Protein AF-A0AAW2HKN8-F1 (afdb_monomer_lite)

InterPro domains:
  IPR001841 Zinc finger, RING-type [PS50089] (25-60)
  IPR004162 E3 ubiquitin-protein ligase SINA-like, animal [PTHR45877] (14-268)
  IPR008909 DALR anticodon binding [PF05746] (409-544)
  IPR008909 DALR anticodon binding [SM00836] (409-544)
  IPR008974 TRAF-like [G3DSA:2.60.210.10] (133-266)
  IPR009080 Aminoacyl-tRNA synthetase, class Ia, anticodon-binding [SSF47323] (404-544)
  IPR013010 Zinc finger, SIAH-type [PS51081] (77-137)
  IPR013083 Zinc finger, RING/FYVE/PHD-type [G3DSA:3.30.40.10] (13-77)
  IPR013083 Zinc finger, RING/FYVE/PHD-type [G3DSA:3.30.40.10] (78-132)
  IPR018121 Seven-in-absentia protein, TRAF-like domain [PF03145] (166-260)
  IPR049548 E3 ubiquitin-protein ligase Sina-like, RING finger [PF21362] (25-59)

Secondary structure (DSSP, 8-state):
-----PPPP------HHHHHHTTB-TTT-SB-PSSPEE-TT--EE-TTTGGG-SB-TTT--B---EE-HHHHHHHTTPEEEPTTGGGT---EEEHHHHHHHHHH-TTSPEEP--TT-----EE-HHHHHHHHHHH-TT--EEESSEEEEEE--TT-SS-EEEEEEEEETTEEEEEEEEEEE-TTS-EEEEEEEEESS-HHHHTTEEEEEEEEETTEEEEEEEPPEEGGGTTHHHHHTT-SEEEEHHHHHHHEETTEEEEEEEEEEE-S-----HHHHHHHHHHHHHHHHHHHHT--BTTBPPPEEEESS--S--SSEEEEPPPEE-TTTSSB--SS-HHHHHHHHHHHHHHHHHHSS---SSHHHHHHHHHHHHHHHHHSS-TTS-EE---------SS--HHHHHHHHHHHHHHHHHHHHHHHHHHHTTSSPPPPPGGG--GGG--SHHHHHHIIIIITTHHHHHHHHHHHGGGT---THHHHHHHHHHHHHHHHHHHHS-SS----TTTHHHHHHHHHHHHHHHHHHHHHHHHTTPPP-S--

Organism: NCBI:txid328185

Foldseek 3Di:
DDDDDDDDDDDPDPPAPPVQQQQQAPPPRDGAAPQWFAAPVGRTHHPVCLVVDQADPPPRHGGDRDGDVVVNVVLQVHWHFAPLVVQPGPDTHRSVCNVVCNLQPPSAWFAQQDPPDPGRDTHDLVCNVVCCVPPVVVAEEDEDQWDKDKDAQQPDPAKDKDWYWYDDPNWIKIWIWIWHADPVRWIKIWIAIATSDDQLVQLQKKKKFWQDDDNDIDIDIDGHHYSSVHPVVCVVVVVTDMDTPVVQVRRDDPNMHMRRTTGMDGDPDRQQALQNVLQVLLQLLVQLLCVVLVPDDPNDDFHEDEDCDDDDDDRGQYAHAAAADEPVPRHHDDPAGPVNQLVQLLVVLVVDCVPDDHPPPDSVVSSLLSVQLSLLQSQLDFRNHYHYQDRDDPDPDPDDDSSVQRVLLLVLLLVLLVVLVVVVVCCVVVQAPDQDDPVPADLVLDDDPLLVCCVPVQLVCLSVVSVVQVVCRSVNGHRSSVLSVSSSVLSVSVVVCVVPDDLDDRRDPVCNSVNNSSNVSSVSSSVSSVSSCVSSVRDHDNHD

pLDDT: mean 84.11, std 14.95, range [27.25, 98.0]

Radius of gyration: 33.88 Å; chains: 1; bounding box: 82×93×102 Å

Structure (mmCIF, N/CA/C/O backbone):
data_AF-A0AAW2HKN8-F1
#
_entry.id   AF-A0AAW2HKN8-F1
#
loop_
_atom_site.group_PDB
_atom_site.id
_atom_site.type_symbol
_atom_site.label_atom_id
_atom_site.label_alt_id
_atom_site.label_comp_id
_atom_site.label_asym_id
_atom_site.label_entity_id
_atom_site.label_seq_id
_atom_site.pdbx_PDB_ins_code
_atom_site.Cartn_x
_atom_site.Cartn_y
_atom_site.Cartn_z
_atom_site.occupancy
_atom_site.B_iso_or_equiv
_atom_site.auth_seq_id
_atom_site.auth_comp_id
_atom_site.auth_asym_id
_atom_site.auth_atom_id
_atom_site.pdbx_PDB_model_num
ATOM 1 N N . MET A 1 1 ? 5.522 60.341 -6.942 1.00 35.72 1 MET A N 1
ATOM 2 C CA . MET A 1 1 ? 4.414 59.606 -7.593 1.00 35.72 1 MET A CA 1
ATOM 3 C C . MET A 1 1 ? 5.006 58.572 -8.545 1.00 35.72 1 MET A C 1
ATOM 5 O O . MET A 1 1 ? 5.353 58.938 -9.655 1.00 35.72 1 MET A O 1
ATOM 9 N N . SER A 1 2 ? 5.137 57.310 -8.130 1.00 28.88 2 SER A N 1
ATOM 10 C CA . SER A 1 2 ? 5.525 56.216 -9.038 1.00 28.88 2 SER A CA 1
ATOM 11 C C . SER A 1 2 ? 4.565 55.052 -8.840 1.00 28.88 2 SER A C 1
ATOM 13 O O . SER A 1 2 ? 4.540 54.419 -7.786 1.00 28.88 2 SER A O 1
ATOM 15 N N . LYS A 1 3 ? 3.704 54.846 -9.840 1.00 28.31 3 LYS A N 1
ATOM 16 C CA . LYS A 1 3 ? 2.690 53.791 -9.882 1.00 28.31 3 LYS A CA 1
ATOM 17 C C . LYS A 1 3 ? 3.340 52.453 -10.243 1.00 28.31 3 LYS A C 1
ATOM 19 O O . LYS A 1 3 ? 4.107 52.364 -11.196 1.00 28.31 3 LYS A O 1
ATOM 24 N N . ARG A 1 4 ? 2.960 51.424 -9.483 1.00 30.39 4 ARG A N 1
ATOM 25 C CA . ARG A 1 4 ? 3.164 49.996 -9.762 1.00 30.39 4 ARG A CA 1
ATOM 26 C C . ARG A 1 4 ? 2.536 49.614 -11.108 1.00 30.39 4 ARG A C 1
ATOM 28 O O . ARG A 1 4 ? 1.436 50.075 -11.415 1.00 30.39 4 ARG A O 1
ATOM 35 N N . ARG A 1 5 ? 3.174 48.703 -11.847 1.00 29.19 5 ARG A N 1
ATOM 36 C CA . ARG A 1 5 ? 2.543 47.941 -12.935 1.00 29.19 5 ARG A CA 1
ATOM 37 C C . ARG A 1 5 ? 2.752 46.451 -12.662 1.00 29.19 5 ARG A C 1
ATOM 39 O O . ARG A 1 5 ? 3.881 46.012 -12.476 1.00 29.19 5 ARG A O 1
ATOM 46 N N . ALA A 1 6 ? 1.639 45.734 -12.542 1.00 27.95 6 ALA A N 1
ATOM 47 C CA . ALA A 1 6 ? 1.572 44.305 -12.275 1.00 27.95 6 ALA A CA 1
ATOM 48 C C . ALA A 1 6 ? 2.002 43.491 -13.508 1.00 27.95 6 ALA A C 1
ATOM 50 O O . ALA A 1 6 ? 1.688 43.866 -14.638 1.00 27.95 6 ALA A O 1
ATOM 51 N N . LEU A 1 7 ? 2.708 42.385 -13.265 1.00 27.25 7 LEU A N 1
ATOM 52 C CA . LEU A 1 7 ? 3.019 41.347 -14.249 1.00 27.25 7 LEU A CA 1
ATOM 53 C C . LEU A 1 7 ? 1.746 40.531 -14.554 1.00 27.25 7 LEU A C 1
ATOM 55 O O . LEU A 1 7 ? 1.037 40.179 -13.608 1.00 27.25 7 LEU A O 1
ATOM 59 N N . PRO A 1 8 ? 1.433 40.210 -15.824 1.00 32.28 8 PRO A N 1
ATOM 60 C CA . PRO A 1 8 ? 0.350 39.291 -16.146 1.00 32.28 8 PRO A CA 1
ATOM 61 C C . PRO A 1 8 ? 0.779 37.841 -15.896 1.00 32.28 8 PRO A C 1
ATOM 63 O O . PRO A 1 8 ? 1.904 37.451 -16.205 1.00 32.28 8 PRO A O 1
ATOM 66 N N . GLY A 1 9 ? -0.147 37.062 -15.334 1.00 27.64 9 GLY A N 1
ATOM 67 C CA . GLY A 1 9 ? 0.025 35.656 -14.994 1.00 27.64 9 GLY A CA 1
ATOM 68 C C . GLY A 1 9 ? 0.277 34.753 -16.201 1.00 27.64 9 GLY A C 1
ATOM 69 O O . GLY A 1 9 ? -0.232 34.964 -17.303 1.00 27.64 9 GLY A O 1
ATOM 70 N N . THR A 1 10 ? 1.068 33.718 -15.945 1.00 30.14 10 THR A N 1
ATOM 71 C CA . THR A 1 10 ? 1.370 32.605 -16.839 1.00 30.14 10 THR A CA 1
ATOM 72 C C . THR A 1 10 ? 0.109 31.789 -17.103 1.00 30.14 10 THR A C 1
ATOM 74 O O . THR A 1 10 ? -0.368 31.055 -16.238 1.00 30.14 10 THR A O 1
ATOM 77 N N . SER A 1 11 ? -0.429 31.915 -18.311 1.00 29.47 11 SER A N 1
ATOM 78 C CA . SER A 1 11 ? -1.330 30.920 -18.882 1.00 29.47 11 SER A CA 1
ATOM 79 C C . SER A 1 11 ? -0.477 29.792 -19.469 1.00 29.47 11 SER A C 1
ATOM 81 O O . SER A 1 11 ? 0.393 30.035 -20.303 1.00 29.47 11 SER A O 1
ATOM 83 N N . ASN A 1 12 ? -0.700 28.561 -19.000 1.00 39.81 12 ASN A N 1
ATOM 84 C CA . ASN A 1 12 ? -0.167 27.345 -19.613 1.00 39.81 12 ASN A CA 1
ATOM 85 C C . ASN A 1 12 ? -0.726 27.240 -21.036 1.00 39.81 12 ASN A C 1
ATOM 87 O O . ASN A 1 12 ? -1.869 26.832 -21.246 1.00 39.81 12 ASN A O 1
ATOM 91 N N . ALA A 1 13 ? 0.073 27.677 -22.006 1.00 37.19 13 ALA A N 1
ATOM 92 C CA . ALA A 1 13 ? -0.288 27.700 -23.409 1.00 37.19 13 ALA A CA 1
ATOM 93 C C . ALA A 1 13 ? -0.034 26.322 -24.035 1.00 37.19 13 ALA A C 1
ATOM 95 O O . ALA A 1 13 ? 1.102 25.899 -24.243 1.00 37.19 13 ALA A O 1
ATOM 96 N N . ALA A 1 14 ? -1.125 25.638 -24.363 1.00 37.53 14 ALA A N 1
ATOM 97 C CA . ALA A 1 14 ? -1.178 24.466 -25.224 1.00 37.53 14 ALA A CA 1
ATOM 98 C C . ALA A 1 14 ? -0.785 24.814 -26.682 1.00 37.53 14 ALA A C 1
ATOM 100 O O . ALA A 1 14 ? -1.633 24.818 -27.569 1.00 37.53 14 ALA A O 1
ATOM 101 N N . VAL A 1 15 ? 0.492 25.142 -26.930 1.00 42.06 15 VAL A N 1
ATOM 102 C CA . VAL A 1 15 ? 1.018 25.535 -28.265 1.00 42.06 15 VAL A CA 1
ATOM 103 C C . VAL A 1 15 ? 2.213 24.663 -28.715 1.00 42.06 15 VAL A C 1
ATOM 105 O O . VAL A 1 15 ? 2.864 24.936 -29.714 1.00 42.06 15 VAL A O 1
ATOM 108 N N . ALA A 1 16 ? 2.526 23.570 -28.015 1.00 48.31 16 ALA A N 1
ATOM 109 C CA . ALA A 1 16 ? 3.791 22.849 -28.208 1.00 48.31 16 ALA A CA 1
ATOM 110 C C . ALA A 1 16 ? 3.943 21.894 -29.428 1.00 48.31 16 ALA A C 1
ATOM 112 O O . ALA A 1 16 ? 5.086 21.728 -29.850 1.00 48.31 16 ALA A O 1
ATOM 113 N N . PRO A 1 17 ? 2.912 21.251 -30.026 1.00 51.50 17 PRO A N 1
ATOM 114 C CA . PRO A 1 17 ? 3.177 20.206 -31.028 1.00 51.50 17 PRO A CA 1
ATOM 115 C C . PRO A 1 17 ? 3.638 20.735 -32.400 1.00 51.50 17 PRO A C 1
ATOM 117 O O . PRO A 1 17 ? 4.333 20.021 -33.116 1.00 51.50 17 PRO A O 1
ATOM 120 N N . ASP A 1 18 ? 3.312 21.981 -32.759 1.00 66.06 18 ASP A N 1
ATOM 121 C CA . ASP A 1 18 ? 3.586 22.531 -34.099 1.00 66.06 18 ASP A CA 1
ATOM 122 C C . ASP A 1 18 ? 5.055 22.969 -34.279 1.00 66.06 18 ASP A C 1
ATOM 124 O O . ASP A 1 18 ? 5.673 22.741 -35.315 1.00 66.06 18 ASP A O 1
ATOM 128 N N . LEU A 1 19 ? 5.681 23.509 -33.227 1.00 82.19 19 LEU A N 1
ATOM 129 C CA . LEU A 1 19 ? 7.070 23.988 -33.267 1.00 82.19 19 LEU A CA 1
ATOM 130 C C . LEU A 1 19 ? 8.111 22.862 -33.333 1.00 82.19 19 LEU A C 1
ATOM 132 O O . LEU A 1 19 ? 9.173 23.062 -33.917 1.00 82.19 19 LEU A O 1
ATOM 136 N N . ALA A 1 20 ? 7.828 21.689 -32.757 1.00 85.38 20 ALA A N 1
ATOM 137 C CA . ALA A 1 20 ? 8.744 20.547 -32.796 1.00 85.38 20 ALA A CA 1
ATOM 138 C C . ALA A 1 20 ? 8.931 20.004 -34.225 1.00 85.38 20 ALA A C 1
ATOM 140 O O . ALA A 1 20 ? 10.036 19.596 -34.580 1.00 85.38 20 ALA A O 1
ATOM 141 N N . SER A 1 21 ? 7.887 20.071 -35.060 1.00 86.25 21 SER A N 1
ATOM 142 C CA . SER A 1 21 ? 7.928 19.619 -36.460 1.00 86.25 21 SER A CA 1
ATOM 143 C C . SER A 1 21 ? 8.968 20.373 -37.304 1.00 86.25 21 SER A C 1
ATOM 145 O O . SER A 1 21 ? 9.593 19.805 -38.198 1.00 86.25 21 SER A O 1
ATOM 147 N N . LEU A 1 22 ? 9.255 21.635 -36.957 1.00 87.69 22 LEU A N 1
ATOM 148 C CA . LEU A 1 22 ? 10.272 22.460 -37.623 1.00 87.69 22 LEU A CA 1
ATOM 149 C C . LEU A 1 22 ? 11.700 21.932 -37.433 1.00 87.69 22 LEU A C 1
ATOM 151 O O . LEU A 1 22 ? 12.618 22.363 -38.132 1.00 87.69 22 LEU A O 1
ATOM 155 N N . PHE A 1 23 ? 11.895 21.020 -36.481 1.00 92.00 23 PHE A N 1
ATOM 156 C CA . PHE A 1 23 ? 13.170 20.376 -36.207 1.00 92.00 23 PHE A CA 1
ATOM 157 C C . PHE A 1 23 ? 13.270 18.992 -36.847 1.00 92.00 23 PHE A C 1
ATOM 159 O O . PHE A 1 23 ? 14.234 18.297 -36.575 1.00 92.00 23 PHE A O 1
ATOM 166 N N . GLU A 1 24 ? 12.337 18.543 -37.681 1.00 90.75 24 GLU A N 1
ATOM 167 C CA . GLU A 1 24 ? 12.436 17.212 -38.284 1.00 90.75 24 GLU A CA 1
ATOM 168 C C . GLU A 1 24 ? 13.542 17.132 -39.345 1.00 90.75 24 GLU A C 1
ATOM 170 O O . GLU A 1 24 ? 13.654 17.950 -40.261 1.00 90.75 24 GLU A O 1
ATOM 175 N N . CYS A 1 25 ? 14.389 16.110 -39.231 1.00 91.25 25 CYS A N 1
ATOM 176 C CA . CYS A 1 25 ? 15.407 15.819 -40.225 1.00 91.25 25 CYS A CA 1
ATOM 177 C C . CYS A 1 25 ? 14.752 15.156 -41.447 1.00 91.25 25 CYS A C 1
ATOM 179 O O . CYS A 1 25 ? 14.194 14.066 -41.308 1.00 91.25 25 CYS A O 1
ATOM 181 N N . PRO A 1 26 ? 14.916 15.689 -42.671 1.00 90.94 26 PRO A N 1
ATOM 182 C CA . PRO A 1 26 ? 14.271 15.147 -43.874 1.00 90.94 26 PRO A CA 1
ATOM 183 C C . PRO A 1 26 ? 14.808 13.775 -44.323 1.00 90.94 26 PRO A C 1
ATOM 185 O O . PRO A 1 26 ? 14.370 13.247 -45.339 1.00 90.94 26 PRO A O 1
ATOM 188 N N . VAL A 1 27 ? 15.800 13.220 -43.620 1.00 91.44 27 VAL A N 1
ATOM 189 C CA . VAL A 1 27 ? 16.448 11.947 -43.971 1.00 91.44 27 VAL A CA 1
ATOM 190 C C . VAL A 1 27 ? 16.023 10.820 -43.041 1.00 91.44 27 VAL A C 1
ATOM 192 O O . VAL A 1 27 ? 15.651 9.750 -43.508 1.00 91.44 27 VAL A O 1
ATOM 195 N N . CYS A 1 28 ? 16.114 11.040 -41.728 1.00 89.88 28 CYS A N 1
ATOM 196 C CA . CYS A 1 28 ? 15.784 10.024 -40.729 1.00 89.88 28 CYS A CA 1
ATOM 197 C C . CYS A 1 28 ? 14.432 10.255 -40.051 1.00 89.88 28 CYS A C 1
ATOM 199 O O . CYS A 1 28 ? 14.030 9.406 -39.264 1.00 89.88 28 CYS A O 1
ATOM 201 N N . PHE A 1 29 ? 13.764 11.379 -40.339 1.00 87.56 29 PHE A N 1
ATOM 202 C CA . PHE A 1 29 ? 12.498 11.795 -39.721 1.00 87.56 29 PHE A CA 1
ATOM 203 C C . PHE A 1 29 ? 12.557 11.908 -38.187 1.00 87.56 29 PHE A C 1
ATOM 205 O O . PHE A 1 29 ? 11.532 11.909 -37.519 1.00 87.56 29 PHE A O 1
ATOM 212 N N . ASP A 1 30 ? 13.768 12.018 -37.634 1.00 87.56 30 ASP A N 1
ATOM 213 C CA . ASP A 1 30 ? 14.015 12.278 -36.214 1.00 87.56 30 ASP A CA 1
ATOM 214 C C . ASP A 1 30 ? 14.326 13.765 -36.006 1.00 87.56 30 ASP A C 1
ATOM 216 O O . ASP A 1 30 ? 14.695 14.471 -36.953 1.00 87.56 30 ASP A O 1
ATOM 220 N N . TYR A 1 31 ? 14.215 14.249 -34.774 1.00 90.31 31 TYR A N 1
ATOM 221 C CA . TYR A 1 31 ? 14.441 15.653 -34.457 1.00 90.31 31 TYR A CA 1
ATOM 222 C C . TYR A 1 31 ? 15.932 16.020 -34.524 1.00 90.31 31 TYR A C 1
ATOM 224 O O . TYR A 1 31 ? 16.813 15.354 -33.981 1.00 90.31 31 TYR A O 1
ATOM 232 N N . VAL A 1 32 ? 16.224 17.130 -35.190 1.00 91.38 32 VAL A N 1
ATOM 233 C CA . VAL A 1 32 ? 17.532 17.764 -35.299 1.00 91.38 32 VAL A CA 1
ATOM 234 C C . VAL A 1 32 ? 17.816 18.488 -33.985 1.00 91.38 32 VAL A C 1
ATOM 236 O O . VAL A 1 32 ? 17.434 19.641 -33.796 1.00 91.38 32 VAL A O 1
ATOM 239 N N . LEU A 1 33 ? 18.487 17.798 -33.066 1.00 90.06 33 LEU A N 1
ATOM 240 C CA . LEU A 1 33 ? 18.908 18.355 -31.780 1.00 90.06 33 LEU A CA 1
ATOM 241 C C . LEU A 1 33 ? 20.304 19.007 -31.878 1.00 90.06 33 LEU A C 1
ATOM 243 O O . LEU A 1 33 ? 21.071 18.674 -32.788 1.00 90.06 33 LEU A O 1
ATOM 247 N N . PRO A 1 34 ? 20.656 19.934 -30.966 1.00 89.69 34 PRO A N 1
ATOM 248 C CA . PRO A 1 34 ? 21.985 20.540 -30.909 1.00 89.69 34 PRO A CA 1
ATOM 249 C C . PRO A 1 34 ? 23.134 19.509 -30.916 1.00 89.69 34 PRO A C 1
ATOM 251 O O . PRO A 1 34 ? 23.072 18.533 -30.169 1.00 89.69 34 PRO A O 1
ATOM 254 N N . PRO A 1 35 ? 24.208 19.721 -31.709 1.00 90.19 35 PRO A N 1
ATOM 255 C CA . PRO A 1 35 ? 24.431 20.846 -32.621 1.00 90.19 35 PRO A CA 1
ATOM 256 C C . PRO A 1 35 ? 23.551 20.773 -33.882 1.00 90.19 35 PRO A C 1
ATOM 258 O O . PRO A 1 35 ? 23.598 19.799 -34.635 1.00 90.19 35 PRO A O 1
ATOM 261 N N . ILE A 1 36 ? 22.791 21.842 -34.145 1.00 90.81 36 ILE A N 1
ATOM 262 C CA . ILE A 1 36 ? 21.840 21.905 -35.264 1.00 90.81 36 ILE A CA 1
ATOM 263 C C . ILE A 1 36 ? 22.573 22.414 -36.500 1.00 90.81 36 ILE A C 1
ATOM 265 O O . ILE A 1 36 ? 23.098 23.529 -36.499 1.00 90.81 36 ILE A O 1
ATOM 269 N N . LEU A 1 37 ? 22.604 21.613 -37.565 1.00 92.31 37 LEU A N 1
ATOM 270 C CA . LEU A 1 37 ? 23.313 21.944 -38.800 1.00 92.31 37 LEU A CA 1
ATOM 271 C C . LEU A 1 37 ? 22.342 22.375 -39.893 1.00 92.31 37 LEU A C 1
ATOM 273 O O . LEU A 1 37 ? 21.253 21.819 -40.015 1.00 92.31 37 LEU A O 1
ATOM 277 N N . GLN A 1 38 ? 22.765 23.339 -40.711 1.00 93.62 38 GLN A N 1
ATOM 278 C CA . GLN A 1 38 ? 21.990 23.842 -41.841 1.00 93.62 38 GLN A CA 1
ATOM 279 C C . GLN A 1 38 ? 22.804 23.920 -43.137 1.00 93.62 38 GLN A C 1
ATOM 281 O O . GLN A 1 38 ? 24.032 24.049 -43.127 1.00 93.62 38 GLN A O 1
ATOM 286 N N . CYS A 1 39 ? 22.111 23.872 -44.275 1.00 93.81 39 CYS A N 1
ATOM 287 C CA . CYS A 1 39 ? 22.690 24.266 -45.559 1.00 93.81 39 CYS A CA 1
ATOM 288 C C . CYS A 1 39 ? 22.699 25.799 -45.722 1.00 93.81 39 CYS A C 1
ATOM 290 O O . CYS A 1 39 ? 22.125 26.525 -44.913 1.00 93.81 39 CYS A O 1
ATOM 292 N N . GLN A 1 40 ? 23.313 26.304 -46.797 1.00 91.62 40 GLN A N 1
ATOM 293 C CA . GLN A 1 40 ? 23.354 27.751 -47.079 1.00 91.62 40 GLN A CA 1
ATOM 294 C C . GLN A 1 40 ? 21.962 28.383 -47.259 1.00 91.62 40 GLN A C 1
ATOM 296 O O . GLN A 1 40 ? 21.802 29.577 -47.039 1.00 91.62 40 GLN A O 1
ATOM 301 N N . SER A 1 41 ? 20.957 27.587 -47.633 1.00 91.81 41 SER A N 1
ATOM 302 C CA . SER A 1 41 ? 19.563 28.026 -47.779 1.00 91.81 41 SER A CA 1
ATOM 303 C C . SER A 1 41 ? 18.725 27.875 -46.500 1.00 91.81 41 SER A C 1
ATOM 305 O O . SER A 1 41 ? 17.532 28.143 -46.545 1.00 91.81 41 SER A O 1
ATOM 307 N N . GLY A 1 42 ? 19.305 27.417 -45.382 1.00 90.38 42 GLY A N 1
ATOM 308 C CA . GLY A 1 42 ? 18.620 27.336 -44.084 1.00 90.38 42 GLY A CA 1
ATOM 309 C C . GLY A 1 42 ? 17.919 26.012 -43.744 1.00 90.38 42 GLY A C 1
ATOM 310 O O . GLY A 1 42 ? 17.339 25.905 -42.670 1.00 90.38 42 GLY A O 1
ATOM 311 N N . HIS A 1 43 ? 17.981 24.984 -44.600 1.00 93.06 43 HIS A N 1
ATOM 312 C CA . HIS A 1 43 ? 17.375 23.674 -44.306 1.00 93.06 43 HIS A CA 1
ATOM 313 C C . HIS A 1 43 ? 18.199 22.878 -43.293 1.00 93.06 43 HIS A C 1
ATOM 315 O O . HIS A 1 43 ? 19.418 22.758 -43.458 1.00 93.06 43 HIS A O 1
ATOM 321 N N . LEU A 1 44 ? 17.525 22.306 -42.294 1.00 93.50 44 LEU A N 1
ATOM 322 C CA . LEU A 1 44 ? 18.150 21.594 -41.183 1.00 93.50 44 LEU A CA 1
ATOM 323 C C . LEU A 1 44 ? 18.455 20.127 -41.518 1.00 93.50 44 LEU A C 1
ATOM 325 O O . LEU A 1 44 ? 17.701 19.461 -42.226 1.00 93.50 44 LEU A O 1
ATOM 329 N N . VAL A 1 45 ? 19.568 19.614 -40.989 1.00 92.31 45 VAL A N 1
ATOM 330 C CA . VAL A 1 45 ? 19.960 18.197 -41.063 1.00 92.31 45 VAL A CA 1
ATOM 331 C C . VAL A 1 45 ? 20.598 17.787 -39.735 1.00 92.31 45 VAL A C 1
ATOM 333 O O . VAL A 1 45 ? 21.402 18.534 -39.178 1.00 92.31 45 VAL A O 1
ATOM 336 N N . CYS A 1 46 ? 20.283 16.590 -39.231 1.00 91.19 46 CYS A N 1
ATOM 337 C CA . CYS A 1 46 ? 20.862 16.099 -37.980 1.00 91.19 46 CYS A CA 1
ATOM 338 C C . CYS A 1 46 ? 22.349 15.736 -38.114 1.00 91.19 46 CYS A C 1
ATOM 340 O O . C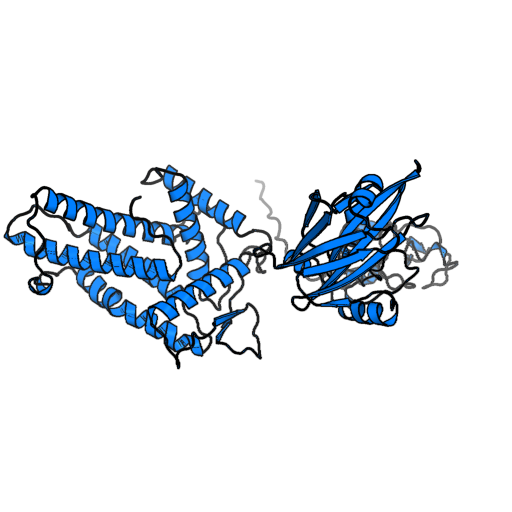YS A 1 46 ? 22.845 15.383 -39.192 1.00 91.19 46 CYS A O 1
ATOM 342 N N . SER A 1 47 ? 23.056 15.779 -36.985 1.00 88.88 47 SER A N 1
ATOM 343 C CA . SER A 1 47 ? 24.483 15.460 -36.883 1.00 88.88 47 SER A CA 1
ATOM 344 C C . SER A 1 47 ? 24.817 14.044 -37.370 1.00 88.88 47 SER A C 1
ATOM 346 O O . SER A 1 47 ? 25.867 13.842 -37.972 1.00 88.88 47 SER A O 1
ATOM 348 N N . SER A 1 48 ? 23.911 13.075 -37.198 1.00 89.56 48 SER A N 1
ATOM 349 C CA . SER A 1 48 ? 24.103 11.686 -37.642 1.00 89.56 48 SER A CA 1
ATOM 350 C C . SER A 1 48 ? 23.931 11.489 -39.152 1.00 89.56 48 SER A C 1
ATOM 352 O O . SER A 1 48 ? 24.549 10.593 -39.735 1.00 89.56 48 SER A O 1
ATOM 354 N N . CYS A 1 49 ? 23.088 12.298 -39.802 1.00 91.19 49 CYS A N 1
ATOM 355 C CA . CYS A 1 49 ? 22.857 12.211 -41.246 1.00 91.19 49 CYS A CA 1
ATOM 356 C C . CYS A 1 49 ? 23.855 13.055 -42.037 1.00 91.19 49 CYS A C 1
ATOM 358 O O . CYS A 1 49 ? 24.251 12.659 -43.131 1.00 91.19 49 CYS A O 1
ATOM 360 N N . ARG A 1 50 ? 24.312 14.185 -41.486 1.00 91.00 50 ARG A N 1
ATOM 361 C CA . ARG A 1 50 ? 25.204 15.120 -42.181 1.00 91.00 50 ARG A CA 1
ATOM 362 C C . ARG A 1 50 ? 26.449 14.471 -42.821 1.00 91.00 50 ARG A C 1
ATOM 364 O O . ARG A 1 50 ? 26.723 14.830 -43.968 1.00 91.00 50 ARG A O 1
ATOM 371 N N . PRO A 1 51 ? 27.198 13.557 -42.168 1.00 90.81 51 PRO A N 1
ATOM 372 C CA . PRO A 1 51 ? 28.391 12.938 -42.758 1.00 90.81 51 PRO A CA 1
ATOM 373 C C . PRO A 1 51 ? 28.087 12.028 -43.953 1.00 90.81 51 PRO A C 1
ATOM 375 O O . PRO A 1 51 ? 28.965 11.771 -44.767 1.00 90.81 51 PRO A O 1
ATOM 378 N N . LYS A 1 52 ? 26.844 11.546 -44.067 1.00 92.81 52 LYS A N 1
ATOM 379 C CA . LYS A 1 52 ? 26.398 10.615 -45.113 1.00 92.81 52 LYS A CA 1
ATOM 380 C C . LYS A 1 52 ? 25.924 11.331 -46.384 1.00 92.81 52 LYS A C 1
ATOM 382 O O . LYS A 1 52 ? 25.526 10.673 -47.338 1.00 92.81 52 LYS A O 1
ATOM 387 N N . LEU A 1 53 ? 25.924 12.667 -46.390 1.00 90.38 53 LEU A N 1
ATOM 388 C CA . LEU A 1 53 ? 25.325 13.489 -47.442 1.00 90.38 53 LEU A CA 1
ATOM 389 C C . LEU A 1 53 ? 26.361 14.415 -48.083 1.00 90.38 53 LEU A C 1
ATOM 391 O O . LEU A 1 53 ? 27.103 15.116 -47.391 1.00 90.38 53 LEU A O 1
ATOM 395 N N . SER A 1 54 ? 26.349 14.468 -49.415 1.00 90.19 54 SER A N 1
ATOM 396 C CA . SER A 1 54 ? 27.164 15.387 -50.221 1.00 90.19 54 SER A CA 1
ATOM 397 C C . SER A 1 54 ? 26.445 16.703 -50.552 1.00 90.19 54 SER A C 1
ATOM 399 O O . SER A 1 54 ? 27.093 17.732 -50.727 1.00 90.19 54 SER A O 1
ATOM 401 N N . CYS A 1 55 ? 25.110 16.704 -50.598 1.00 92.38 55 CYS A N 1
ATOM 402 C CA . CYS A 1 55 ? 24.278 17.874 -50.893 1.00 92.38 55 CYS A CA 1
ATOM 403 C C . CYS A 1 55 ? 22.997 17.883 -50.046 1.00 92.38 55 CYS A C 1
ATOM 405 O O . CYS A 1 55 ? 22.615 16.866 -49.465 1.00 92.38 55 CYS A O 1
ATOM 407 N N . CYS A 1 56 ? 22.355 19.049 -49.933 1.00 93.25 56 CYS A N 1
ATOM 408 C CA . CYS A 1 56 ? 21.173 19.226 -49.095 1.00 93.25 56 CYS A CA 1
ATOM 409 C C . CYS A 1 56 ? 20.010 18.377 -49.636 1.00 93.25 56 CYS A C 1
ATOM 411 O O . CYS A 1 56 ? 19.652 18.544 -50.801 1.00 93.25 56 CYS A O 1
ATOM 413 N N . PRO A 1 57 ? 19.373 17.522 -48.817 1.00 92.31 57 PRO A N 1
ATOM 414 C CA . PRO A 1 57 ? 18.286 16.656 -49.280 1.00 92.31 57 PRO A CA 1
ATOM 415 C C . PRO A 1 57 ? 17.044 17.447 -49.723 1.00 92.31 57 PRO A C 1
ATOM 417 O O . PRO A 1 57 ? 16.297 16.974 -50.573 1.00 92.31 57 PRO A O 1
ATOM 420 N N . THR A 1 58 ? 16.852 18.663 -49.201 1.00 92.94 58 THR A N 1
ATOM 421 C CA . THR A 1 58 ? 15.691 19.510 -49.512 1.00 92.94 58 THR A CA 1
ATOM 422 C C . THR A 1 58 ? 15.908 20.380 -50.753 1.00 92.94 58 THR A C 1
ATOM 424 O O . THR A 1 58 ? 15.088 20.363 -51.663 1.00 92.94 58 THR A O 1
ATOM 427 N N . CYS A 1 59 ? 17.017 21.131 -50.832 1.00 94.94 59 CYS A N 1
ATOM 428 C CA . CYS A 1 59 ? 17.259 22.087 -51.928 1.00 94.94 59 CYS A CA 1
ATOM 429 C C . CYS A 1 59 ? 18.381 21.698 -52.899 1.00 94.94 59 CYS A C 1
ATOM 431 O O . CYS A 1 59 ? 18.661 22.450 -53.829 1.00 94.94 59 CYS A O 1
ATOM 433 N N . ARG A 1 60 ? 19.061 20.564 -52.680 1.00 93.75 60 ARG A N 1
ATOM 434 C CA . ARG A 1 60 ? 20.222 20.084 -53.463 1.00 93.75 60 ARG A CA 1
ATOM 435 C C . ARG A 1 60 ? 21.440 21.019 -53.475 1.00 93.75 60 ARG A C 1
ATOM 437 O O . ARG A 1 60 ? 22.416 20.742 -54.164 1.00 93.75 60 ARG A O 1
ATOM 444 N N . GLY A 1 61 ? 21.420 22.094 -52.686 1.00 91.12 61 GLY A N 1
ATOM 445 C CA . GLY A 1 61 ? 22.545 23.014 -52.519 1.00 91.12 61 GLY A CA 1
ATOM 446 C C . GLY A 1 61 ? 23.702 22.433 -51.690 1.00 91.12 61 GLY A C 1
ATOM 447 O O . GLY A 1 61 ? 23.568 21.359 -51.090 1.00 91.12 61 GLY A O 1
ATOM 448 N N . PRO A 1 62 ? 24.840 23.144 -51.611 1.00 89.31 62 PRO A N 1
ATOM 449 C CA . PRO A 1 62 ? 26.005 22.698 -50.854 1.00 89.31 62 PRO A CA 1
ATOM 450 C C . PRO A 1 62 ? 25.699 22.600 -49.350 1.00 89.31 62 PRO A C 1
ATOM 452 O O . PRO A 1 62 ? 25.241 23.557 -48.716 1.00 89.31 62 PRO A O 1
ATOM 455 N N . LEU A 1 63 ? 25.984 21.435 -48.761 1.00 84.25 63 LEU A N 1
ATOM 456 C CA . LEU A 1 63 ? 25.983 21.251 -47.311 1.00 84.25 63 LEU A CA 1
ATOM 457 C C . LEU A 1 63 ? 27.335 21.720 -46.767 1.00 84.25 63 LEU A C 1
ATOM 459 O O . LEU A 1 63 ? 28.340 21.025 -46.889 1.00 84.25 63 LEU A O 1
ATOM 463 N N . GLY A 1 64 ? 27.375 22.908 -46.164 1.00 80.19 64 GLY A N 1
ATOM 464 C CA . GLY A 1 64 ? 28.518 23.343 -45.355 1.00 80.19 64 GLY A CA 1
ATOM 465 C C . GLY A 1 64 ? 28.558 22.629 -43.997 1.00 80.19 64 GLY A C 1
ATOM 466 O O . GLY A 1 64 ? 27.800 21.686 -43.753 1.00 80.19 64 GLY A O 1
ATOM 467 N N . ASN A 1 65 ? 29.431 23.076 -43.095 1.00 84.56 65 ASN A N 1
ATOM 468 C CA . ASN A 1 65 ? 29.368 22.732 -41.669 1.00 84.56 65 ASN A CA 1
ATOM 469 C C . ASN A 1 65 ? 28.862 23.947 -40.874 1.00 84.56 65 ASN A C 1
ATOM 471 O O . ASN A 1 65 ? 29.567 24.509 -40.040 1.00 84.56 65 ASN A O 1
ATOM 475 N N . ILE A 1 66 ? 27.673 24.430 -41.242 1.00 90.75 66 ILE A N 1
ATOM 476 C CA . ILE A 1 66 ? 27.104 25.669 -40.707 1.00 90.75 66 ILE A CA 1
ATOM 477 C C . ILE A 1 66 ? 26.184 25.300 -39.546 1.00 90.75 66 ILE A C 1
ATOM 479 O O . ILE A 1 66 ? 25.153 24.663 -39.756 1.00 90.75 66 ILE A O 1
ATOM 483 N N . ARG A 1 67 ? 26.544 25.711 -38.327 1.00 93.69 67 ARG A N 1
ATOM 484 C CA . ARG A 1 67 ? 25.677 25.571 -37.151 1.00 93.69 67 ARG A CA 1
ATOM 485 C C . ARG A 1 67 ? 24.622 26.670 -37.125 1.00 93.69 67 ARG A C 1
ATOM 487 O O . ARG A 1 67 ? 24.931 27.839 -37.351 1.00 93.69 67 ARG A O 1
ATOM 494 N N . ASN A 1 68 ? 23.383 26.307 -36.820 1.00 92.44 68 ASN A N 1
ATOM 495 C CA . ASN A 1 68 ? 22.288 27.249 -36.644 1.00 92.44 68 ASN A CA 1
ATOM 496 C C . ASN A 1 68 ? 22.091 27.562 -35.153 1.00 92.44 68 ASN A C 1
ATOM 498 O O . ASN A 1 68 ? 21.235 26.989 -34.485 1.00 92.44 68 ASN A O 1
ATOM 502 N N . LEU A 1 69 ? 22.883 28.505 -34.636 1.00 92.69 69 LEU A N 1
ATOM 503 C CA . LEU A 1 69 ? 22.839 28.911 -33.224 1.00 92.69 69 LEU A CA 1
ATOM 504 C C . LEU A 1 69 ? 21.477 29.488 -32.801 1.00 92.69 69 LEU A C 1
ATOM 506 O O . LEU A 1 69 ? 21.110 29.407 -31.631 1.00 92.69 69 LEU A O 1
ATOM 510 N N . ALA A 1 70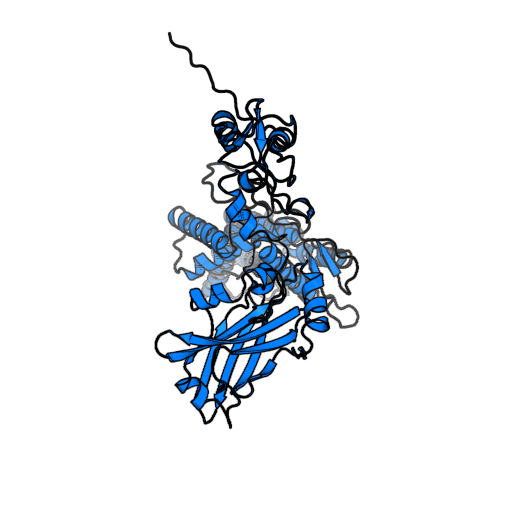 ? 20.727 30.087 -33.732 1.00 90.38 70 ALA A N 1
ATOM 511 C CA . ALA A 1 70 ? 19.392 30.606 -33.448 1.00 90.38 70 ALA A CA 1
ATOM 512 C C . ALA A 1 70 ? 18.402 29.460 -33.197 1.00 90.38 70 ALA A C 1
ATOM 514 O O . ALA A 1 70 ? 17.689 29.482 -32.197 1.00 90.38 70 ALA A O 1
ATOM 515 N N . MET A 1 71 ? 18.422 28.427 -34.046 1.00 91.94 71 MET A N 1
ATOM 516 C CA . MET A 1 71 ? 17.606 27.230 -33.842 1.00 91.94 71 MET A CA 1
ATOM 517 C C . MET A 1 71 ? 18.050 26.425 -32.623 1.00 91.94 71 MET A C 1
ATOM 519 O O . MET A 1 71 ? 17.201 25.852 -31.957 1.00 91.94 71 MET A O 1
ATOM 523 N N . GLU A 1 72 ? 19.336 26.427 -32.258 1.00 92.69 72 GLU A N 1
ATOM 524 C CA . GLU A 1 72 ? 19.782 25.830 -30.989 1.00 92.69 72 GLU A CA 1
ATOM 525 C C . GLU A 1 72 ? 19.177 26.558 -29.774 1.00 92.69 72 GLU A C 1
ATOM 527 O O . GLU A 1 72 ? 18.714 25.913 -28.834 1.00 92.69 72 GLU A O 1
ATOM 532 N N . LYS A 1 73 ? 19.105 27.899 -29.806 1.00 89.88 73 LYS A N 1
ATOM 533 C CA . LYS A 1 73 ? 18.414 28.676 -28.761 1.00 89.88 73 LYS A CA 1
ATOM 534 C C . LYS A 1 73 ? 16.916 28.373 -28.722 1.00 89.88 73 LYS A C 1
ATOM 536 O O . LYS A 1 73 ? 16.366 28.209 -27.640 1.00 89.88 73 LYS A O 1
ATOM 541 N N . VAL A 1 74 ? 16.263 28.262 -29.877 1.00 90.25 74 VAL A N 1
ATOM 542 C CA . VAL A 1 74 ? 14.835 27.901 -29.949 1.00 90.25 74 VAL A CA 1
ATOM 543 C C . VAL A 1 74 ? 14.608 26.475 -29.433 1.00 90.25 74 VAL A C 1
ATOM 545 O O . VAL A 1 74 ? 13.698 26.258 -28.642 1.00 90.25 74 VAL A O 1
ATOM 548 N N . ALA A 1 75 ? 15.469 25.513 -29.782 1.00 89.12 75 ALA A N 1
ATOM 549 C CA . ALA A 1 75 ? 15.390 24.140 -29.280 1.00 89.12 75 ALA A CA 1
ATOM 550 C C . ALA A 1 75 ? 15.457 24.076 -27.746 1.00 89.12 75 ALA A C 1
ATOM 552 O O . ALA A 1 75 ? 14.841 23.202 -27.147 1.00 89.12 75 ALA A O 1
ATOM 553 N N . SER A 1 76 ? 16.156 25.016 -27.097 1.00 88.38 76 SER A N 1
ATOM 554 C CA . SER A 1 76 ? 16.216 25.080 -25.629 1.00 88.38 76 SER A CA 1
ATOM 555 C C . SER A 1 76 ? 14.895 25.466 -24.955 1.00 88.38 76 SER A C 1
ATOM 557 O O . SER A 1 76 ? 14.757 25.266 -23.754 1.00 88.38 76 SER A O 1
ATOM 559 N N . THR A 1 77 ? 13.917 25.985 -25.706 1.00 86.75 77 THR A N 1
ATOM 560 C CA . THR A 1 77 ? 12.588 26.342 -25.183 1.00 86.75 77 THR A CA 1
ATOM 561 C C . THR A 1 77 ? 11.470 25.444 -25.714 1.00 86.75 77 THR A C 1
ATOM 563 O O . THR A 1 77 ? 10.311 25.654 -25.364 1.00 86.75 77 THR A O 1
ATOM 566 N N . VAL A 1 78 ? 11.784 24.480 -26.584 1.00 89.06 78 VAL A N 1
ATOM 567 C CA . VAL A 1 78 ? 10.811 23.556 -27.181 1.00 89.06 78 VAL A CA 1
ATOM 568 C C . VAL A 1 78 ? 10.878 22.213 -26.462 1.00 89.06 78 VAL A C 1
ATOM 570 O O . VAL A 1 78 ? 11.958 21.677 -26.220 1.00 89.06 78 VAL A O 1
ATOM 573 N N . MET A 1 79 ? 9.709 21.657 -26.142 1.00 88.69 79 MET A N 1
ATOM 574 C CA . MET A 1 79 ? 9.600 20.285 -25.658 1.00 88.69 79 MET A CA 1
ATOM 575 C C . MET A 1 79 ? 9.407 19.339 -26.843 1.00 88.69 79 MET A C 1
ATOM 577 O O . MET A 1 79 ? 8.482 19.502 -27.637 1.00 88.69 79 MET A O 1
ATOM 581 N N . PHE A 1 80 ? 10.275 18.343 -26.947 1.00 88.94 80 PHE A N 1
ATOM 582 C CA . PHE A 1 80 ? 10.262 17.332 -27.992 1.00 88.94 80 PHE A CA 1
ATOM 583 C C . PHE A 1 80 ? 9.600 16.053 -27.478 1.00 88.94 80 PHE A C 1
ATOM 585 O O . PHE A 1 80 ? 9.871 15.642 -26.343 1.00 88.94 80 PHE A O 1
ATOM 592 N N . PRO A 1 81 ? 8.768 15.381 -28.290 1.00 89.69 81 PRO A N 1
ATOM 593 C CA . PRO A 1 81 ? 8.241 14.078 -27.923 1.00 89.69 81 PRO A CA 1
ATOM 594 C C . PRO A 1 81 ? 9.348 13.026 -27.900 1.00 89.69 81 PRO A C 1
ATOM 596 O O . PRO A 1 81 ? 10.330 13.102 -28.644 1.00 89.69 81 PRO A O 1
ATOM 599 N N . CYS A 1 82 ? 9.192 12.030 -27.032 1.00 89.69 82 CYS A N 1
ATOM 600 C CA . CYS A 1 82 ? 10.055 10.853 -26.985 1.00 89.69 82 CYS A CA 1
ATOM 601 C C . CYS A 1 82 ? 10.074 10.120 -28.340 1.00 89.69 82 CYS A C 1
ATOM 603 O O . CYS A 1 82 ? 9.034 9.988 -28.985 1.00 89.69 82 CYS A O 1
ATOM 605 N N . LYS A 1 83 ? 11.225 9.575 -28.768 1.00 88.00 83 LYS A N 1
ATOM 606 C CA . LYS A 1 83 ? 11.300 8.779 -30.014 1.00 88.00 83 LYS A CA 1
ATOM 607 C C . LYS A 1 83 ? 10.396 7.538 -30.016 1.00 88.00 83 LYS A C 1
ATOM 609 O O . LYS A 1 83 ? 10.066 7.014 -31.074 1.00 88.00 83 LYS A O 1
ATOM 614 N N . TYR A 1 84 ? 9.978 7.085 -28.834 1.00 87.94 84 TYR A N 1
ATOM 615 C CA . TYR A 1 84 ? 9.046 5.973 -28.633 1.00 87.94 84 TYR A CA 1
ATOM 616 C C . TYR A 1 84 ? 7.581 6.435 -28.531 1.00 87.94 84 TYR A C 1
ATOM 618 O O . TYR A 1 84 ? 6.726 5.714 -28.021 1.00 87.94 84 TYR A O 1
ATOM 626 N N . ALA A 1 85 ? 7.254 7.646 -28.994 1.00 86.81 85 ALA A N 1
ATOM 627 C CA . ALA A 1 85 ? 5.874 8.132 -28.998 1.00 86.81 85 ALA A CA 1
ATOM 628 C C . ALA A 1 85 ? 4.939 7.251 -29.835 1.00 86.81 85 ALA A C 1
ATOM 630 O O . ALA A 1 85 ? 3.802 6.998 -29.442 1.00 86.81 85 ALA A O 1
ATOM 631 N N . THR A 1 86 ? 5.446 6.699 -30.937 1.00 83.62 86 THR A N 1
ATOM 632 C CA . THR A 1 86 ? 4.710 5.763 -31.799 1.00 83.62 86 THR A CA 1
ATOM 633 C C . THR A 1 86 ? 4.411 4.426 -31.121 1.00 83.62 86 THR A C 1
ATOM 635 O O . THR A 1 86 ? 3.434 3.775 -31.481 1.00 83.62 86 THR A O 1
ATOM 638 N N . THR A 1 87 ? 5.207 4.025 -30.124 1.00 79.75 87 THR A N 1
ATOM 639 C CA . THR A 1 87 ? 4.991 2.804 -29.333 1.00 79.75 87 THR A CA 1
ATOM 640 C C . THR A 1 87 ? 4.235 3.063 -28.027 1.00 79.75 87 THR A C 1
ATOM 642 O O . THR A 1 87 ? 3.953 2.112 -27.302 1.00 79.75 87 THR A O 1
ATOM 645 N N . GLY A 1 88 ? 3.842 4.315 -27.751 1.00 84.12 88 GLY A N 1
ATOM 646 C CA . GLY A 1 88 ? 2.934 4.675 -26.656 1.00 84.12 88 GLY A CA 1
ATOM 647 C C . GLY A 1 88 ? 3.463 5.712 -25.663 1.00 84.12 88 GLY A C 1
ATOM 648 O O . GLY A 1 88 ? 2.729 6.098 -24.754 1.00 84.12 88 GLY A O 1
ATOM 649 N N . CYS A 1 89 ? 4.699 6.201 -25.815 1.00 84.69 89 CYS A N 1
ATOM 650 C CA . CYS A 1 89 ? 5.248 7.199 -24.896 1.00 84.69 89 CYS A CA 1
ATOM 651 C C . CYS A 1 89 ? 4.663 8.604 -25.133 1.00 84.69 89 CYS A C 1
ATOM 653 O O . CYS A 1 89 ? 4.949 9.247 -26.137 1.00 84.69 89 CYS A O 1
ATOM 655 N N . SER A 1 90 ? 3.907 9.144 -24.177 1.00 88.25 90 SER A N 1
ATOM 656 C CA . SER A 1 90 ? 3.326 10.495 -24.281 1.00 88.25 90 SER A CA 1
ATOM 657 C C . SER A 1 90 ? 4.195 11.608 -23.678 1.00 88.25 90 SER A C 1
ATOM 659 O O . SER A 1 90 ? 3.718 12.724 -23.481 1.00 88.25 90 SER A O 1
ATOM 661 N N . VAL A 1 91 ? 5.440 11.306 -23.304 1.00 85.75 91 VAL A N 1
ATOM 662 C CA . VAL A 1 91 ? 6.317 12.241 -22.590 1.00 85.75 91 VAL A CA 1
ATOM 663 C C . VAL A 1 91 ? 6.919 13.262 -23.562 1.00 85.75 91 VAL A C 1
ATOM 665 O O . VAL A 1 91 ? 7.455 12.898 -24.611 1.00 85.75 91 VAL A O 1
ATOM 668 N N . LEU A 1 92 ? 6.853 14.541 -23.179 1.00 87.62 92 LEU A N 1
ATOM 669 C CA . LEU A 1 92 ? 7.501 15.670 -23.851 1.00 87.62 92 LEU A CA 1
ATOM 670 C C . LEU A 1 92 ? 8.610 16.214 -22.935 1.00 87.62 92 LEU A C 1
ATOM 672 O O . LEU A 1 92 ? 8.344 16.445 -21.757 1.00 87.62 92 LEU A O 1
ATOM 676 N N . GLN A 1 93 ? 9.829 16.397 -23.447 1.00 86.81 93 GLN A N 1
ATOM 677 C CA . GLN A 1 93 ? 10.993 16.861 -22.667 1.00 86.81 93 GLN A CA 1
ATOM 678 C C . GLN A 1 93 ? 11.831 17.870 -23.447 1.00 86.81 93 GLN A C 1
ATOM 680 O O . GLN A 1 93 ? 11.792 17.903 -24.678 1.00 86.81 93 GLN A O 1
ATOM 685 N N . LEU A 1 94 ? 12.628 18.672 -22.743 1.00 88.12 94 LEU A N 1
ATOM 686 C CA . LEU A 1 94 ? 13.650 19.503 -23.379 1.00 88.12 94 LEU A CA 1
ATOM 687 C C . LEU A 1 94 ? 14.722 18.625 -24.039 1.00 88.12 94 LEU A C 1
ATOM 689 O O . LEU A 1 94 ? 14.961 17.490 -23.626 1.00 88.12 94 LEU A O 1
ATOM 693 N N . TYR A 1 95 ? 15.410 19.152 -25.057 1.00 85.50 95 TYR A N 1
ATOM 694 C CA . TYR A 1 95 ? 16.427 18.372 -25.776 1.00 85.50 95 TYR A CA 1
ATOM 695 C C . TYR A 1 95 ? 17.560 17.862 -24.867 1.00 85.50 95 TYR A C 1
ATOM 697 O O . TYR A 1 95 ? 18.128 16.810 -25.149 1.00 85.50 95 TYR A O 1
ATOM 705 N N . SER A 1 96 ? 17.884 18.598 -23.797 1.00 84.25 96 SER A N 1
ATOM 706 C CA . SER A 1 96 ? 18.923 18.239 -22.826 1.00 84.25 96 SER A CA 1
ATOM 707 C C . SER A 1 96 ? 18.564 16.998 -22.009 1.00 84.25 96 SER A C 1
ATOM 709 O O . SER A 1 96 ? 19.443 16.207 -21.698 1.00 84.25 96 SER A O 1
ATOM 711 N N . GLU A 1 97 ? 17.281 16.807 -21.709 1.00 84.19 97 GLU A N 1
ATOM 712 C CA . GLU A 1 97 ? 16.765 15.737 -20.839 1.00 84.19 97 GLU A CA 1
ATOM 713 C C . GLU A 1 97 ? 16.207 14.556 -21.655 1.00 84.19 97 GLU A C 1
ATOM 715 O O . GLU A 1 97 ? 16.040 13.443 -21.158 1.00 84.19 97 GLU A O 1
ATOM 720 N N . LYS A 1 98 ? 15.934 14.777 -22.949 1.00 86.56 98 LYS A N 1
ATOM 721 C CA . LYS A 1 98 ? 15.359 13.781 -23.864 1.00 86.56 98 LYS A CA 1
ATOM 722 C C . LYS A 1 98 ? 16.201 12.509 -23.966 1.00 86.56 98 LYS A C 1
ATOM 724 O O . LYS A 1 98 ? 15.624 11.425 -23.982 1.00 86.56 98 LYS A O 1
ATOM 729 N N . MET A 1 99 ? 17.531 12.618 -24.032 1.00 84.12 99 MET A N 1
ATOM 730 C CA . MET A 1 99 ? 18.396 11.432 -24.125 1.00 84.12 99 MET A CA 1
ATOM 731 C C . MET A 1 99 ? 18.302 10.569 -22.864 1.00 84.12 99 MET A C 1
ATOM 733 O O . MET A 1 99 ? 18.066 9.370 -22.981 1.00 84.12 99 MET A O 1
ATOM 737 N N . GLU A 1 100 ? 18.390 11.183 -21.683 1.00 84.62 100 GLU A N 1
ATOM 738 C CA . GLU A 1 100 ? 18.283 10.482 -20.398 1.00 84.62 100 GLU A CA 1
ATOM 739 C C . GLU A 1 100 ? 16.934 9.765 -20.271 1.00 84.62 100 GLU A C 1
ATOM 741 O O . GLU A 1 100 ? 16.883 8.579 -19.944 1.00 84.62 100 GLU A O 1
ATOM 746 N N . HIS A 1 101 ? 15.834 10.442 -20.627 1.00 85.44 101 HIS A N 1
ATOM 747 C CA . HIS A 1 101 ? 14.512 9.819 -20.663 1.00 85.44 101 HIS A CA 1
ATOM 748 C C . HIS A 1 101 ? 14.458 8.622 -21.622 1.00 85.44 101 HIS A C 1
ATOM 750 O O . HIS A 1 101 ? 13.931 7.567 -21.271 1.00 85.44 101 HIS A O 1
ATOM 756 N N . GLU A 1 102 ? 14.966 8.766 -22.846 1.00 87.19 102 GLU A N 1
ATOM 757 C CA . GLU A 1 102 ? 14.895 7.714 -23.860 1.00 87.19 102 GLU A CA 1
ATOM 758 C C . GLU A 1 102 ? 15.732 6.475 -23.523 1.00 87.19 102 GLU A C 1
ATOM 760 O O . GLU A 1 102 ? 15.426 5.383 -24.010 1.00 87.19 102 GLU A O 1
ATOM 765 N N . GLU A 1 103 ? 16.769 6.602 -22.700 1.00 82.62 103 GLU A N 1
ATOM 766 C CA . GLU A 1 103 ? 17.528 5.448 -22.215 1.00 82.62 103 GLU A CA 1
ATOM 767 C C . GLU A 1 103 ? 16.712 4.593 -21.239 1.00 82.62 103 GLU A C 1
ATOM 769 O O . GLU A 1 103 ? 16.810 3.361 -21.278 1.00 82.62 103 GLU A O 1
ATOM 774 N N . VAL A 1 104 ? 15.857 5.233 -20.434 1.00 79.00 104 VAL A N 1
ATOM 775 C CA . VAL A 1 104 ? 15.054 4.596 -19.376 1.00 79.00 104 VAL A CA 1
ATOM 776 C C . VAL A 1 104 ? 13.556 4.491 -19.693 1.00 79.00 104 VAL A C 1
ATOM 778 O O . VAL A 1 104 ? 12.771 4.101 -18.830 1.00 79.00 104 VAL A O 1
ATOM 781 N N . CYS A 1 105 ? 13.138 4.842 -20.911 1.00 84.44 105 CYS A N 1
ATOM 782 C CA . CYS A 1 105 ? 11.733 4.876 -21.311 1.00 84.44 105 CYS A CA 1
ATOM 783 C C . CYS A 1 105 ? 11.089 3.477 -21.283 1.00 84.44 105 CYS A C 1
ATOM 785 O O . CYS A 1 105 ? 11.586 2.558 -21.928 1.00 84.44 105 CYS A O 1
ATOM 787 N N . GLU A 1 106 ? 9.930 3.332 -20.625 1.00 80.88 106 GLU A N 1
ATOM 788 C CA . GLU A 1 106 ? 9.184 2.058 -20.530 1.00 80.88 106 GLU A CA 1
ATOM 789 C C . GLU A 1 106 ? 8.665 1.537 -21.892 1.00 80.88 106 GLU A C 1
ATOM 791 O O . GLU A 1 106 ? 8.306 0.369 -22.006 1.00 80.88 106 GLU A O 1
ATOM 796 N N . PHE A 1 107 ? 8.615 2.389 -22.924 1.00 84.06 107 PHE A N 1
ATOM 797 C CA . PHE A 1 107 ? 8.160 2.038 -24.281 1.00 84.06 107 PHE A CA 1
ATOM 798 C C . PHE A 1 107 ? 9.308 1.728 -25.252 1.00 84.06 107 PHE A C 1
ATOM 800 O O . PHE A 1 107 ? 9.078 1.526 -26.451 1.00 84.06 107 PHE A O 1
ATOM 807 N N . ARG A 1 108 ? 10.549 1.721 -24.752 1.00 87.06 108 ARG A N 1
ATOM 808 C CA . ARG A 1 108 ? 11.738 1.336 -25.510 1.00 87.06 108 ARG A CA 1
ATOM 809 C C . ARG A 1 108 ? 11.666 -0.155 -25.889 1.00 87.06 108 ARG A C 1
ATOM 811 O O . ARG A 1 108 ? 11.330 -0.972 -25.038 1.00 87.06 108 ARG A O 1
ATOM 818 N N . PRO A 1 109 ? 12.032 -0.545 -27.126 1.00 87.62 109 PRO A N 1
ATOM 819 C CA . PRO A 1 109 ? 12.138 -1.953 -27.499 1.00 87.62 109 PRO A CA 1
ATOM 820 C C . PRO A 1 109 ? 13.173 -2.705 -26.655 1.00 87.62 109 PRO A C 1
ATOM 822 O O . PRO A 1 109 ? 14.269 -2.198 -26.395 1.00 87.62 109 PRO A O 1
ATOM 825 N N . PHE A 1 110 ? 12.848 -3.940 -26.293 1.00 86.81 110 PHE A N 1
ATOM 826 C CA . PHE A 1 110 ? 13.733 -4.846 -25.575 1.00 86.81 110 PHE A CA 1
ATOM 827 C C . PHE A 1 110 ? 14.765 -5.433 -26.520 1.00 86.81 110 PHE A C 1
ATOM 829 O O . PHE A 1 110 ? 14.438 -5.823 -27.640 1.00 86.81 110 PHE A O 1
ATOM 836 N N . GLN A 1 111 ? 15.999 -5.535 -26.039 1.00 87.06 111 GLN A N 1
ATOM 837 C CA . GLN A 1 111 ? 17.033 -6.352 -26.666 1.00 87.06 111 GLN A CA 1
ATOM 838 C C . GLN A 1 111 ? 16.906 -7.797 -26.185 1.00 87.06 111 GLN A C 1
ATOM 840 O O . GLN A 1 111 ? 16.313 -8.054 -25.136 1.00 87.06 111 GLN A O 1
ATOM 845 N N . CYS A 1 112 ? 17.456 -8.741 -26.952 1.00 88.88 112 CYS A N 1
ATOM 846 C CA . CYS A 1 112 ? 17.553 -10.130 -26.511 1.00 88.88 112 CYS A CA 1
ATOM 847 C C . CYS A 1 112 ? 18.239 -10.193 -25.130 1.00 88.88 112 CYS A C 1
ATOM 849 O O . CYS A 1 112 ? 19.367 -9.714 -25.011 1.00 88.88 112 CYS A O 1
ATOM 851 N N . PRO A 1 113 ? 17.599 -10.773 -24.097 1.00 87.25 113 PRO A N 1
ATOM 852 C CA . PRO A 1 113 ? 18.179 -10.828 -22.755 1.00 87.25 113 PRO A CA 1
ATOM 853 C C . PRO A 1 113 ? 19.246 -11.924 -22.591 1.00 87.25 113 PRO A C 1
ATOM 855 O O . PRO A 1 113 ? 19.861 -12.005 -21.537 1.00 87.25 113 PRO A O 1
ATOM 858 N N . CYS A 1 114 ? 19.475 -12.772 -23.602 1.00 83.12 114 CYS A N 1
ATOM 859 C CA . CYS A 1 114 ? 20.441 -13.867 -23.522 1.00 83.12 114 CYS A CA 1
ATOM 860 C C . CYS A 1 114 ? 21.894 -13.333 -23.491 1.00 83.12 114 CYS A C 1
ATOM 862 O O . CYS A 1 114 ? 22.324 -12.734 -24.483 1.00 83.12 114 CYS A O 1
ATOM 864 N N . PRO A 1 115 ? 22.671 -13.600 -22.422 1.00 75.19 115 PRO A N 1
ATOM 865 C CA . PRO A 1 115 ? 24.105 -13.310 -22.358 1.00 75.19 115 PRO A CA 1
ATOM 866 C C . PRO A 1 115 ? 24.883 -14.048 -23.456 1.00 75.19 115 PRO A C 1
ATOM 868 O O . PRO A 1 115 ? 24.445 -15.100 -23.934 1.00 75.19 115 PRO A O 1
ATOM 871 N N . GLY A 1 116 ? 26.004 -13.472 -23.900 1.00 65.88 116 GLY A N 1
ATOM 872 C CA . GLY A 1 116 ? 26.955 -14.112 -24.821 1.00 65.88 116 GLY A CA 1
ATOM 873 C C . GLY A 1 116 ? 26.456 -14.397 -26.249 1.00 65.88 116 GLY A C 1
ATOM 874 O O . GLY A 1 116 ? 27.250 -14.735 -27.129 1.00 65.88 116 GLY A O 1
ATOM 875 N N . ALA A 1 117 ? 25.160 -14.243 -26.532 1.00 62.72 117 ALA A N 1
ATOM 876 C CA . ALA A 1 117 ? 24.596 -14.504 -27.847 1.00 62.72 117 ALA A CA 1
ATOM 877 C C . ALA A 1 117 ? 24.839 -13.321 -28.794 1.00 62.72 117 ALA A C 1
ATOM 879 O O . ALA A 1 117 ? 24.507 -12.177 -28.493 1.00 62.72 117 ALA A O 1
ATOM 880 N N . SER A 1 118 ? 25.291 -13.593 -30.020 1.00 73.19 118 SER A N 1
ATOM 881 C CA . SER A 1 118 ? 25.330 -12.617 -31.125 1.00 73.19 118 SER A CA 1
ATOM 882 C C . SER A 1 118 ? 23.926 -12.285 -31.675 1.00 73.19 118 SER A C 1
ATOM 884 O O . SER A 1 118 ? 23.744 -12.005 -32.863 1.00 73.19 118 SER A O 1
ATOM 886 N N . CYS A 1 119 ? 22.911 -12.322 -30.806 1.00 85.75 119 CYS A N 1
ATOM 887 C CA . CYS A 1 119 ? 21.514 -12.098 -31.125 1.00 85.75 119 CYS A CA 1
ATOM 888 C C . CYS A 1 119 ? 21.209 -10.597 -31.154 1.00 85.75 119 CYS A C 1
ATOM 890 O O . CYS A 1 119 ? 21.278 -9.909 -30.141 1.00 85.75 119 CYS A O 1
ATOM 892 N N . LYS A 1 120 ? 20.834 -10.085 -32.329 1.00 87.81 120 LYS A N 1
ATOM 893 C CA . LYS A 1 120 ? 20.489 -8.666 -32.544 1.00 87.81 120 LYS A CA 1
ATOM 894 C C . LYS A 1 120 ? 18.981 -8.404 -32.499 1.00 87.81 120 LYS A C 1
ATOM 896 O O . LYS A 1 120 ? 18.506 -7.447 -33.106 1.00 87.81 120 LYS A O 1
ATOM 901 N N . TRP A 1 121 ? 18.222 -9.296 -31.864 1.00 92.19 121 TRP A N 1
ATOM 902 C CA . TRP A 1 121 ? 16.769 -9.186 -31.806 1.00 92.19 121 TRP A CA 1
ATOM 903 C C . TRP A 1 121 ? 16.339 -7.958 -30.996 1.00 92.19 121 TRP A C 1
ATOM 905 O O . TRP A 1 121 ? 16.933 -7.639 -29.964 1.00 92.19 121 TRP A O 1
ATOM 915 N N . LEU A 1 122 ? 15.301 -7.288 -31.496 1.00 90.19 122 LEU A N 1
ATOM 916 C CA . LEU A 1 122 ? 14.654 -6.127 -30.900 1.00 90.19 122 LEU A CA 1
ATOM 917 C C . LEU A 1 122 ? 13.138 -6.291 -31.043 1.00 90.19 122 LEU A C 1
ATOM 919 O O . LEU A 1 122 ? 12.666 -6.586 -32.143 1.00 90.19 122 LEU A O 1
ATOM 923 N N . GLY A 1 123 ? 12.382 -6.068 -29.971 1.00 89.06 123 GLY A N 1
ATOM 924 C CA . GLY A 1 123 ? 10.922 -6.188 -30.007 1.00 89.06 123 GLY A CA 1
ATOM 925 C C . GLY A 1 123 ? 10.224 -5.679 -28.752 1.00 89.06 123 GLY A C 1
ATOM 926 O O . GLY A 1 123 ? 10.851 -5.103 -27.862 1.00 89.06 123 GLY A O 1
ATOM 927 N N . SER A 1 124 ? 8.907 -5.858 -28.689 1.00 86.31 124 SER A N 1
ATOM 928 C CA . SER A 1 124 ? 8.100 -5.532 -27.508 1.00 86.31 124 SER A CA 1
ATOM 929 C C . SER A 1 124 ? 8.169 -6.641 -26.448 1.00 86.31 124 SER A C 1
ATOM 931 O O . SER A 1 124 ? 8.590 -7.764 -26.732 1.00 86.31 124 SER A O 1
ATOM 933 N N . LEU A 1 125 ? 7.757 -6.335 -25.211 1.00 86.00 125 LEU A N 1
ATOM 934 C CA . LEU A 1 125 ? 7.836 -7.264 -24.073 1.00 86.00 125 LEU A CA 1
ATOM 935 C C . LEU A 1 125 ? 7.146 -8.610 -24.355 1.00 86.00 125 LEU A C 1
ATOM 937 O O . LEU A 1 125 ? 7.690 -9.669 -24.051 1.00 86.00 125 LEU A O 1
ATOM 941 N N . ASP A 1 126 ? 5.959 -8.566 -24.961 1.00 84.25 126 ASP A N 1
ATOM 942 C CA . ASP A 1 126 ? 5.142 -9.733 -25.313 1.00 84.25 126 ASP A CA 1
ATOM 943 C C . ASP A 1 126 ? 5.821 -10.655 -26.338 1.00 84.25 126 ASP A C 1
ATOM 945 O O . ASP A 1 126 ? 5.510 -11.844 -26.407 1.00 84.25 126 ASP A O 1
ATOM 949 N N . GLN A 1 127 ? 6.799 -10.139 -27.084 1.00 87.62 127 GLN A N 1
ATOM 950 C CA . GLN A 1 127 ? 7.549 -10.893 -28.083 1.00 87.62 127 GLN A CA 1
ATOM 951 C C . GLN A 1 127 ? 8.831 -11.532 -27.525 1.00 87.62 127 GLN A C 1
ATOM 953 O O . GLN A 1 127 ? 9.398 -12.405 -28.183 1.00 87.62 127 GLN A O 1
ATOM 958 N N . VAL A 1 128 ? 9.273 -11.155 -26.316 1.00 89.75 128 VAL A N 1
ATOM 959 C CA . VAL A 1 128 ? 10.530 -11.646 -25.718 1.00 89.75 128 VAL A CA 1
ATOM 960 C C . VAL A 1 128 ? 10.484 -13.155 -25.475 1.00 89.75 128 VAL A C 1
ATOM 962 O O . VAL A 1 128 ? 11.366 -13.878 -25.931 1.00 89.75 128 VAL A O 1
ATOM 965 N N . MET A 1 129 ? 9.451 -13.656 -24.789 1.00 88.50 129 MET A N 1
ATOM 966 C CA . MET A 1 129 ? 9.325 -15.095 -24.508 1.00 88.50 129 MET A CA 1
ATOM 967 C C . MET A 1 129 ? 9.201 -15.939 -25.788 1.00 88.50 129 MET A C 1
ATOM 969 O O . MET A 1 129 ? 9.960 -16.902 -25.919 1.00 88.50 129 MET A O 1
ATOM 973 N N . PRO A 1 130 ? 8.330 -15.589 -26.762 1.00 87.75 130 PRO A N 1
ATOM 974 C CA . PRO A 1 130 ? 8.307 -16.257 -28.061 1.00 87.75 130 PRO A CA 1
ATOM 975 C C . PRO A 1 130 ? 9.683 -16.307 -28.731 1.00 87.75 130 PRO A C 1
ATOM 977 O O . PRO A 1 130 ? 10.102 -17.372 -29.176 1.00 87.75 130 PRO A O 1
ATOM 980 N N . HIS A 1 131 ? 10.409 -15.185 -28.743 1.00 91.00 131 HIS A N 1
ATOM 981 C CA . HIS A 1 131 ? 11.753 -15.111 -29.308 1.00 91.00 131 HIS A CA 1
ATOM 982 C C . HIS A 1 131 ? 12.735 -16.076 -28.624 1.00 91.00 131 HIS A C 1
ATOM 984 O O . HIS A 1 131 ? 13.442 -16.814 -29.315 1.00 91.00 131 HIS A O 1
ATOM 990 N N . LEU A 1 132 ? 12.766 -16.106 -27.287 1.00 87.62 132 LEU A N 1
ATOM 991 C CA . LEU A 1 132 ? 13.661 -16.985 -26.528 1.00 87.62 132 LEU A CA 1
ATOM 992 C C . LEU A 1 132 ? 13.395 -18.462 -26.840 1.00 87.62 132 LEU A C 1
ATOM 994 O O . LEU A 1 132 ? 14.327 -19.203 -27.144 1.00 87.62 132 LEU A O 1
ATOM 998 N N . VAL A 1 133 ? 12.127 -18.876 -26.865 1.00 84.69 133 VAL A N 1
ATOM 999 C CA . VAL A 1 133 ? 11.748 -20.269 -27.150 1.00 84.69 133 VAL A CA 1
ATOM 1000 C C . VAL A 1 133 ? 12.117 -20.683 -28.580 1.00 84.69 133 VAL A C 1
ATOM 1002 O O . VAL A 1 133 ? 12.566 -21.807 -28.806 1.00 84.69 133 VAL A O 1
ATOM 1005 N N . THR A 1 134 ? 11.951 -19.796 -29.567 1.00 86.69 134 THR A N 1
ATOM 1006 C CA . THR A 1 134 ? 12.223 -20.137 -30.973 1.00 86.69 134 THR A CA 1
ATOM 1007 C C . THR A 1 134 ? 13.703 -20.081 -31.330 1.00 86.69 134 THR A C 1
ATOM 1009 O O . THR A 1 134 ? 14.193 -20.942 -32.066 1.00 86.69 134 THR A O 1
ATOM 1012 N N . SER A 1 135 ? 14.403 -19.058 -30.835 1.00 88.12 135 SER A N 1
ATOM 1013 C CA . SER A 1 135 ? 15.759 -18.712 -31.267 1.00 88.12 135 SER A CA 1
ATOM 1014 C C . SER A 1 135 ? 16.844 -19.234 -30.324 1.00 88.12 135 SER A C 1
ATOM 1016 O O . SER A 1 135 ? 17.979 -19.397 -30.761 1.00 88.12 135 SER A O 1
ATOM 1018 N N . HIS A 1 136 ? 16.504 -19.557 -29.070 1.00 87.25 136 HIS A N 1
ATOM 1019 C CA . HIS A 1 136 ? 17.438 -20.025 -28.039 1.00 87.25 136 HIS A CA 1
ATOM 1020 C C . HIS A 1 136 ? 16.995 -21.373 -27.448 1.00 87.25 136 HIS A C 1
ATOM 1022 O O . HIS A 1 136 ? 16.768 -21.514 -26.251 1.00 87.25 136 HIS A O 1
ATOM 1028 N N . LYS A 1 137 ? 16.902 -22.401 -28.304 1.00 79.12 137 LYS A N 1
ATOM 1029 C CA . LYS A 1 137 ? 16.393 -23.747 -27.955 1.00 79.12 137 LYS A CA 1
ATOM 1030 C C . LYS A 1 137 ? 17.155 -24.469 -26.833 1.00 79.12 137 LYS A C 1
ATOM 1032 O O . LYS A 1 137 ? 16.646 -25.448 -26.300 1.00 79.12 137 LYS A O 1
ATOM 1037 N N . SER A 1 138 ? 18.373 -24.033 -26.514 1.00 80.25 138 SER A N 1
ATOM 1038 C CA . SER A 1 138 ? 19.175 -24.561 -25.406 1.00 80.25 138 SER A CA 1
ATOM 1039 C C . SER A 1 138 ? 18.689 -24.088 -24.034 1.00 80.25 138 SER A C 1
ATOM 1041 O O . SER A 1 138 ? 19.026 -24.707 -23.027 1.00 80.25 138 SER A O 1
ATOM 1043 N N . ILE A 1 139 ? 17.897 -23.013 -23.977 1.00 84.75 139 ILE A N 1
ATOM 1044 C CA . ILE A 1 139 ? 17.371 -22.484 -22.725 1.00 84.75 139 ILE A CA 1
ATOM 1045 C C . ILE A 1 139 ? 16.193 -23.352 -22.288 1.00 84.75 139 ILE A C 1
ATOM 1047 O O . ILE A 1 139 ? 15.125 -23.365 -22.902 1.00 84.75 139 ILE A O 1
ATOM 1051 N N . THR A 1 140 ? 16.394 -24.085 -21.201 1.00 85.56 140 THR A N 1
ATOM 1052 C CA . THR A 1 140 ? 15.336 -24.890 -20.588 1.00 85.56 140 THR A CA 1
ATOM 1053 C C . THR A 1 140 ? 14.400 -23.983 -19.783 1.00 85.56 140 THR A C 1
ATOM 1055 O O . THR A 1 140 ? 14.809 -22.930 -19.296 1.00 85.56 140 THR A O 1
ATOM 1058 N N . THR A 1 141 ? 13.123 -24.361 -19.671 1.00 85.69 141 THR A N 1
ATOM 1059 C CA . THR A 1 141 ? 12.149 -23.682 -18.803 1.00 85.69 141 THR A CA 1
ATOM 1060 C C . THR A 1 141 ? 11.658 -24.646 -17.733 1.00 85.69 141 THR A C 1
ATOM 1062 O O . THR A 1 141 ? 11.128 -25.706 -18.062 1.00 85.69 141 THR A O 1
ATOM 1065 N N . LEU A 1 142 ? 11.809 -24.272 -16.465 1.00 86.94 142 LEU A N 1
ATOM 1066 C CA . LEU A 1 142 ? 11.319 -25.020 -15.310 1.00 86.94 142 LEU A CA 1
ATOM 1067 C C . LEU A 1 142 ? 10.124 -24.302 -14.674 1.00 86.94 142 LEU A C 1
ATOM 1069 O O . LEU A 1 142 ? 10.043 -23.075 -14.684 1.00 86.94 142 LEU A O 1
ATOM 1073 N N . GLN A 1 143 ? 9.178 -25.078 -14.147 1.00 85.81 143 GLN A N 1
ATOM 1074 C CA . GLN A 1 143 ? 7.960 -24.578 -13.507 1.00 85.81 143 GLN A CA 1
ATOM 1075 C C . GLN A 1 143 ? 8.080 -24.707 -11.990 1.00 85.81 143 GLN A C 1
ATOM 1077 O O . GLN A 1 143 ? 8.527 -25.745 -11.503 1.00 85.81 143 GLN A O 1
ATOM 1082 N N . GLY A 1 144 ? 7.626 -23.691 -11.259 1.00 78.31 144 GLY A N 1
ATOM 1083 C CA . GLY A 1 144 ? 7.563 -23.712 -9.798 1.00 78.31 144 GLY A CA 1
ATOM 1084 C C . GLY A 1 144 ? 8.317 -22.566 -9.128 1.00 78.31 144 GLY A C 1
ATOM 1085 O O . GLY A 1 144 ? 9.178 -21.917 -9.722 1.00 78.31 144 GLY A O 1
ATOM 1086 N N . GLU A 1 145 ? 7.948 -22.309 -7.875 1.00 84.19 145 GLU A N 1
ATOM 1087 C CA . GLU A 1 145 ? 8.518 -21.241 -7.043 1.00 84.19 145 GLU A CA 1
ATOM 1088 C C . GLU A 1 145 ? 9.923 -21.582 -6.545 1.00 84.19 145 GLU A C 1
ATOM 1090 O O . GLU A 1 145 ? 10.722 -20.679 -6.338 1.00 84.19 145 GLU A O 1
ATOM 1095 N N . ASP A 1 146 ? 10.224 -22.871 -6.381 1.00 88.12 146 ASP A N 1
ATOM 1096 C CA . ASP A 1 146 ? 11.502 -23.393 -5.899 1.00 88.12 146 ASP A CA 1
ATOM 1097 C C . ASP A 1 146 ? 12.027 -24.430 -6.895 1.00 88.12 146 ASP A C 1
ATOM 1099 O O . ASP A 1 146 ? 11.353 -25.425 -7.183 1.00 88.12 146 ASP A O 1
ATOM 1103 N N . ILE A 1 147 ? 13.195 -24.157 -7.475 1.00 90.88 147 ILE A N 1
ATOM 1104 C CA . ILE A 1 147 ? 13.819 -25.004 -8.492 1.00 90.88 147 ILE A CA 1
ATOM 1105 C C . ILE A 1 147 ? 15.309 -25.198 -8.210 1.00 90.88 147 ILE A C 1
ATOM 1107 O O . ILE A 1 147 ? 15.956 -24.410 -7.517 1.00 90.88 147 ILE A O 1
ATOM 1111 N N . VAL A 1 148 ? 15.871 -26.226 -8.846 1.00 88.94 148 VAL A N 1
ATOM 1112 C CA . VAL A 1 148 ? 17.313 -26.470 -8.877 1.00 88.94 148 VAL A CA 1
ATOM 1113 C C . VAL A 1 148 ? 17.866 -26.038 -10.227 1.00 88.94 148 VAL A C 1
ATOM 1115 O O . VAL A 1 148 ? 17.393 -26.482 -11.275 1.00 88.94 148 VAL A O 1
ATOM 1118 N N . PHE A 1 149 ? 18.905 -25.210 -10.197 1.00 91.75 149 PHE A N 1
ATOM 1119 C CA . PHE A 1 149 ? 19.679 -24.845 -11.375 1.00 91.75 149 PHE A CA 1
ATOM 1120 C C . PHE A 1 149 ? 21.033 -25.549 -11.360 1.00 91.75 149 PHE A C 1
ATOM 1122 O O . PHE A 1 149 ? 21.755 -25.495 -10.366 1.00 91.75 149 PHE A O 1
ATOM 1129 N N . LEU A 1 150 ? 21.385 -26.193 -12.472 1.00 90.88 150 LEU A N 1
ATOM 1130 C CA . LEU A 1 150 ? 22.643 -26.914 -12.627 1.00 90.88 150 LEU A CA 1
ATOM 1131 C C . LEU A 1 150 ? 23.477 -26.279 -13.740 1.00 90.88 150 LEU A C 1
ATOM 1133 O O . LEU A 1 150 ? 23.121 -26.369 -14.915 1.00 90.88 150 LEU A O 1
ATOM 1137 N N . ALA A 1 151 ? 24.609 -25.687 -13.370 1.00 91.81 151 ALA A N 1
ATOM 1138 C CA . ALA A 1 151 ? 25.627 -25.249 -14.312 1.00 91.81 151 ALA A CA 1
ATOM 1139 C C . ALA A 1 151 ? 26.613 -26.395 -14.563 1.00 91.81 151 ALA A C 1
ATOM 1141 O O . ALA A 1 151 ? 27.346 -26.812 -13.661 1.00 91.81 151 ALA A O 1
ATOM 1142 N N . THR A 1 152 ? 26.601 -26.937 -15.780 1.00 89.94 152 THR A N 1
ATOM 1143 C CA . THR A 1 152 ? 27.462 -28.059 -16.167 1.00 89.94 152 THR A CA 1
ATOM 1144 C C . THR A 1 152 ? 28.847 -27.586 -16.581 1.00 89.94 152 THR A C 1
ATOM 1146 O O . THR A 1 152 ? 28.953 -26.661 -17.385 1.00 89.94 152 THR A O 1
ATOM 1149 N N . ASP A 1 153 ? 29.874 -28.273 -16.084 1.00 88.88 153 ASP A N 1
ATOM 1150 C CA . ASP A 1 153 ? 31.292 -28.034 -16.385 1.00 88.88 153 ASP A CA 1
ATOM 1151 C C . ASP A 1 153 ? 31.746 -26.569 -16.227 1.00 88.88 153 ASP A C 1
ATOM 1153 O O . ASP A 1 153 ? 32.094 -25.864 -17.177 1.00 88.88 153 ASP A O 1
ATOM 1157 N N . ILE A 1 154 ? 31.779 -26.093 -14.981 1.00 90.81 154 ILE A N 1
ATOM 1158 C CA . ILE A 1 154 ? 32.188 -24.717 -14.660 1.00 90.81 154 ILE A CA 1
ATOM 1159 C C . ILE A 1 154 ? 33.664 -24.420 -14.970 1.00 90.81 154 ILE A C 1
ATOM 1161 O O . ILE A 1 154 ? 34.059 -23.251 -15.014 1.00 90.81 154 ILE A O 1
ATOM 1165 N N . ASN A 1 155 ? 34.474 -25.454 -15.217 1.00 87.75 155 ASN A N 1
ATOM 1166 C CA . ASN A 1 155 ? 35.919 -25.354 -15.429 1.00 87.75 155 ASN A CA 1
ATOM 1167 C C . ASN A 1 155 ? 36.310 -25.072 -16.888 1.00 87.75 155 ASN A C 1
ATOM 1169 O O . ASN A 1 155 ? 37.502 -24.961 -17.177 1.00 87.75 155 ASN A O 1
ATOM 1173 N N . LEU A 1 156 ? 35.340 -24.946 -17.802 1.00 86.81 156 LEU A N 1
ATOM 1174 C CA . LEU A 1 156 ? 35.606 -24.607 -19.202 1.00 86.81 156 LEU A CA 1
ATOM 1175 C C . LEU A 1 156 ? 36.498 -23.352 -19.324 1.00 86.81 156 LEU A C 1
ATOM 1177 O O . LEU A 1 156 ? 36.338 -22.410 -18.549 1.00 86.81 156 LEU A O 1
ATOM 1181 N N . PRO A 1 157 ? 37.446 -23.292 -20.268 1.00 82.62 157 PRO A N 1
ATOM 1182 C CA . PRO A 1 157 ? 38.290 -22.113 -20.429 1.00 82.62 157 PRO A CA 1
ATOM 1183 C C . PRO A 1 157 ? 37.500 -20.924 -21.002 1.00 82.62 157 PRO A C 1
ATOM 1185 O O . PRO A 1 157 ? 36.610 -21.107 -21.832 1.00 82.62 157 PRO A O 1
ATOM 1188 N N . GLY A 1 158 ? 37.872 -19.706 -20.597 1.00 82.38 158 GLY A N 1
ATOM 1189 C CA . GLY A 1 158 ? 37.291 -18.454 -21.092 1.00 82.38 158 GLY A CA 1
ATOM 1190 C C . GLY A 1 158 ? 35.944 -18.077 -20.467 1.00 82.38 158 GLY A C 1
ATOM 1191 O O . GLY A 1 158 ? 35.489 -18.692 -19.501 1.00 82.38 158 GLY A O 1
ATOM 1192 N N . ALA A 1 159 ? 35.316 -17.036 -21.021 1.00 83.19 159 ALA A N 1
ATOM 1193 C CA . ALA A 1 159 ? 34.007 -16.560 -20.582 1.00 83.19 159 ALA A CA 1
ATOM 1194 C C . ALA A 1 159 ? 32.893 -17.520 -21.025 1.00 83.19 159 ALA A C 1
ATOM 1196 O O . ALA A 1 159 ? 32.828 -17.907 -22.194 1.00 83.19 159 ALA A O 1
ATOM 1197 N N . VAL A 1 160 ? 32.038 -17.917 -20.082 1.00 86.75 160 VAL A N 1
ATOM 1198 C CA . VAL A 1 160 ? 30.943 -18.874 -20.307 1.00 86.75 160 VAL A CA 1
ATOM 1199 C C . VAL A 1 160 ? 29.730 -18.447 -19.492 1.00 86.75 160 VAL A C 1
ATOM 1201 O O . VAL A 1 160 ? 29.869 -18.122 -18.313 1.00 86.75 160 VAL A O 1
ATOM 1204 N N . ASP A 1 161 ? 28.555 -18.529 -20.113 1.00 88.88 161 ASP A N 1
ATOM 1205 C CA . ASP A 1 161 ? 27.275 -18.185 -19.502 1.00 88.88 161 ASP A CA 1
ATOM 1206 C C . ASP A 1 161 ? 26.369 -19.413 -19.417 1.00 88.88 161 ASP A C 1
ATOM 1208 O O . ASP A 1 161 ? 26.184 -20.145 -20.394 1.00 88.88 161 ASP A O 1
ATOM 1212 N N . TRP A 1 162 ? 25.748 -19.608 -18.257 1.00 91.94 162 TRP A N 1
ATOM 1213 C CA . TRP A 1 162 ? 24.673 -20.573 -18.062 1.00 91.94 162 TRP A CA 1
ATOM 1214 C C . TRP A 1 162 ? 23.368 -19.827 -17.814 1.00 91.94 162 TRP A C 1
ATOM 1216 O O . TRP A 1 162 ? 23.297 -18.924 -16.979 1.00 91.94 162 TRP A O 1
ATOM 1226 N N . VAL A 1 163 ? 22.322 -20.224 -18.538 1.00 91.81 163 VAL A N 1
ATOM 1227 C CA . VAL A 1 163 ? 21.027 -19.538 -18.533 1.00 91.81 163 VAL A CA 1
ATOM 1228 C C . VAL A 1 163 ? 19.905 -20.551 -18.380 1.00 91.81 163 VAL A C 1
ATOM 1230 O O . VAL A 1 163 ? 19.904 -21.601 -19.025 1.00 91.81 163 VAL A O 1
ATOM 1233 N N . MET A 1 164 ? 18.924 -20.216 -17.550 1.00 91.81 164 MET A N 1
ATOM 1234 C CA . MET A 1 164 ? 17.711 -21.003 -17.348 1.00 91.81 164 MET A CA 1
ATOM 1235 C C . MET A 1 164 ? 16.507 -20.076 -17.220 1.00 91.81 164 MET A C 1
ATOM 1237 O O . MET A 1 164 ? 16.611 -18.991 -16.648 1.00 91.81 164 MET A O 1
ATOM 1241 N N . MET A 1 165 ? 15.352 -20.528 -17.707 1.00 92.06 165 MET A N 1
ATOM 1242 C CA . MET A 1 165 ? 14.078 -19.869 -17.440 1.00 92.06 165 MET A CA 1
ATOM 1243 C C . MET A 1 165 ? 13.336 -20.571 -16.308 1.00 92.06 165 MET A C 1
ATOM 1245 O O . MET A 1 165 ? 13.179 -21.790 -16.303 1.00 92.06 165 MET A O 1
ATOM 1249 N N . GLN A 1 166 ? 12.813 -19.784 -15.381 1.00 92.00 166 GLN A N 1
ATOM 1250 C CA . GLN A 1 166 ? 11.899 -20.212 -14.336 1.00 92.00 166 GLN A CA 1
ATOM 1251 C C . GLN A 1 166 ? 10.544 -19.545 -14.558 1.00 92.00 166 GLN A C 1
ATOM 1253 O O . GLN A 1 166 ? 10.469 -18.339 -14.782 1.00 92.00 166 GLN A O 1
ATOM 1258 N N . SER A 1 167 ? 9.460 -20.310 -14.489 1.00 88.75 167 SER A N 1
ATOM 1259 C CA . SER A 1 167 ? 8.100 -19.789 -14.604 1.00 88.75 167 SER A CA 1
ATOM 1260 C C . SER A 1 167 ? 7.316 -20.068 -13.326 1.00 88.75 167 SER A C 1
ATOM 1262 O O . SER A 1 167 ? 7.182 -21.212 -12.889 1.00 88.75 167 SER A O 1
ATOM 1264 N N . CYS A 1 168 ? 6.831 -18.995 -12.703 1.00 83.19 168 CYS A N 1
ATOM 1265 C CA . CYS A 1 168 ? 6.025 -19.020 -11.484 1.00 83.19 168 CYS A CA 1
ATOM 1266 C C . CYS A 1 168 ? 5.216 -17.719 -11.366 1.00 83.19 168 CYS A C 1
ATOM 1268 O O . CYS A 1 168 ? 5.525 -16.727 -12.026 1.00 83.19 168 CYS A O 1
ATOM 1270 N N . PHE A 1 169 ? 4.138 -17.731 -10.575 1.00 82.75 169 PHE A N 1
ATOM 1271 C CA . PHE A 1 169 ? 3.251 -16.572 -10.358 1.00 82.75 169 PHE A CA 1
ATOM 1272 C C . PHE A 1 169 ? 2.704 -15.905 -11.638 1.00 82.75 169 PHE A C 1
ATOM 1274 O O . PHE A 1 169 ? 2.384 -14.721 -11.638 1.00 82.75 169 PHE A O 1
ATOM 1281 N N . GLY A 1 170 ? 2.604 -16.641 -12.752 1.00 80.50 170 GLY A N 1
ATOM 1282 C CA . GLY A 1 170 ? 2.190 -16.087 -14.050 1.00 80.50 170 GLY A CA 1
ATOM 1283 C C . GLY A 1 170 ? 3.263 -15.248 -14.760 1.00 80.50 170 GLY A C 1
ATOM 1284 O O . GLY A 1 170 ? 2.977 -14.628 -15.782 1.00 80.50 170 GLY A O 1
ATOM 1285 N N . HIS A 1 171 ? 4.494 -15.251 -14.248 1.00 87.25 171 HIS A N 1
ATOM 1286 C CA . HIS A 1 171 ? 5.639 -14.529 -14.786 1.00 87.25 171 HIS A CA 1
ATOM 1287 C C . HIS A 1 171 ? 6.780 -15.481 -15.169 1.00 87.25 171 HIS A C 1
ATOM 1289 O O . HIS A 1 171 ? 6.790 -16.665 -14.819 1.00 87.25 171 HIS A O 1
ATOM 1295 N N . CYS A 1 172 ? 7.735 -14.960 -15.941 1.00 91.69 172 CYS A N 1
ATOM 1296 C CA . CYS A 1 172 ? 8.944 -15.675 -16.341 1.00 91.69 172 CYS A CA 1
ATOM 1297 C C . CYS A 1 172 ? 10.172 -14.932 -15.816 1.00 91.69 172 CYS A C 1
ATOM 1299 O O . CYS A 1 172 ? 10.292 -13.719 -15.993 1.00 91.69 172 CYS A O 1
ATOM 1301 N N . PHE A 1 173 ? 11.082 -15.674 -15.203 1.00 94.44 173 PHE A N 1
ATOM 1302 C CA . PHE A 1 173 ? 12.314 -15.195 -14.602 1.00 94.44 173 PHE A CA 1
ATOM 1303 C C . PHE A 1 173 ? 13.494 -15.874 -15.298 1.00 94.44 173 PHE A C 1
ATOM 1305 O O . PHE A 1 173 ? 13.489 -17.086 -15.494 1.00 94.44 173 PHE A O 1
ATOM 1312 N N . MET A 1 174 ? 14.487 -15.096 -15.703 1.00 93.44 174 MET A N 1
ATOM 1313 C CA . MET A 1 174 ? 15.726 -15.571 -16.296 1.00 93.44 174 MET A CA 1
ATOM 1314 C C . MET A 1 174 ? 16.804 -15.595 -15.220 1.00 93.44 174 MET A C 1
ATOM 1316 O O . MET A 1 174 ? 17.188 -14.548 -14.701 1.00 93.44 174 MET A O 1
ATOM 1320 N N . LEU A 1 175 ? 17.289 -16.786 -14.892 1.00 93.88 175 LEU A N 1
ATOM 1321 C CA . LEU A 1 175 ? 18.463 -16.962 -14.050 1.00 93.88 175 LEU A CA 1
ATOM 1322 C C . LEU A 1 175 ? 19.700 -16.982 -14.945 1.00 93.88 175 LEU A C 1
ATOM 1324 O O . LEU A 1 175 ? 19.759 -17.755 -15.906 1.00 93.88 175 LEU A O 1
ATOM 1328 N N . VAL A 1 176 ? 20.678 -16.151 -14.602 1.00 92.81 176 VAL A N 1
ATOM 1329 C CA . VAL A 1 176 ? 21.962 -16.059 -15.296 1.00 92.81 176 VAL A CA 1
ATOM 1330 C C . VAL A 1 176 ? 23.074 -16.365 -14.307 1.00 92.81 176 VAL A C 1
ATOM 1332 O O . VAL A 1 176 ? 23.116 -15.776 -13.227 1.00 92.81 176 VAL A O 1
ATOM 1335 N N . LEU A 1 177 ? 23.970 -17.271 -14.694 1.00 93.56 177 LEU A N 1
ATOM 1336 C CA . LEU A 1 177 ? 25.285 -17.447 -14.094 1.00 93.56 177 LEU A CA 1
ATOM 1337 C C . LEU A 1 177 ? 26.325 -17.129 -15.170 1.00 93.56 177 LEU A C 1
ATOM 1339 O O . LEU A 1 177 ? 26.488 -17.901 -16.110 1.00 93.56 177 LEU A O 1
ATOM 1343 N N . GLU A 1 178 ? 27.014 -16.008 -15.029 1.00 91.69 178 GLU A N 1
ATOM 1344 C CA . GLU A 1 178 ? 28.043 -15.547 -15.963 1.00 91.69 178 GLU A CA 1
ATOM 1345 C C . GLU A 1 178 ? 29.425 -15.733 -15.337 1.00 91.69 178 GLU A C 1
ATOM 1347 O O . GLU A 1 178 ? 29.652 -15.360 -14.183 1.00 91.69 178 GLU A O 1
ATOM 1352 N N . LYS A 1 179 ? 30.360 -16.318 -16.090 1.00 91.31 179 LYS A N 1
ATOM 1353 C CA . LYS A 1 179 ? 31.769 -16.415 -15.702 1.00 91.31 179 LYS A CA 1
ATOM 1354 C C . LYS A 1 179 ? 32.597 -15.448 -16.534 1.00 91.31 179 LYS A C 1
ATOM 1356 O O . LYS A 1 179 ? 32.696 -15.609 -17.749 1.00 91.31 179 LYS A O 1
ATOM 1361 N N . GLN A 1 180 ? 33.259 -14.507 -15.865 1.00 89.31 180 GLN A N 1
ATOM 1362 C CA . GLN A 1 180 ? 34.186 -13.562 -16.487 1.00 89.31 180 GLN A CA 1
ATOM 1363 C C . GLN A 1 180 ? 35.633 -13.847 -16.080 1.00 89.31 180 GLN A C 1
ATOM 1365 O O . GLN A 1 180 ? 35.913 -14.278 -14.959 1.00 89.31 180 GLN A O 1
ATOM 1370 N N . GLU A 1 181 ? 36.559 -13.559 -16.991 1.00 85.44 181 GLU A N 1
ATOM 1371 C CA . GLU A 1 181 ? 38.002 -13.641 -16.767 1.00 85.44 181 GLU A CA 1
ATOM 1372 C C . GLU A 1 181 ? 38.574 -12.229 -16.593 1.00 85.44 181 GLU A C 1
ATOM 1374 O O . GLU A 1 181 ? 38.400 -11.364 -17.455 1.00 85.44 181 GLU A O 1
ATOM 1379 N N . LYS A 1 182 ? 39.229 -11.971 -15.457 1.00 77.19 182 LYS A N 1
ATOM 1380 C CA . LYS A 1 182 ? 39.914 -10.702 -15.188 1.00 77.19 182 LYS A CA 1
ATOM 1381 C C . LYS A 1 182 ? 41.316 -10.692 -15.800 1.00 77.19 182 LYS A C 1
ATOM 1383 O O . LYS A 1 182 ? 41.898 -11.732 -16.092 1.00 77.19 182 LYS A O 1
ATOM 1388 N N . PHE A 1 183 ? 41.876 -9.491 -15.963 1.00 66.44 183 PHE A N 1
ATOM 1389 C CA . PHE A 1 183 ? 43.190 -9.254 -16.585 1.00 66.44 183 PHE A CA 1
ATOM 1390 C C . PHE A 1 183 ? 44.375 -9.963 -15.901 1.00 66.44 183 PHE A C 1
ATOM 1392 O O . PHE A 1 183 ? 45.436 -10.091 -16.504 1.00 66.44 183 PHE A O 1
ATOM 1399 N N . ASP A 1 184 ? 44.210 -10.413 -14.661 1.00 72.62 184 ASP A N 1
ATOM 1400 C CA . ASP A 1 184 ? 45.194 -11.149 -13.862 1.00 72.62 184 ASP A CA 1
ATOM 1401 C C . ASP A 1 184 ? 45.026 -12.682 -13.939 1.00 72.62 184 ASP A C 1
ATOM 1403 O O . ASP A 1 184 ? 45.760 -13.417 -13.279 1.00 72.62 184 ASP A O 1
ATOM 1407 N N . GLY A 1 185 ? 44.083 -13.177 -14.749 1.00 72.44 185 GLY A N 1
ATOM 1408 C CA . GLY A 1 185 ? 43.746 -14.599 -14.852 1.00 72.44 185 GLY A CA 1
ATOM 1409 C C . GLY A 1 185 ? 42.817 -15.094 -13.740 1.00 72.44 185 GLY A C 1
ATOM 1410 O O . GLY A 1 185 ? 42.503 -16.285 -13.692 1.00 72.44 185 GLY A O 1
ATOM 1411 N N . HIS A 1 186 ? 42.345 -14.213 -12.848 1.00 81.62 186 HIS A N 1
ATOM 1412 C CA . HIS A 1 186 ? 41.324 -14.578 -11.874 1.00 81.62 186 HIS A CA 1
ATOM 1413 C C . HIS A 1 186 ? 39.945 -14.634 -12.532 1.00 81.62 186 HIS A C 1
ATOM 1415 O O . HIS A 1 186 ? 39.490 -13.696 -13.185 1.00 81.62 186 HIS A O 1
ATOM 1421 N N . GLN A 1 187 ? 39.253 -15.748 -12.325 1.00 88.06 187 GLN A N 1
ATOM 1422 C CA . GLN A 1 187 ? 37.890 -15.947 -12.800 1.00 88.06 187 GLN A CA 1
ATOM 1423 C C . GLN A 1 187 ? 36.891 -15.602 -11.693 1.00 88.06 187 GLN A C 1
ATOM 1425 O O . GLN A 1 187 ? 37.093 -15.943 -10.523 1.00 88.06 187 GLN A O 1
ATOM 1430 N N . GLN A 1 188 ? 35.805 -14.934 -12.073 1.00 91.94 188 GLN A N 1
ATOM 1431 C CA . GLN A 1 188 ? 34.694 -14.609 -11.183 1.00 91.94 188 GLN A CA 1
ATOM 1432 C C . GLN A 1 188 ? 33.368 -15.041 -11.792 1.00 91.94 188 GLN A C 1
ATOM 1434 O O . GLN A 1 188 ? 33.161 -14.935 -12.999 1.00 91.94 188 GLN A O 1
ATOM 1439 N N . PHE A 1 189 ? 32.481 -15.506 -10.922 1.00 93.62 189 PHE A N 1
ATOM 1440 C CA . PHE A 1 189 ? 31.123 -15.911 -11.234 1.00 93.62 189 PHE A CA 1
ATOM 1441 C C . PHE A 1 189 ? 30.144 -14.862 -10.712 1.00 93.62 189 PHE A C 1
ATOM 1443 O O . PHE A 1 189 ? 30.274 -14.406 -9.573 1.00 93.62 189 PHE A O 1
ATOM 1450 N N . PHE A 1 190 ? 29.155 -14.528 -11.534 1.00 93.88 190 PHE A N 1
ATOM 1451 C CA . PHE A 1 190 ? 28.089 -13.575 -11.246 1.00 93.88 190 PHE A CA 1
ATOM 1452 C C . PHE A 1 190 ? 26.749 -14.279 -11.432 1.00 93.88 190 PHE A C 1
ATOM 1454 O O . PHE A 1 190 ? 26.432 -14.715 -12.537 1.00 93.88 190 PHE A O 1
ATOM 1461 N N . ALA A 1 191 ? 25.971 -14.412 -10.359 1.00 94.44 191 ALA A N 1
ATOM 1462 C CA . ALA A 1 191 ? 24.657 -15.040 -10.393 1.00 94.44 191 ALA A CA 1
ATOM 1463 C C . ALA A 1 191 ? 23.552 -14.037 -10.037 1.00 94.44 191 ALA A C 1
ATOM 1465 O O . ALA A 1 191 ? 23.596 -13.396 -8.984 1.00 94.44 191 ALA A O 1
ATOM 1466 N N . LEU A 1 192 ? 22.546 -13.916 -10.905 1.00 94.25 192 LEU A N 1
ATOM 1467 C CA . LEU A 1 192 ? 21.404 -13.023 -10.708 1.00 94.25 192 LEU A CA 1
ATOM 1468 C C . LEU A 1 192 ? 20.136 -13.531 -11.397 1.00 94.25 192 LEU A C 1
ATOM 1470 O O . LEU A 1 192 ? 20.188 -14.347 -12.318 1.00 94.25 192 LEU A O 1
ATOM 1474 N N . VAL A 1 193 ? 18.994 -12.990 -10.974 1.00 94.56 193 VAL A N 1
ATOM 1475 C CA . VAL A 1 193 ? 17.682 -13.259 -11.571 1.00 94.56 193 VAL A CA 1
ATOM 1476 C C . VAL A 1 193 ? 17.114 -11.986 -12.195 1.00 94.56 193 VAL A C 1
ATOM 1478 O O . VAL A 1 193 ? 17.075 -10.927 -11.564 1.00 94.56 193 VAL A O 1
ATOM 1481 N N . GLN A 1 194 ? 16.626 -12.098 -13.430 1.00 94.06 194 GLN A N 1
ATOM 1482 C CA . GLN A 1 194 ? 15.904 -11.041 -14.131 1.00 94.06 194 GLN A CA 1
ATOM 1483 C C . GLN A 1 194 ? 14.443 -11.430 -14.370 1.00 94.06 194 GLN A C 1
ATOM 1485 O O . GLN A 1 194 ? 14.152 -12.546 -14.780 1.00 94.06 194 GLN A O 1
ATOM 1490 N N . LEU A 1 195 ? 13.506 -10.508 -14.178 1.00 93.88 195 LEU A N 1
ATOM 1491 C CA . LEU A 1 195 ? 12.114 -10.658 -14.584 1.00 93.88 195 LEU A CA 1
ATOM 1492 C C . LEU A 1 195 ? 11.948 -10.282 -16.066 1.00 93.88 195 LEU A C 1
ATOM 1494 O O . LEU A 1 195 ? 12.306 -9.172 -16.481 1.00 93.88 195 LEU A O 1
ATOM 1498 N N . ILE A 1 196 ? 11.294 -11.155 -16.840 1.00 91.12 196 ILE A N 1
ATOM 1499 C CA . ILE A 1 196 ? 10.732 -10.816 -18.155 1.00 91.12 196 ILE A CA 1
ATOM 1500 C C . ILE A 1 196 ? 9.479 -9.953 -17.937 1.00 91.12 196 ILE A C 1
ATOM 1502 O O . ILE A 1 196 ? 8.345 -10.433 -17.945 1.00 91.12 196 ILE A O 1
ATOM 1506 N N . GLY A 1 197 ? 9.692 -8.668 -17.660 1.00 86.94 197 GLY A N 1
ATOM 1507 C CA . GLY A 1 197 ? 8.646 -7.733 -17.251 1.00 86.94 197 GLY A CA 1
ATOM 1508 C C . GLY A 1 197 ? 9.174 -6.316 -17.053 1.00 86.94 197 GLY A C 1
ATOM 1509 O O . GLY A 1 197 ? 10.345 -6.035 -17.312 1.00 86.94 197 GLY A O 1
ATOM 1510 N N . SER A 1 198 ? 8.314 -5.404 -16.602 1.00 82.69 198 SER A N 1
ATOM 1511 C CA . SER A 1 198 ? 8.701 -4.028 -16.264 1.00 82.69 198 SER A CA 1
ATOM 1512 C C . SER A 1 198 ? 9.412 -3.937 -14.907 1.00 82.69 198 SER A C 1
ATOM 1514 O O . SER A 1 198 ? 9.341 -4.858 -14.094 1.00 82.69 198 SER A O 1
ATOM 1516 N N . ARG A 1 199 ? 10.068 -2.800 -14.634 1.00 82.31 199 ARG A N 1
ATOM 1517 C CA . ARG A 1 199 ? 10.716 -2.523 -13.335 1.00 82.31 199 ARG A CA 1
ATOM 1518 C C . ARG A 1 199 ? 9.732 -2.627 -12.167 1.00 82.31 199 ARG A C 1
ATOM 1520 O O . ARG A 1 199 ? 9.967 -3.378 -11.232 1.00 82.31 199 ARG A O 1
ATOM 1527 N N . LYS A 1 200 ? 8.563 -1.996 -12.313 1.00 79.06 200 LYS A N 1
ATOM 1528 C CA . LYS A 1 200 ? 7.467 -2.041 -11.327 1.00 79.06 200 LYS A CA 1
ATOM 1529 C C . LYS A 1 200 ? 6.945 -3.452 -11.082 1.00 79.06 200 LYS A C 1
ATOM 1531 O O . LYS A 1 200 ? 6.481 -3.759 -9.993 1.00 79.06 200 LYS A O 1
ATOM 1536 N N . GLN A 1 201 ? 6.953 -4.311 -12.105 1.00 82.88 201 GLN A N 1
ATOM 1537 C CA . GLN A 1 201 ? 6.578 -5.710 -11.913 1.00 82.88 201 GLN A CA 1
ATOM 1538 C C . GLN A 1 201 ? 7.642 -6.452 -11.102 1.00 82.88 201 GLN A C 1
ATOM 1540 O O . GLN A 1 201 ? 7.274 -7.243 -10.240 1.00 82.88 201 GLN A O 1
ATOM 1545 N N . ALA A 1 202 ? 8.923 -6.171 -11.352 1.00 87.94 202 ALA A N 1
ATOM 1546 C CA . ALA A 1 202 ? 10.056 -6.828 -10.709 1.00 87.94 202 ALA A CA 1
ATOM 1547 C C . ALA A 1 202 ? 10.134 -6.531 -9.203 1.00 87.94 202 ALA A C 1
ATOM 1549 O O . ALA A 1 202 ? 10.395 -7.438 -8.422 1.00 87.94 202 ALA A O 1
ATOM 1550 N N . GLU A 1 203 ? 9.777 -5.310 -8.794 1.00 84.69 203 GLU A N 1
ATOM 1551 C CA . GLU A 1 203 ? 9.672 -4.885 -7.387 1.00 84.69 203 GLU A CA 1
ATOM 1552 C C . GLU A 1 203 ? 8.688 -5.724 -6.548 1.00 84.69 203 GLU A C 1
ATOM 1554 O O . GLU A 1 203 ? 8.837 -5.807 -5.329 1.00 84.69 203 GLU A O 1
ATOM 1559 N N . ASN A 1 204 ? 7.710 -6.389 -7.177 1.00 84.62 204 ASN A N 1
ATOM 1560 C CA . ASN A 1 204 ? 6.749 -7.250 -6.473 1.00 84.62 204 ASN A CA 1
ATOM 1561 C C . ASN A 1 204 ? 7.319 -8.62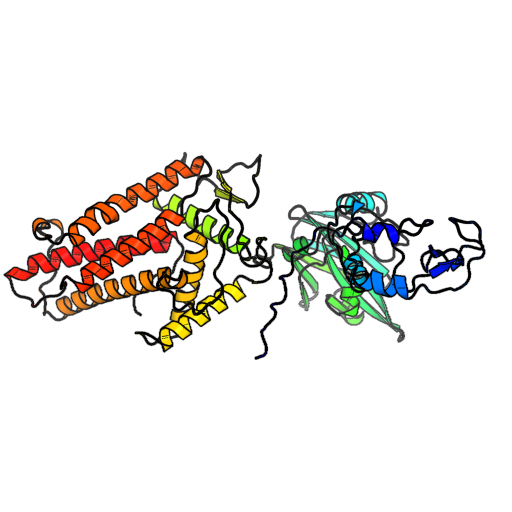7 -6.111 1.00 84.62 204 ASN A C 1
ATOM 1563 O O . ASN A 1 204 ? 6.600 -9.440 -5.534 1.00 84.62 204 ASN A O 1
ATOM 1567 N N . PHE A 1 205 ? 8.563 -8.927 -6.480 1.00 88.38 205 PHE A N 1
ATOM 1568 C CA . PHE A 1 205 ? 9.160 -10.239 -6.277 1.00 88.38 205 PHE A CA 1
ATOM 1569 C C . PHE A 1 205 ? 10.483 -10.132 -5.531 1.00 88.38 205 PHE A C 1
ATOM 1571 O O . PHE A 1 205 ? 11.237 -9.178 -5.686 1.00 88.38 205 PHE A O 1
ATOM 1578 N N . GLY A 1 206 ? 10.777 -11.154 -4.746 1.00 91.38 206 GLY A N 1
ATOM 1579 C CA . GLY A 1 206 ? 12.087 -11.413 -4.173 1.00 91.38 206 GLY A CA 1
ATOM 1580 C C . GLY A 1 206 ? 12.601 -12.727 -4.734 1.00 91.38 206 GLY A C 1
ATOM 1581 O O . GLY A 1 206 ? 11.816 -13.609 -5.091 1.00 91.38 206 GLY A O 1
ATOM 1582 N N . TYR A 1 207 ? 13.915 -12.869 -4.827 1.00 94.06 207 TYR A N 1
ATOM 1583 C CA . TYR A 1 207 ? 14.543 -14.140 -5.139 1.00 94.06 207 TYR A CA 1
ATOM 1584 C C . TYR A 1 207 ? 15.615 -14.483 -4.115 1.00 94.06 207 TYR A C 1
ATOM 1586 O O . TYR A 1 207 ? 16.296 -13.606 -3.585 1.00 94.06 207 TYR A O 1
ATOM 1594 N N . ARG A 1 208 ? 15.779 -15.781 -3.873 1.00 93.75 208 ARG A N 1
ATOM 1595 C CA . ARG A 1 208 ? 16.857 -16.365 -3.082 1.00 93.75 208 ARG A CA 1
ATOM 1596 C C . ARG A 1 208 ? 17.644 -17.330 -3.958 1.00 93.75 208 ARG A C 1
ATOM 1598 O O . ARG A 1 208 ? 17.039 -18.183 -4.600 1.00 93.75 208 ARG A O 1
ATOM 1605 N N . LEU A 1 209 ? 18.969 -17.211 -3.956 1.00 95.00 209 LEU A N 1
ATOM 1606 C CA . LEU A 1 209 ? 19.898 -18.186 -4.532 1.00 95.00 209 LEU A CA 1
ATOM 1607 C C . LEU A 1 209 ? 20.660 -18.872 -3.404 1.00 95.00 209 LEU A C 1
ATOM 1609 O O . LEU A 1 209 ? 21.279 -18.199 -2.580 1.00 95.00 209 LEU A O 1
ATOM 1613 N N . GLU A 1 210 ? 20.646 -20.202 -3.380 1.00 93.62 210 GLU A N 1
ATOM 1614 C CA . GLU A 1 210 ? 21.373 -20.992 -2.386 1.00 93.62 210 GLU A CA 1
ATOM 1615 C C . GLU A 1 210 ? 22.329 -22.004 -3.033 1.00 93.62 210 GLU A C 1
ATOM 1617 O O . GLU A 1 210 ? 21.918 -22.897 -3.776 1.00 93.62 210 GLU A O 1
ATOM 1622 N N . LEU A 1 211 ? 23.612 -21.901 -2.678 1.00 92.69 211 LEU A N 1
ATOM 1623 C CA . LEU A 1 211 ? 24.629 -22.929 -2.891 1.00 92.69 211 LEU A CA 1
ATOM 1624 C C . LEU A 1 211 ? 24.789 -23.730 -1.595 1.00 92.69 211 LEU A C 1
ATOM 1626 O O . LEU A 1 211 ? 25.063 -23.159 -0.536 1.00 92.69 211 LEU A O 1
ATOM 1630 N N . ASN A 1 212 ? 24.637 -25.054 -1.659 1.00 88.88 212 ASN A N 1
ATOM 1631 C CA . ASN A 1 212 ? 24.665 -25.905 -0.468 1.00 88.88 212 ASN A CA 1
ATOM 1632 C C . ASN A 1 212 ? 25.400 -27.222 -0.735 1.00 88.88 212 ASN A C 1
ATOM 1634 O O . ASN A 1 212 ? 25.002 -27.994 -1.608 1.00 88.88 212 ASN A O 1
ATOM 1638 N N . ARG A 1 213 ? 26.478 -27.482 0.018 1.00 85.88 213 ARG A N 1
ATOM 1639 C CA . ARG A 1 213 ? 27.257 -28.728 -0.066 1.00 85.88 213 ARG A CA 1
ATOM 1640 C C . ARG A 1 213 ? 28.072 -28.968 1.204 1.00 85.88 213 ARG A C 1
ATOM 1642 O O . ARG A 1 213 ? 28.669 -28.046 1.746 1.00 85.88 213 ARG A O 1
ATOM 1649 N N . GLN A 1 214 ? 28.147 -30.221 1.669 1.00 78.94 214 GLN A N 1
ATOM 1650 C CA . GLN A 1 214 ? 29.026 -30.656 2.777 1.00 78.94 214 GLN A CA 1
ATOM 1651 C C . GLN A 1 214 ? 28.975 -29.751 4.031 1.00 78.94 214 GLN A C 1
ATOM 1653 O O . GLN A 1 214 ? 30.010 -29.332 4.546 1.00 78.94 214 GLN A O 1
ATOM 1658 N N . LYS A 1 215 ? 27.769 -29.448 4.534 1.00 84.75 215 LYS A N 1
ATOM 1659 C CA . LYS A 1 215 ? 27.526 -28.549 5.689 1.00 84.75 215 LYS A CA 1
ATOM 1660 C C . LYS A 1 215 ? 27.926 -27.080 5.472 1.00 84.75 215 LYS A C 1
ATOM 1662 O O . LYS A 1 215 ? 27.905 -26.305 6.423 1.00 84.75 215 LYS A O 1
ATOM 1667 N N . ARG A 1 216 ? 28.275 -26.684 4.247 1.00 88.62 216 ARG A N 1
ATOM 1668 C CA . ARG A 1 216 ? 28.488 -25.289 3.851 1.00 88.62 216 ARG A CA 1
ATOM 1669 C C . ARG A 1 216 ? 27.247 -24.785 3.127 1.00 88.62 216 ARG A C 1
ATOM 1671 O O . ARG A 1 216 ? 26.659 -25.520 2.335 1.00 88.62 216 ARG A O 1
ATOM 1678 N N . ARG A 1 217 ? 26.891 -23.527 3.375 1.00 90.81 217 ARG A N 1
ATOM 1679 C CA . ARG A 1 217 ? 25.782 -22.837 2.718 1.00 90.81 217 ARG A CA 1
ATOM 1680 C C . ARG A 1 217 ? 26.197 -21.409 2.389 1.00 90.81 217 ARG A C 1
ATOM 1682 O O . ARG A 1 217 ? 26.722 -20.724 3.264 1.00 90.81 217 ARG A O 1
ATOM 1689 N N . LEU A 1 218 ? 25.949 -20.983 1.157 1.00 92.06 218 LEU A N 1
ATOM 1690 C CA . LEU A 1 218 ? 26.058 -19.596 0.717 1.00 92.06 218 LEU A CA 1
ATOM 1691 C C . LEU A 1 218 ? 24.700 -19.180 0.147 1.00 92.06 218 LEU A C 1
ATOM 1693 O O . LEU A 1 218 ? 24.178 -19.853 -0.740 1.00 92.06 218 LEU A O 1
ATOM 1697 N N . THR A 1 219 ? 24.130 -18.103 0.684 1.00 92.81 219 THR A N 1
ATOM 1698 C CA . THR A 1 219 ? 22.781 -17.639 0.346 1.00 92.81 219 THR A CA 1
ATOM 1699 C C . THR A 1 219 ? 22.829 -16.172 -0.060 1.00 92.81 219 THR A C 1
ATOM 1701 O O . THR A 1 219 ? 23.470 -15.369 0.615 1.00 92.81 219 THR A O 1
ATOM 1704 N N . TRP A 1 220 ? 22.131 -15.836 -1.140 1.00 93.94 220 TRP A N 1
ATOM 1705 C CA . TRP A 1 220 ? 21.914 -14.472 -1.613 1.00 93.94 220 TRP A CA 1
ATOM 1706 C C . TRP A 1 220 ? 20.421 -14.212 -1.754 1.00 93.94 220 TRP A C 1
ATOM 1708 O O . TRP A 1 220 ? 19.709 -15.064 -2.282 1.00 93.94 220 TRP A O 1
ATOM 1718 N N . GLU A 1 221 ? 19.959 -13.050 -1.304 1.00 92.88 221 GLU A N 1
ATOM 1719 C CA . GLU A 1 221 ? 18.570 -12.610 -1.428 1.00 92.88 221 GLU A CA 1
ATOM 1720 C C . GLU A 1 221 ? 18.531 -11.200 -2.002 1.00 92.88 221 GLU A C 1
ATOM 1722 O O . GLU A 1 221 ? 19.253 -10.325 -1.527 1.00 92.88 221 GLU A O 1
ATOM 1727 N N . ALA A 1 222 ? 17.701 -10.981 -3.020 1.00 90.62 222 ALA A N 1
ATOM 1728 C CA . ALA A 1 222 ? 17.527 -9.671 -3.638 1.00 90.62 222 ALA A CA 1
ATOM 1729 C C . ALA A 1 222 ? 16.202 -9.584 -4.412 1.00 90.62 222 ALA A C 1
ATOM 1731 O O . ALA A 1 222 ? 15.483 -10.570 -4.576 1.00 90.62 222 ALA A O 1
ATOM 1732 N N . THR A 1 223 ? 15.888 -8.397 -4.925 1.00 90.88 223 THR A N 1
ATOM 1733 C CA . THR A 1 223 ? 14.782 -8.165 -5.866 1.00 90.88 223 THR A CA 1
ATOM 1734 C C . THR A 1 223 ? 15.259 -8.477 -7.289 1.00 90.88 223 THR A C 1
ATOM 1736 O O . THR A 1 223 ? 16.352 -8.040 -7.664 1.00 90.88 223 THR A O 1
ATOM 1739 N N . PRO A 1 224 ? 14.501 -9.232 -8.111 1.00 92.75 224 PRO A N 1
ATOM 1740 C CA . PRO A 1 224 ? 14.900 -9.496 -9.483 1.00 92.75 224 PRO A CA 1
ATOM 1741 C C . PRO A 1 224 ? 14.880 -8.193 -10.282 1.00 92.75 224 PRO A C 1
ATOM 1743 O O . PRO A 1 224 ? 14.072 -7.300 -10.037 1.00 92.75 224 PRO A O 1
ATOM 1746 N N . ARG A 1 225 ? 15.757 -8.083 -11.277 1.00 89.94 225 ARG A N 1
ATOM 1747 C CA . ARG A 1 225 ? 15.821 -6.890 -12.135 1.00 89.94 225 ARG A CA 1
ATOM 1748 C C . ARG A 1 225 ? 14.947 -7.045 -13.364 1.00 89.94 225 ARG A C 1
ATOM 1750 O O . ARG A 1 225 ? 14.809 -8.140 -13.891 1.00 89.94 225 ARG A O 1
ATOM 1757 N N . SER A 1 226 ? 14.390 -5.958 -13.886 1.00 90.44 226 SER A N 1
ATOM 1758 C CA . SER A 1 226 ? 13.758 -6.016 -15.209 1.00 90.44 226 SER A CA 1
ATOM 1759 C C . SER A 1 226 ? 14.817 -6.273 -16.282 1.00 90.44 226 SER A C 1
ATOM 1761 O O . SER A 1 226 ? 15.881 -5.653 -16.268 1.00 90.44 226 SER A O 1
ATOM 1763 N N . ILE A 1 227 ? 14.496 -7.096 -17.282 1.00 89.12 227 ILE A N 1
ATOM 1764 C CA . ILE A 1 227 ? 15.347 -7.265 -18.475 1.00 89.12 227 ILE A CA 1
ATOM 1765 C C . ILE A 1 227 ? 15.630 -5.955 -19.238 1.00 89.12 227 ILE A C 1
ATOM 1767 O O . ILE A 1 227 ? 16.554 -5.915 -20.044 1.00 89.12 227 ILE A O 1
ATOM 1771 N N . HIS A 1 228 ? 14.898 -4.867 -18.971 1.00 82.88 228 HIS A N 1
ATOM 1772 C CA . HIS A 1 228 ? 15.220 -3.537 -19.503 1.00 82.88 228 HIS A CA 1
ATOM 1773 C C . HIS A 1 228 ? 16.583 -3.000 -19.053 1.00 82.88 228 HIS A C 1
ATOM 1775 O O . HIS A 1 228 ? 17.170 -2.173 -19.746 1.00 82.88 228 HIS A O 1
ATOM 1781 N N . GLU A 1 229 ? 17.060 -3.403 -17.876 1.00 79.75 229 GLU A N 1
ATOM 1782 C CA . GLU A 1 229 ? 18.299 -2.879 -17.286 1.00 79.75 229 GLU A CA 1
ATOM 1783 C C . GLU A 1 229 ? 19.547 -3.645 -17.732 1.00 79.75 229 GLU A C 1
ATOM 1785 O O . GLU A 1 229 ? 20.667 -3.168 -17.530 1.00 79.75 229 GLU A O 1
ATOM 1790 N N . GLY A 1 230 ? 19.356 -4.817 -18.346 1.00 78.62 230 GLY A N 1
ATOM 1791 C CA . GLY A 1 230 ? 20.434 -5.746 -18.666 1.00 78.62 230 GLY A CA 1
ATOM 1792 C C . GLY A 1 230 ? 21.126 -6.317 -17.421 1.00 78.62 230 GLY A C 1
ATOM 1793 O O . GLY A 1 230 ? 20.765 -6.019 -16.284 1.00 78.62 230 GLY A O 1
ATOM 1794 N N . ILE A 1 231 ? 22.119 -7.176 -17.651 1.00 82.69 231 ILE A N 1
ATOM 1795 C CA . ILE A 1 231 ? 22.933 -7.803 -16.591 1.00 82.69 231 ILE A CA 1
ATOM 1796 C C . ILE A 1 231 ? 24.173 -6.970 -16.237 1.00 82.69 231 ILE A C 1
ATOM 1798 O O . ILE A 1 231 ? 24.615 -6.957 -15.092 1.00 82.69 231 ILE A O 1
ATOM 1802 N N . ALA A 1 232 ? 24.707 -6.218 -17.206 1.00 82.44 232 ALA A N 1
ATOM 1803 C CA . ALA A 1 232 ? 25.962 -5.482 -17.059 1.00 82.44 232 ALA A CA 1
ATOM 1804 C C . ALA A 1 232 ? 25.906 -4.423 -15.947 1.00 82.44 232 ALA A C 1
ATOM 1806 O O . ALA A 1 232 ? 26.885 -4.227 -15.234 1.00 82.44 232 ALA A O 1
ATOM 1807 N N . SER A 1 233 ? 24.757 -3.764 -15.771 1.00 81.12 233 SER A N 1
ATOM 1808 C CA . SER A 1 233 ? 24.558 -2.765 -14.716 1.00 81.12 233 SER A CA 1
ATOM 1809 C C . SER A 1 233 ? 24.695 -3.376 -13.317 1.00 81.12 233 SER A C 1
ATOM 1811 O O . SER A 1 233 ? 25.411 -2.817 -12.491 1.00 81.12 233 SER A O 1
ATOM 1813 N N . ALA A 1 234 ? 24.096 -4.549 -13.087 1.00 84.00 234 ALA A N 1
ATOM 1814 C CA . ALA A 1 234 ? 24.173 -5.284 -11.823 1.00 84.00 234 ALA A CA 1
ATOM 1815 C C . ALA A 1 234 ? 25.598 -5.763 -11.507 1.00 84.00 234 ALA A C 1
ATOM 1817 O O . ALA A 1 234 ? 26.039 -5.698 -10.361 1.00 84.00 234 ALA A O 1
ATOM 1818 N N . ILE A 1 235 ? 26.336 -6.204 -12.530 1.00 85.44 235 ILE A N 1
ATOM 1819 C CA . ILE A 1 235 ? 27.735 -6.628 -12.395 1.00 85.44 235 ILE A CA 1
ATOM 1820 C C . ILE A 1 235 ? 28.623 -5.429 -12.039 1.00 85.44 235 ILE A C 1
ATOM 1822 O O . ILE A 1 235 ? 29.400 -5.495 -11.087 1.00 85.44 235 ILE A O 1
ATOM 1826 N N . VAL A 1 236 ? 28.470 -4.305 -12.748 1.00 83.25 236 VAL A N 1
ATOM 1827 C CA . VAL A 1 236 ? 29.243 -3.077 -12.493 1.00 83.25 236 VAL A CA 1
ATOM 1828 C C . VAL A 1 236 ? 28.957 -2.509 -11.100 1.00 83.25 236 VAL A C 1
ATOM 1830 O O . VAL A 1 236 ? 29.883 -2.053 -10.432 1.00 83.25 236 VAL A O 1
ATOM 1833 N N . SER A 1 237 ? 27.707 -2.566 -10.629 1.00 85.00 237 SER A N 1
ATOM 1834 C CA . SER A 1 237 ? 27.332 -2.104 -9.286 1.00 85.00 237 SER A CA 1
ATOM 1835 C C . SER A 1 237 ? 27.585 -3.126 -8.175 1.00 85.00 237 SER A C 1
ATOM 1837 O O . SER A 1 237 ? 27.319 -2.819 -7.017 1.00 85.00 237 SER A O 1
ATOM 1839 N N . SER A 1 238 ? 28.075 -4.329 -8.502 1.00 84.69 238 SER A N 1
ATOM 1840 C CA . SER A 1 238 ? 28.222 -5.453 -7.563 1.00 84.69 238 SER A CA 1
ATOM 1841 C C . SER A 1 238 ? 26.929 -5.823 -6.815 1.00 84.69 238 SER A C 1
ATOM 1843 O O . SER A 1 238 ? 26.970 -6.230 -5.658 1.00 84.69 238 SER A O 1
ATOM 1845 N N . ASP A 1 239 ? 25.779 -5.693 -7.479 1.00 88.94 239 ASP A N 1
ATOM 1846 C CA . ASP A 1 239 ? 24.454 -6.010 -6.927 1.00 88.94 239 ASP A CA 1
ATOM 1847 C C . ASP A 1 239 ? 23.943 -7.357 -7.464 1.00 88.94 239 ASP A C 1
ATOM 1849 O O . ASP A 1 239 ? 22.973 -7.446 -8.222 1.00 88.94 239 ASP A O 1
ATOM 1853 N N . CYS A 1 240 ? 24.694 -8.412 -7.153 1.00 93.00 240 CYS A N 1
ATOM 1854 C CA . CYS A 1 240 ? 24.395 -9.804 -7.486 1.00 93.00 240 CYS A CA 1
ATOM 1855 C C . CYS A 1 240 ? 25.238 -10.750 -6.614 1.00 93.00 240 CYS A C 1
ATOM 1857 O O . CYS A 1 240 ? 26.143 -10.314 -5.900 1.00 93.00 240 CYS A O 1
ATOM 1859 N N . LEU A 1 241 ? 24.970 -12.057 -6.679 1.00 94.56 241 LEU A N 1
ATOM 1860 C CA . LEU A 1 241 ? 25.803 -13.047 -5.999 1.00 94.56 241 LEU A CA 1
ATOM 1861 C C . LEU A 1 241 ? 27.129 -13.206 -6.752 1.00 94.56 241 LEU A C 1
ATOM 1863 O O . LEU A 1 241 ? 27.152 -13.729 -7.866 1.00 94.56 241 LEU A O 1
ATOM 1867 N N . ILE A 1 242 ? 28.226 -12.787 -6.119 1.00 94.00 242 ILE A N 1
ATOM 1868 C CA . ILE A 1 242 ? 29.579 -12.841 -6.685 1.00 94.00 242 ILE A CA 1
ATOM 1869 C C . ILE A 1 242 ? 30.432 -13.831 -5.898 1.00 94.00 242 ILE A C 1
ATOM 1871 O O . ILE A 1 242 ? 30.487 -13.777 -4.668 1.00 94.00 242 ILE A O 1
ATOM 1875 N N . PHE A 1 243 ? 31.135 -14.715 -6.601 1.00 93.88 243 PHE A N 1
ATOM 1876 C CA . PHE A 1 243 ? 32.110 -15.621 -5.996 1.00 93.88 243 PHE A CA 1
ATOM 1877 C C . PHE A 1 243 ? 33.219 -15.998 -6.983 1.00 93.88 243 PHE A C 1
ATOM 1879 O O . PHE A 1 243 ? 33.049 -15.923 -8.196 1.00 93.88 243 PHE A O 1
ATOM 1886 N N . ASP A 1 244 ? 34.386 -16.376 -6.466 1.00 92.69 244 ASP A N 1
ATOM 1887 C CA . ASP A 1 244 ? 35.520 -16.809 -7.286 1.00 92.69 244 ASP A CA 1
ATOM 1888 C C . ASP A 1 244 ? 35.506 -18.328 -7.544 1.00 92.69 244 ASP A C 1
ATOM 1890 O O . ASP A 1 244 ? 34.688 -19.080 -7.001 1.00 92.69 244 ASP A O 1
ATOM 1894 N N . THR A 1 245 ? 36.442 -18.796 -8.369 1.00 90.88 245 THR A N 1
ATOM 1895 C CA . THR A 1 245 ? 36.605 -20.224 -8.681 1.00 90.88 245 THR A CA 1
ATOM 1896 C C . THR A 1 245 ? 36.869 -21.087 -7.451 1.00 90.88 245 THR A C 1
ATOM 1898 O O . THR A 1 245 ? 36.407 -22.226 -7.406 1.00 90.88 245 THR A O 1
ATOM 1901 N N . SER A 1 246 ? 37.574 -20.572 -6.439 1.00 90.75 246 SER A N 1
ATOM 1902 C CA . SER A 1 246 ? 37.872 -21.342 -5.228 1.00 90.75 246 SER A CA 1
ATOM 1903 C C . SER A 1 246 ? 36.594 -21.641 -4.444 1.00 90.75 246 SER A C 1
ATOM 1905 O O . SER A 1 246 ? 36.356 -22.783 -4.050 1.00 90.75 246 SER A O 1
ATOM 1907 N N . VAL A 1 247 ? 35.713 -20.645 -4.314 1.00 92.56 247 VAL A N 1
ATOM 1908 C CA . VAL A 1 247 ? 34.394 -20.798 -3.702 1.00 92.56 247 VAL A CA 1
ATOM 1909 C C . VAL A 1 247 ? 33.522 -21.715 -4.556 1.00 92.56 247 VAL A C 1
ATOM 1911 O O . VAL A 1 247 ? 32.926 -22.645 -4.015 1.00 92.56 247 VAL A O 1
ATOM 1914 N N . ALA A 1 248 ? 33.493 -21.528 -5.879 1.00 92.31 248 ALA A N 1
ATOM 1915 C CA . ALA A 1 248 ? 32.712 -22.373 -6.784 1.00 92.31 248 ALA A CA 1
ATOM 1916 C C . ALA A 1 248 ? 33.069 -23.866 -6.631 1.00 92.31 248 ALA A C 1
ATOM 1918 O O . ALA A 1 248 ? 32.183 -24.716 -6.531 1.00 92.31 248 ALA A O 1
ATOM 1919 N N . GLN A 1 249 ? 34.361 -24.191 -6.517 1.00 90.88 249 GLN A N 1
ATOM 1920 C CA . GLN A 1 249 ? 34.850 -25.564 -6.344 1.00 90.88 249 GLN A CA 1
ATOM 1921 C C . GLN A 1 249 ? 34.432 -26.208 -5.013 1.00 90.88 249 GLN A C 1
ATOM 1923 O O . GLN A 1 249 ? 34.228 -27.423 -4.964 1.00 90.88 249 GLN A O 1
ATOM 1928 N N . LEU A 1 250 ? 34.240 -25.428 -3.941 1.00 92.06 250 LEU A N 1
ATOM 1929 C CA . LEU A 1 250 ? 33.721 -25.958 -2.671 1.00 92.06 250 LEU A CA 1
ATOM 1930 C C . LEU A 1 250 ? 32.293 -26.507 -2.822 1.00 92.06 250 LEU A C 1
ATOM 1932 O O . LEU A 1 250 ? 31.924 -27.475 -2.147 1.00 92.06 250 LEU A O 1
ATOM 1936 N N . PHE A 1 251 ? 31.505 -25.915 -3.722 1.00 92.75 251 PHE A N 1
ATOM 1937 C CA . PHE A 1 251 ? 30.104 -26.265 -3.958 1.00 92.75 251 PHE A CA 1
ATOM 1938 C C . PHE A 1 251 ? 29.884 -27.150 -5.196 1.00 92.75 251 PHE A C 1
ATOM 1940 O O . PHE A 1 251 ? 28.841 -27.794 -5.281 1.00 92.75 251 PHE A O 1
ATOM 1947 N N . ALA A 1 252 ? 30.855 -27.255 -6.108 1.00 91.88 252 ALA A N 1
ATOM 1948 C CA . ALA A 1 252 ? 30.733 -28.035 -7.340 1.00 91.88 252 ALA A CA 1
ATOM 1949 C C . ALA A 1 252 ? 31.042 -29.532 -7.164 1.00 91.88 252 ALA A C 1
ATOM 1951 O O . ALA A 1 252 ? 32.036 -29.908 -6.542 1.00 91.88 252 ALA A O 1
ATOM 1952 N N . ASP A 1 253 ? 30.236 -30.399 -7.776 1.00 89.12 253 ASP A N 1
ATOM 1953 C CA . ASP A 1 253 ? 30.430 -31.850 -7.812 1.00 89.12 253 ASP A CA 1
ATOM 1954 C C . ASP A 1 253 ? 30.821 -32.320 -9.216 1.00 89.12 253 ASP A C 1
ATOM 1956 O O . ASP A 1 253 ? 30.084 -32.106 -10.176 1.00 89.12 253 ASP A O 1
ATOM 1960 N N . ASN A 1 254 ? 32.007 -32.923 -9.354 1.00 86.25 254 ASN A N 1
ATOM 1961 C CA . ASN A 1 254 ? 32.586 -33.325 -10.646 1.00 86.25 254 ASN A CA 1
ATOM 1962 C C . ASN A 1 254 ? 32.546 -32.216 -11.719 1.00 86.25 254 ASN A C 1
ATOM 1964 O O . ASN A 1 254 ? 32.264 -32.477 -12.884 1.00 86.25 254 ASN A O 1
ATOM 1968 N N . GLY A 1 255 ? 32.800 -30.965 -11.316 1.00 85.25 255 GLY A N 1
ATOM 1969 C CA . GLY A 1 255 ? 32.757 -29.802 -12.209 1.00 85.25 255 GLY A CA 1
ATOM 1970 C C . GLY A 1 255 ? 31.358 -29.232 -12.464 1.00 85.25 255 GLY A C 1
ATOM 1971 O O . GLY A 1 255 ? 31.250 -28.218 -13.142 1.00 85.25 255 GLY A O 1
ATOM 1972 N N . ASN A 1 256 ? 30.297 -29.811 -11.899 1.00 90.75 256 ASN A N 1
ATOM 1973 C CA . ASN A 1 256 ? 28.939 -29.279 -12.008 1.00 90.75 256 ASN A CA 1
ATOM 1974 C C . ASN A 1 256 ? 28.566 -28.486 -10.754 1.00 90.75 256 ASN A C 1
ATOM 1976 O O . ASN A 1 256 ? 28.684 -28.992 -9.638 1.00 90.75 256 ASN A O 1
ATOM 1980 N N . LEU A 1 257 ? 28.086 -27.257 -10.923 1.00 92.31 257 LEU A N 1
ATOM 1981 C CA . LEU A 1 257 ? 27.661 -26.394 -9.823 1.00 92.31 257 LEU A CA 1
ATOM 1982 C C . LEU A 1 257 ? 26.134 -26.373 -9.729 1.00 92.31 257 LEU A C 1
ATOM 1984 O O . LEU A 1 257 ? 25.458 -25.911 -10.646 1.00 92.31 257 LEU A O 1
ATOM 1988 N N . GLY A 1 258 ? 25.599 -26.869 -8.613 1.00 89.31 258 GLY A N 1
ATOM 1989 C CA . GLY A 1 258 ? 24.172 -26.801 -8.304 1.00 89.31 258 GLY A CA 1
ATOM 1990 C C . GLY A 1 258 ? 23.838 -25.577 -7.454 1.00 89.31 258 GLY A C 1
ATOM 1991 O O . GLY A 1 258 ? 24.325 -25.461 -6.328 1.00 89.31 258 GLY A O 1
ATOM 1992 N N . ILE A 1 259 ? 22.984 -24.691 -7.969 1.00 90.06 259 ILE A N 1
ATOM 1993 C CA . ILE A 1 259 ? 22.247 -23.715 -7.160 1.00 90.06 259 ILE A CA 1
ATOM 1994 C C . ILE A 1 259 ? 20.952 -24.414 -6.744 1.00 90.06 259 ILE A C 1
ATOM 1996 O O . ILE A 1 259 ? 19.993 -24.508 -7.510 1.00 90.06 259 ILE A O 1
ATOM 2000 N N . ASN A 1 260 ? 20.987 -24.995 -5.547 1.00 76.00 260 ASN A N 1
ATOM 2001 C CA . ASN A 1 260 ? 20.012 -25.977 -5.073 1.00 76.00 260 ASN A CA 1
ATOM 2002 C C . ASN A 1 260 ? 18.710 -25.350 -4.558 1.00 76.00 260 ASN A C 1
ATOM 2004 O O . ASN A 1 260 ? 17.734 -26.072 -4.394 1.00 76.00 260 ASN A O 1
ATOM 2008 N N . GLY A 1 261 ? 18.702 -24.043 -4.292 1.00 74.19 261 GLY A N 1
ATOM 2009 C CA . GLY A 1 261 ? 17.505 -23.304 -3.897 1.00 74.19 261 GLY A CA 1
ATOM 2010 C C . GLY A 1 261 ? 17.419 -21.998 -4.664 1.00 74.19 261 GLY A C 1
ATOM 2011 O O . GLY A 1 261 ? 17.904 -20.977 -4.178 1.00 74.19 261 GLY A O 1
ATOM 2012 N N . VAL A 1 262 ? 16.850 -22.043 -5.872 1.00 88.06 262 VAL A N 1
ATOM 2013 C CA . VAL A 1 262 ? 16.429 -20.848 -6.613 1.00 88.06 262 VAL A CA 1
ATOM 2014 C C . VAL A 1 262 ? 14.957 -20.635 -6.295 1.00 88.06 262 VAL A C 1
ATOM 2016 O O . VAL A 1 26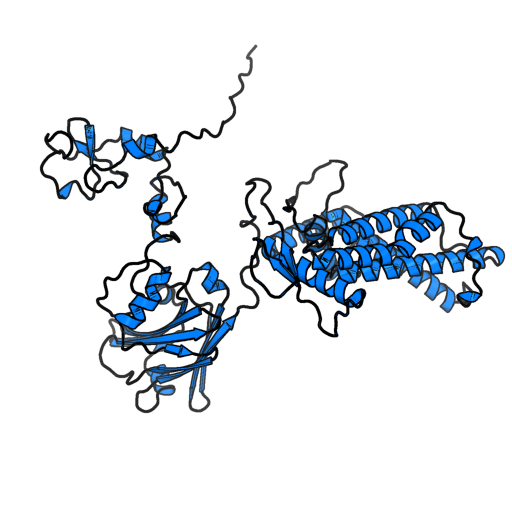2 ? 14.073 -21.217 -6.931 1.00 88.06 262 VAL A O 1
ATOM 2019 N N . LYS A 1 263 ? 14.704 -19.822 -5.271 1.00 91.44 263 LYS A N 1
ATOM 2020 C CA . LYS A 1 263 ? 13.352 -19.550 -4.794 1.00 91.44 263 LYS A CA 1
ATOM 2021 C C . LYS A 1 263 ? 12.906 -18.167 -5.230 1.00 91.44 263 LYS A C 1
ATOM 2023 O O . LYS A 1 263 ? 13.564 -17.192 -4.884 1.00 91.44 263 LYS A O 1
ATOM 2028 N N . ILE A 1 264 ? 11.777 -18.079 -5.921 1.00 90.00 264 ILE A N 1
ATOM 2029 C CA . ILE A 1 264 ? 11.070 -16.823 -6.168 1.00 90.00 264 ILE A CA 1
ATOM 2030 C C . ILE A 1 264 ? 9.933 -16.719 -5.159 1.00 90.00 264 ILE A C 1
ATOM 2032 O O . ILE A 1 264 ? 9.178 -17.668 -4.955 1.00 90.00 264 ILE A O 1
ATOM 2036 N N . SER A 1 265 ? 9.800 -15.562 -4.530 1.00 86.56 265 SER A N 1
ATOM 2037 C CA . SER A 1 265 ? 8.690 -15.229 -3.644 1.00 86.56 265 SER A CA 1
ATOM 2038 C C . SER A 1 265 ? 8.044 -13.931 -4.092 1.00 86.56 265 SER A C 1
ATOM 2040 O O . SER A 1 265 ? 8.696 -13.061 -4.663 1.00 86.56 265 SER A O 1
ATOM 2042 N N . ILE A 1 266 ? 6.759 -13.775 -3.806 1.00 82.31 266 ILE A N 1
ATOM 2043 C CA . ILE A 1 266 ? 6.113 -12.467 -3.889 1.00 82.31 266 ILE A CA 1
ATOM 2044 C C . ILE A 1 266 ? 6.639 -11.641 -2.710 1.00 82.31 266 ILE A C 1
ATOM 2046 O O . ILE A 1 266 ? 6.599 -12.108 -1.571 1.00 82.31 266 ILE A O 1
ATOM 2050 N N . ASN A 1 267 ? 7.156 -10.442 -2.972 1.00 72.75 267 ASN A N 1
ATOM 2051 C CA . ASN A 1 267 ? 7.447 -9.486 -1.912 1.00 72.75 267 ASN A CA 1
ATOM 2052 C C . ASN A 1 267 ? 6.111 -9.100 -1.286 1.00 72.75 267 ASN A C 1
ATOM 2054 O O . ASN A 1 267 ? 5.270 -8.491 -1.943 1.00 72.75 267 ASN A O 1
ATOM 2058 N N . GLU A 1 268 ? 5.910 -9.438 -0.016 1.00 50.44 268 GLU A N 1
ATOM 2059 C CA . GLU A 1 268 ? 4.686 -9.075 0.707 1.00 50.44 268 GLU A CA 1
ATOM 2060 C C . GLU A 1 268 ? 4.523 -7.548 0.851 1.00 50.44 268 GLU A C 1
ATOM 2062 O O . GLU A 1 268 ? 3.428 -7.079 1.146 1.00 50.44 268 GLU A O 1
ATOM 2067 N N . ASN A 1 269 ? 5.577 -6.778 0.543 1.00 48.25 269 ASN A N 1
ATOM 2068 C CA . ASN A 1 269 ? 5.565 -5.324 0.427 1.00 48.25 269 ASN A CA 1
ATOM 2069 C C . ASN A 1 269 ? 6.188 -4.875 -0.913 1.00 48.25 269 ASN A C 1
ATOM 2071 O O . ASN A 1 269 ? 7.382 -4.569 -0.951 1.00 48.25 269 ASN A O 1
ATOM 2075 N N . PRO A 1 270 ? 5.432 -4.795 -2.026 1.00 49.66 270 PRO A N 1
ATOM 2076 C CA . PRO A 1 270 ? 5.814 -3.860 -3.083 1.00 49.66 270 PRO A CA 1
ATOM 2077 C C . PRO A 1 270 ? 5.844 -2.443 -2.495 1.00 49.66 270 PRO A C 1
ATOM 2079 O O . PRO A 1 270 ? 5.217 -2.215 -1.461 1.00 49.66 270 PRO A O 1
ATOM 2082 N N . VAL A 1 271 ? 6.544 -1.490 -3.124 1.00 56.53 271 VAL A N 1
ATOM 2083 C CA . VAL A 1 271 ? 6.479 -0.073 -2.719 1.00 56.53 271 VAL A CA 1
ATOM 2084 C C . VAL A 1 271 ? 5.009 0.353 -2.751 1.00 56.53 271 VAL A C 1
ATOM 2086 O O . VAL A 1 271 ? 4.436 0.615 -3.811 1.00 56.53 271 VAL A O 1
ATOM 2089 N N . GLU A 1 272 ? 4.358 0.301 -1.590 1.00 70.94 272 GLU A N 1
ATOM 2090 C CA . GLU A 1 272 ? 2.938 0.566 -1.449 1.00 70.94 272 GLU A CA 1
ATOM 2091 C C . GLU A 1 272 ? 2.773 2.049 -1.762 1.00 70.94 272 GLU A C 1
ATOM 2093 O O . GLU A 1 272 ? 3.414 2.882 -1.139 1.00 70.94 272 GLU A O 1
ATOM 2098 N N . ASP A 1 273 ? 1.975 2.408 -2.764 1.00 85.50 273 ASP A N 1
ATOM 2099 C CA . ASP A 1 273 ? 1.558 3.799 -2.930 1.00 85.50 273 ASP A CA 1
ATOM 2100 C C . ASP A 1 273 ? 0.304 4.063 -2.082 1.00 85.50 273 ASP A C 1
ATOM 2102 O O . ASP A 1 273 ? -0.403 3.138 -1.673 1.00 85.50 273 ASP A O 1
ATOM 2106 N N . LEU A 1 274 ? -0.029 5.331 -1.831 1.00 89.62 274 LEU A N 1
ATOM 2107 C CA . LEU A 1 274 ? -1.188 5.682 -0.995 1.00 89.62 274 LEU A CA 1
ATOM 2108 C C . LEU A 1 274 ? -2.518 5.122 -1.531 1.00 89.62 274 LEU A C 1
ATOM 2110 O O . LEU A 1 274 ? -3.459 4.903 -0.766 1.00 89.62 274 LEU A O 1
ATOM 2114 N N . THR A 1 275 ? -2.616 4.859 -2.839 1.00 90.56 275 THR A N 1
ATOM 2115 C CA . THR A 1 275 ? -3.802 4.209 -3.410 1.00 90.56 275 THR A CA 1
ATOM 2116 C C . THR A 1 275 ? -3.856 2.728 -3.044 1.00 90.56 275 THR A C 1
ATOM 2118 O O . THR A 1 275 ? -4.937 2.239 -2.715 1.00 90.56 275 THR A O 1
ATOM 2121 N N . GLN A 1 276 ? -2.725 2.022 -3.066 1.00 85.94 276 GLN A N 1
ATOM 2122 C CA . GLN A 1 276 ? -2.644 0.633 -2.605 1.00 85.94 276 GLN A CA 1
ATOM 2123 C C . GLN A 1 276 ? -2.908 0.523 -1.099 1.00 85.94 276 GLN A C 1
ATOM 2125 O O . GLN A 1 276 ? -3.716 -0.314 -0.693 1.00 85.94 276 GLN A O 1
ATOM 2130 N N . MET A 1 277 ? -2.375 1.453 -0.299 1.00 88.94 277 MET A N 1
ATOM 2131 C CA . MET A 1 277 ? -2.688 1.555 1.131 1.00 88.94 277 MET A CA 1
ATOM 2132 C C . MET A 1 277 ? -4.191 1.706 1.373 1.00 88.94 277 MET A C 1
ATOM 2134 O O . MET A 1 277 ? -4.786 0.964 2.158 1.00 88.94 277 MET A O 1
ATOM 2138 N N . ARG A 1 278 ? -4.846 2.624 0.650 1.00 93.00 278 ARG A N 1
ATOM 2139 C CA . ARG A 1 278 ? -6.300 2.806 0.737 1.00 93.00 278 ARG A CA 1
ATOM 2140 C C . ARG A 1 278 ? -7.061 1.532 0.365 1.00 93.00 278 ARG A C 1
ATOM 2142 O O . ARG A 1 278 ? -8.028 1.183 1.041 1.00 93.00 278 ARG A O 1
ATOM 2149 N N . LEU A 1 279 ? -6.637 0.841 -0.692 1.00 88.31 279 LEU A N 1
ATOM 2150 C CA . LEU A 1 279 ? -7.256 -0.399 -1.160 1.00 88.31 279 LEU A CA 1
ATOM 2151 C C . LEU A 1 279 ? -7.165 -1.502 -0.097 1.00 88.31 279 LEU A C 1
ATOM 2153 O O . LEU A 1 279 ? -8.173 -2.145 0.204 1.00 88.31 279 LEU A O 1
ATOM 2157 N N . ARG A 1 280 ? -5.991 -1.664 0.523 1.00 86.75 280 ARG A N 1
ATOM 2158 C CA . ARG A 1 280 ? -5.754 -2.605 1.625 1.00 86.75 280 ARG A CA 1
ATOM 2159 C C . ARG A 1 280 ? -6.624 -2.294 2.843 1.00 86.75 280 ARG A C 1
ATOM 2161 O O . ARG A 1 280 ? -7.259 -3.204 3.378 1.00 86.75 280 ARG A O 1
ATOM 2168 N N . LEU A 1 281 ? -6.703 -1.025 3.254 1.00 91.00 281 LEU A N 1
ATOM 2169 C CA . LEU A 1 281 ? -7.554 -0.599 4.371 1.00 91.00 281 LEU A CA 1
ATOM 2170 C C . LEU A 1 281 ? -9.034 -0.886 4.092 1.00 91.00 281 LEU A C 1
ATOM 2172 O O . LEU A 1 281 ? -9.706 -1.506 4.912 1.00 91.00 281 LEU A O 1
ATOM 2176 N N . LEU A 1 282 ? -9.532 -0.519 2.906 1.00 92.25 282 LEU A N 1
ATOM 2177 C CA . LEU A 1 282 ? -10.915 -0.788 2.505 1.00 92.25 282 LEU A CA 1
ATOM 2178 C C . LEU A 1 282 ? -11.239 -2.283 2.491 1.00 92.25 282 LEU A C 1
ATOM 2180 O O . LEU A 1 282 ? -12.331 -2.665 2.915 1.00 92.25 282 LEU A O 1
ATOM 2184 N N . LYS A 1 283 ? -10.299 -3.119 2.031 1.00 87.12 283 LYS A N 1
ATOM 2185 C CA . LYS A 1 283 ? -10.461 -4.578 1.991 1.00 87.12 283 LYS A CA 1
ATOM 2186 C C . LYS A 1 283 ? -10.638 -5.136 3.392 1.00 87.12 283 LYS A C 1
ATOM 2188 O O . LYS A 1 283 ? -11.645 -5.781 3.672 1.00 87.12 283 LYS A O 1
ATOM 2193 N N . ARG A 1 284 ? -9.715 -4.790 4.288 1.00 87.56 284 ARG A N 1
ATOM 2194 C CA . ARG A 1 284 ? -9.742 -5.238 5.680 1.00 87.56 284 ARG A CA 1
ATOM 2195 C C . ARG A 1 284 ? -10.995 -4.755 6.412 1.00 87.56 284 ARG A C 1
ATOM 2197 O O . ARG A 1 284 ? -11.631 -5.524 7.124 1.00 87.56 284 ARG A O 1
ATOM 2204 N N . THR A 1 285 ? -11.411 -3.506 6.191 1.00 92.31 285 THR A N 1
ATOM 2205 C CA . THR A 1 285 ? -12.662 -2.986 6.760 1.00 92.31 285 THR A CA 1
ATOM 2206 C C . THR A 1 285 ? -13.890 -3.728 6.227 1.00 92.31 285 THR A C 1
ATOM 2208 O O . THR A 1 285 ? -14.792 -4.040 7.002 1.00 92.31 285 THR A O 1
ATOM 2211 N N . ALA A 1 286 ? -13.948 -4.044 4.929 1.00 89.31 286 ALA A N 1
ATOM 2212 C CA . ALA A 1 286 ? -15.055 -4.812 4.360 1.00 89.31 286 ALA A CA 1
ATOM 2213 C C . ALA A 1 286 ? -15.143 -6.222 4.969 1.00 89.31 286 ALA A C 1
ATOM 2215 O O . ALA A 1 286 ? -16.228 -6.647 5.365 1.00 89.31 286 ALA A O 1
ATOM 2216 N N . GLU A 1 287 ? -14.009 -6.912 5.111 1.00 85.88 287 GLU A N 1
ATOM 2217 C CA . GLU A 1 287 ? -13.915 -8.223 5.768 1.00 85.88 287 GLU A CA 1
ATOM 2218 C C . GLU A 1 287 ? -14.405 -8.165 7.221 1.00 85.88 287 GLU A C 1
ATOM 2220 O O . GLU A 1 287 ? -15.252 -8.965 7.624 1.00 85.88 287 GLU A O 1
ATOM 2225 N N . ASN A 1 288 ? -13.963 -7.163 7.987 1.00 89.38 288 ASN A N 1
ATOM 2226 C CA . ASN A 1 288 ? -14.411 -6.954 9.364 1.00 89.38 288 ASN A CA 1
ATOM 2227 C C . ASN A 1 288 ? -15.932 -6.748 9.458 1.00 89.38 288 ASN A C 1
ATOM 2229 O O . ASN A 1 288 ? -16.580 -7.327 10.330 1.00 89.38 288 ASN A O 1
ATOM 2233 N N . ILE A 1 289 ? -16.521 -5.958 8.551 1.00 89.62 289 ILE A N 1
ATOM 2234 C CA . ILE A 1 289 ? -17.973 -5.711 8.515 1.00 89.62 289 ILE A CA 1
ATOM 2235 C C . ILE A 1 289 ? -18.736 -7.002 8.196 1.00 89.62 289 ILE A C 1
ATOM 2237 O O . ILE A 1 289 ? -19.718 -7.316 8.873 1.00 89.62 289 ILE A O 1
ATOM 2241 N N . MET A 1 290 ? -18.291 -7.766 7.194 1.00 83.38 290 MET A N 1
ATOM 2242 C CA . MET A 1 290 ? -18.928 -9.035 6.822 1.00 83.38 290 MET A CA 1
ATOM 2243 C C . MET A 1 290 ? -18.896 -10.044 7.975 1.00 83.38 290 MET A C 1
ATOM 2245 O O . MET A 1 290 ? -19.916 -10.677 8.266 1.00 83.38 290 MET A O 1
ATOM 2249 N N . ASN A 1 291 ? -17.759 -10.134 8.669 1.00 83.56 291 ASN A N 1
ATOM 2250 C CA . ASN A 1 291 ? -17.588 -10.992 9.839 1.00 83.56 291 ASN A CA 1
ATOM 2251 C C . ASN A 1 291 ? -18.494 -10.558 11.001 1.00 83.56 291 ASN A C 1
ATOM 2253 O O . ASN A 1 291 ? -19.158 -11.398 11.610 1.00 83.56 291 ASN A O 1
ATOM 2257 N N . ALA A 1 292 ? -18.582 -9.253 11.280 1.00 84.62 292 ALA A N 1
ATOM 2258 C CA . ALA A 1 292 ? -19.392 -8.717 12.375 1.00 84.62 292 ALA A CA 1
ATOM 2259 C C . ALA A 1 292 ? -20.902 -8.930 12.171 1.00 84.62 292 ALA A C 1
ATOM 2261 O O . ALA A 1 292 ? -21.617 -9.246 13.122 1.00 84.62 292 ALA A O 1
ATOM 2262 N N . VAL A 1 293 ? -21.397 -8.794 10.936 1.00 80.88 293 VAL A N 1
ATOM 2263 C CA . VAL A 1 293 ? -22.826 -8.969 10.610 1.00 80.88 293 VAL A CA 1
ATOM 2264 C C . VAL A 1 293 ? -23.192 -10.446 10.381 1.00 80.88 293 VAL A C 1
ATOM 2266 O O . VAL A 1 293 ? -24.370 -10.769 10.247 1.00 80.88 293 VAL A O 1
ATOM 2269 N N . LYS A 1 294 ? -22.208 -11.361 10.390 1.00 70.62 294 LYS A N 1
ATOM 2270 C CA . LYS A 1 294 ? -22.383 -12.791 10.082 1.00 70.62 294 LYS A CA 1
ATOM 2271 C C . LYS A 1 294 ? -23.115 -13.002 8.755 1.00 70.62 294 LYS A C 1
ATOM 2273 O O . LYS A 1 294 ? -24.074 -13.770 8.691 1.00 70.62 294 LYS A O 1
ATOM 2278 N N . VAL A 1 295 ? -22.690 -12.311 7.694 1.00 56.47 295 VAL A N 1
ATOM 2279 C CA . VAL A 1 295 ? -23.243 -12.546 6.351 1.00 56.47 295 VAL A CA 1
ATOM 2280 C C . VAL A 1 295 ? -22.836 -13.956 5.918 1.00 56.47 295 VAL A C 1
ATOM 2282 O O . VAL A 1 295 ? -21.722 -14.183 5.457 1.00 56.47 295 VAL A O 1
ATOM 2285 N N . GLN A 1 296 ? -23.727 -14.919 6.140 1.00 46.47 296 GLN A N 1
ATOM 2286 C CA . GLN A 1 296 ? -23.584 -16.301 5.706 1.00 46.47 296 GLN A CA 1
ATOM 2287 C C . GLN A 1 296 ? -24.458 -16.494 4.469 1.00 46.47 296 GLN A C 1
ATOM 2289 O O . GLN A 1 296 ? -25.681 -16.536 4.579 1.00 46.47 296 GLN A O 1
ATOM 2294 N N . ASP A 1 297 ? -23.831 -16.626 3.303 1.00 43.34 297 ASP A N 1
ATOM 2295 C CA . ASP A 1 297 ? -24.469 -17.200 2.120 1.00 43.34 297 ASP A CA 1
ATOM 2296 C C . ASP A 1 297 ? -23.942 -18.632 1.956 1.00 43.34 297 ASP A C 1
ATOM 2298 O O . ASP A 1 297 ? -22.760 -18.849 1.682 1.00 43.34 297 ASP A O 1
ATOM 2302 N N . GLY A 1 298 ? -24.773 -19.630 2.266 1.00 46.66 298 GLY A N 1
ATOM 2303 C CA . GLY A 1 298 ? -24.446 -21.050 2.067 1.00 46.66 298 GLY A CA 1
ATOM 2304 C C . GLY A 1 298 ? -23.169 -21.575 2.752 1.00 46.66 298 GLY A C 1
ATOM 2305 O O . GLY A 1 298 ? -22.651 -22.610 2.341 1.00 46.66 298 GLY A O 1
ATOM 2306 N N . GLY A 1 299 ? -22.638 -20.885 3.769 1.00 48.44 299 GLY A N 1
ATOM 2307 C CA . GLY A 1 299 ? -21.424 -21.294 4.492 1.00 48.44 299 GLY A CA 1
ATOM 2308 C C . GLY A 1 299 ? -20.089 -20.887 3.848 1.00 48.44 299 GLY A C 1
ATOM 2309 O O . GLY A 1 299 ? -19.046 -21.328 4.330 1.00 48.44 299 GLY A O 1
ATOM 2310 N N . LYS A 1 300 ? -20.081 -20.038 2.805 1.00 50.38 300 LYS A N 1
ATOM 2311 C CA . LYS A 1 300 ? -18.852 -19.446 2.236 1.00 50.38 300 LYS A CA 1
ATOM 2312 C C . LYS A 1 300 ? -18.785 -17.939 2.490 1.00 50.38 300 LYS A C 1
ATOM 2314 O O . LYS A 1 300 ? -19.756 -17.220 2.280 1.00 50.38 300 LYS A O 1
ATOM 2319 N N . ILE A 1 301 ? -17.614 -17.462 2.917 1.00 54.34 301 ILE A N 1
ATOM 2320 C CA . ILE A 1 301 ? -17.299 -16.030 3.000 1.00 54.34 301 ILE A CA 1
ATOM 2321 C C . ILE A 1 301 ? -17.227 -15.495 1.564 1.00 54.34 301 ILE A C 1
ATOM 2323 O O . ILE A 1 301 ? -16.476 -16.028 0.747 1.00 54.34 301 ILE A O 1
ATOM 2327 N N . LEU A 1 302 ? -18.025 -14.475 1.247 1.00 62.31 302 LEU A N 1
ATOM 2328 C CA . LEU A 1 302 ? -17.979 -13.805 -0.053 1.00 62.31 302 LEU A CA 1
ATOM 2329 C C . LEU A 1 302 ? -16.643 -13.064 -0.191 1.00 62.31 302 LEU A C 1
ATOM 2331 O O . LEU A 1 302 ? -16.301 -12.226 0.640 1.00 62.31 302 LEU A O 1
ATOM 2335 N N . GLU A 1 303 ? -15.884 -13.370 -1.241 1.00 68.69 303 GLU A N 1
ATOM 2336 C CA . GLU A 1 303 ? -14.616 -12.698 -1.517 1.00 68.69 303 GLU A CA 1
ATOM 2337 C C . GLU A 1 303 ? -14.877 -11.306 -2.115 1.00 68.69 303 GLU A C 1
ATOM 2339 O O . GLU A 1 303 ? -15.512 -11.166 -3.167 1.00 68.69 303 GLU A O 1
ATOM 2344 N N . VAL A 1 304 ? -14.403 -10.261 -1.429 1.00 74.06 304 VAL A N 1
ATOM 2345 C CA . VAL A 1 304 ? -14.484 -8.869 -1.894 1.00 74.06 304 VAL A CA 1
ATOM 2346 C C . VAL A 1 304 ? -13.191 -8.510 -2.620 1.00 74.06 304 VAL A C 1
ATOM 2348 O O . VAL A 1 304 ? -12.114 -8.459 -2.024 1.00 74.06 304 VAL A O 1
ATOM 2351 N N . CYS A 1 305 ? -13.305 -8.216 -3.912 1.00 75.38 305 CYS A N 1
ATOM 2352 C CA . CYS A 1 305 ? -12.204 -7.769 -4.751 1.00 75.38 305 CYS A CA 1
ATOM 2353 C C . CYS A 1 305 ? -12.277 -6.245 -4.926 1.00 75.38 305 CYS A C 1
ATOM 2355 O O . CYS A 1 305 ? -13.189 -5.717 -5.569 1.00 75.38 305 CYS A O 1
ATOM 2357 N N . LEU A 1 306 ? -11.322 -5.516 -4.345 1.00 77.94 306 LEU A N 1
ATOM 2358 C CA . LEU A 1 306 ? -11.200 -4.069 -4.535 1.00 77.94 306 LEU A CA 1
ATOM 2359 C C . LEU A 1 306 ? -10.221 -3.759 -5.658 1.00 77.94 306 LEU A C 1
ATOM 2361 O O . LEU A 1 306 ? -9.136 -4.328 -5.724 1.00 77.94 306 LEU A O 1
ATOM 2365 N N . THR A 1 307 ? -10.609 -2.849 -6.548 1.00 74.56 307 THR A N 1
ATOM 2366 C CA . THR A 1 307 ? -9.852 -2.548 -7.769 1.00 74.56 307 THR A CA 1
ATOM 2367 C C . THR A 1 307 ? -9.908 -1.059 -8.078 1.00 74.56 307 THR A C 1
ATOM 2369 O O . THR A 1 307 ? -10.908 -0.399 -7.820 1.00 74.56 307 THR A O 1
ATOM 2372 N N . THR A 1 308 ? -8.847 -0.500 -8.656 1.00 74.50 308 THR A N 1
ATOM 2373 C CA . THR A 1 308 ? -8.833 0.907 -9.108 1.00 74.50 308 THR A CA 1
ATOM 2374 C C . THR A 1 308 ? -9.399 1.088 -10.516 1.00 74.50 308 THR A C 1
ATOM 2376 O O . THR A 1 308 ? -9.641 2.211 -10.956 1.00 74.50 308 THR A O 1
ATOM 2379 N N . LYS A 1 309 ? -9.618 -0.016 -11.239 1.00 73.38 309 LYS A N 1
ATOM 2380 C CA . LYS A 1 309 ? -10.173 -0.053 -12.594 1.00 73.38 309 LYS A CA 1
ATOM 2381 C C . LYS A 1 309 ? -11.313 -1.069 -12.651 1.00 73.38 309 LYS A C 1
ATOM 2383 O O . LYS A 1 309 ? -11.181 -2.123 -12.037 1.00 73.38 309 LYS A O 1
ATOM 2388 N N . PRO A 1 310 ? -12.389 -0.813 -13.415 1.00 69.25 310 PRO A N 1
ATOM 2389 C CA . PRO A 1 310 ? -13.472 -1.777 -13.574 1.00 69.25 310 PRO A CA 1
ATOM 2390 C C . PRO A 1 310 ? -12.956 -3.098 -14.160 1.00 69.25 310 PRO A C 1
ATOM 2392 O O . PRO A 1 310 ? -12.371 -3.105 -15.244 1.00 69.25 310 PRO A O 1
ATOM 2395 N N . ILE A 1 311 ? -13.202 -4.213 -13.471 1.00 66.19 311 ILE A N 1
ATOM 2396 C CA . ILE A 1 311 ? -12.909 -5.563 -13.967 1.00 66.19 311 ILE A CA 1
ATOM 2397 C C . ILE A 1 311 ? -14.212 -6.202 -14.451 1.00 66.19 311 ILE A C 1
ATOM 2399 O O . ILE A 1 311 ? -15.238 -6.109 -13.781 1.00 66.19 311 ILE A O 1
ATOM 2403 N N . LYS A 1 312 ? -14.187 -6.823 -15.638 1.00 53.78 312 LYS A N 1
ATOM 2404 C CA . LYS A 1 312 ? -15.385 -7.393 -16.281 1.00 53.78 312 LYS A CA 1
ATOM 2405 C C . LYS A 1 312 ? -15.626 -8.883 -16.003 1.00 53.78 312 LYS A C 1
ATOM 2407 O O . LYS A 1 312 ? -16.695 -9.349 -16.357 1.00 53.78 312 LYS A O 1
ATOM 2412 N N . ASN A 1 313 ? -14.692 -9.615 -15.390 1.00 52.75 313 ASN A N 1
ATOM 2413 C CA . ASN A 1 313 ? -14.810 -11.065 -15.172 1.00 52.75 313 ASN A CA 1
ATOM 2414 C C . ASN A 1 313 ? -13.995 -11.536 -13.955 1.00 52.75 313 ASN A C 1
ATOM 2416 O O . ASN A 1 313 ? -12.840 -11.927 -14.099 1.00 52.75 313 ASN A O 1
ATOM 2420 N N . THR A 1 314 ? -14.600 -11.536 -12.771 1.00 53.69 314 THR A N 1
ATOM 2421 C CA . THR A 1 314 ? -14.039 -12.157 -11.558 1.00 53.69 314 THR A CA 1
ATOM 2422 C C . THR A 1 314 ? -15.159 -12.830 -10.773 1.00 53.69 314 THR A C 1
ATOM 2424 O O . THR A 1 314 ? -16.265 -12.300 -10.673 1.00 53.69 314 THR A O 1
ATOM 2427 N N . SER A 1 315 ? -14.881 -14.011 -10.221 1.00 57.88 315 SER A N 1
ATOM 2428 C CA . SER A 1 315 ? -15.733 -14.660 -9.226 1.00 57.88 315 SER A CA 1
ATOM 2429 C C . SER A 1 315 ? -15.580 -13.917 -7.895 1.00 57.88 315 SER A C 1
ATOM 2431 O O . SER A 1 315 ? -14.631 -14.175 -7.167 1.00 57.88 315 SER A O 1
ATOM 2433 N N . GLY A 1 316 ? -16.451 -12.948 -7.601 1.00 67.62 316 GLY A N 1
ATOM 2434 C CA . GLY A 1 316 ? -16.400 -12.175 -6.353 1.00 67.62 316 GLY A CA 1
ATOM 2435 C C . GLY A 1 316 ? -17.153 -10.845 -6.426 1.00 67.62 316 GLY A C 1
ATOM 2436 O O . GLY A 1 316 ? -17.619 -10.434 -7.491 1.00 67.62 316 GLY A O 1
ATOM 2437 N N . ILE A 1 317 ? -17.275 -10.158 -5.287 1.00 74.94 317 ILE A N 1
ATOM 2438 C CA . ILE A 1 317 ? -17.881 -8.822 -5.216 1.00 74.94 317 ILE A CA 1
ATOM 2439 C C . ILE A 1 317 ? -16.830 -7.789 -5.625 1.00 74.94 317 ILE A C 1
ATOM 2441 O O . ILE A 1 317 ? -15.874 -7.550 -4.890 1.00 74.94 317 ILE A O 1
ATOM 2445 N N . ASN A 1 318 ? -17.021 -7.143 -6.775 1.00 80.38 318 ASN A N 1
ATOM 2446 C CA . ASN A 1 318 ? -16.097 -6.125 -7.272 1.00 80.38 318 ASN A CA 1
ATOM 2447 C C . ASN A 1 318 ? -16.464 -4.730 -6.755 1.00 80.38 318 ASN A C 1
ATOM 2449 O O . ASN A 1 318 ? -17.526 -4.197 -7.080 1.00 80.38 318 ASN A O 1
ATOM 2453 N N . VAL A 1 319 ? -15.557 -4.104 -6.007 1.00 82.50 319 VAL A N 1
ATOM 2454 C CA . VAL A 1 319 ? -15.713 -2.733 -5.506 1.00 82.50 319 VAL A CA 1
ATOM 2455 C C . VAL A 1 319 ? -14.662 -1.833 -6.150 1.00 82.50 319 VAL A C 1
ATOM 2457 O O . VAL A 1 319 ? -13.462 -2.102 -6.088 1.00 82.50 319 VAL A O 1
ATOM 2460 N N . LEU A 1 320 ? -15.113 -0.736 -6.762 1.00 84.88 320 LEU A N 1
ATOM 2461 C CA . LEU A 1 320 ? -14.214 0.269 -7.327 1.00 84.88 320 LEU A CA 1
ATOM 2462 C C . LEU A 1 320 ? -13.667 1.174 -6.214 1.00 84.88 320 LEU A C 1
ATOM 2464 O O . LEU A 1 320 ? -14.439 1.773 -5.465 1.00 84.88 320 LEU A O 1
ATOM 2468 N N . CYS A 1 321 ? -12.345 1.296 -6.154 1.00 88.38 321 CYS A N 1
ATOM 2469 C CA . CYS A 1 321 ? -11.619 2.208 -5.285 1.00 88.38 321 CYS A CA 1
ATOM 2470 C C . CYS A 1 321 ? -11.145 3.422 -6.090 1.00 88.38 321 CYS A C 1
ATOM 2472 O O . CYS A 1 321 ? -10.365 3.290 -7.036 1.00 88.38 321 CYS A O 1
ATOM 2474 N N . GLY A 1 322 ? -11.578 4.615 -5.696 1.00 88.88 322 GLY A N 1
ATOM 2475 C CA . GLY A 1 322 ? -11.029 5.859 -6.213 1.00 88.88 322 GLY A CA 1
ATOM 2476 C C . GLY A 1 322 ? -9.564 6.014 -5.808 1.00 88.88 322 GLY A C 1
ATOM 2477 O O . GLY A 1 322 ? -9.145 5.599 -4.723 1.00 88.88 322 GLY A O 1
ATOM 2478 N N . VAL A 1 323 ? -8.773 6.613 -6.689 1.00 91.00 323 VAL A N 1
ATOM 2479 C CA . VAL A 1 323 ? -7.343 6.825 -6.448 1.00 91.00 323 VAL A CA 1
ATOM 2480 C C . VAL A 1 323 ? -7.106 7.933 -5.418 1.00 91.00 323 VAL A C 1
ATOM 2482 O O . VAL A 1 323 ? -7.914 8.860 -5.289 1.00 91.00 323 VAL A O 1
ATOM 2485 N N . VAL A 1 324 ? -5.989 7.843 -4.698 1.00 91.75 324 VAL A N 1
ATOM 2486 C CA . VAL A 1 324 ? -5.460 8.975 -3.928 1.00 91.75 324 VAL A CA 1
ATOM 2487 C C . VAL A 1 324 ? -4.745 9.900 -4.909 1.00 91.75 324 VAL A C 1
ATOM 2489 O O . VAL A 1 324 ? -3.928 9.434 -5.706 1.00 91.75 324 VAL A O 1
ATOM 2492 N N . ILE A 1 325 ? -5.095 11.184 -4.899 1.00 90.25 325 ILE A N 1
ATOM 2493 C CA . ILE A 1 325 ? -4.584 12.190 -5.830 1.00 90.25 325 ILE A CA 1
ATOM 2494 C C . ILE A 1 325 ? -3.711 13.219 -5.124 1.00 90.25 325 ILE A C 1
ATOM 2496 O O . ILE A 1 325 ? -3.980 13.613 -3.988 1.00 90.25 325 ILE A O 1
ATOM 2500 N N . ASN A 1 326 ? -2.710 13.695 -5.854 1.00 84.81 326 ASN A N 1
ATOM 2501 C CA . ASN A 1 326 ? -1.927 14.857 -5.482 1.00 84.81 326 ASN A CA 1
ATOM 2502 C C . ASN A 1 326 ? -2.766 16.122 -5.754 1.00 84.81 326 ASN A C 1
ATOM 2504 O O . ASN A 1 326 ? -3.122 16.364 -6.914 1.00 84.81 326 ASN A O 1
ATOM 2508 N N . PRO A 1 327 ? -3.095 16.946 -4.742 1.00 79.38 327 PRO A N 1
ATOM 2509 C CA . PRO A 1 327 ? -3.937 18.129 -4.932 1.00 79.38 327 PRO A CA 1
ATOM 2510 C C . PRO A 1 327 ? -3.333 19.168 -5.882 1.00 79.38 327 PRO A C 1
ATOM 2512 O O . PRO A 1 327 ? -4.080 19.876 -6.553 1.00 79.38 327 PRO A O 1
ATOM 2515 N N . ALA A 1 328 ? -2.002 19.270 -5.954 1.00 78.81 328 ALA A N 1
ATOM 2516 C CA . ALA A 1 328 ? -1.329 20.242 -6.809 1.00 78.81 328 ALA A CA 1
ATOM 2517 C C . ALA A 1 328 ? -1.330 19.814 -8.284 1.00 78.81 328 ALA A C 1
ATOM 2519 O O . ALA A 1 328 ? -1.437 20.661 -9.170 1.00 78.81 328 ALA A O 1
ATOM 2520 N N . LYS A 1 329 ? -1.225 18.506 -8.555 1.00 78.00 329 LYS A N 1
ATOM 2521 C CA . LYS A 1 329 ? -1.142 17.961 -9.922 1.00 78.00 329 LYS A CA 1
ATOM 2522 C C . LYS A 1 329 ? -2.469 17.436 -10.472 1.00 78.00 329 LYS A C 1
ATOM 2524 O O . LYS A 1 329 ? -2.608 17.289 -11.682 1.00 78.00 329 LYS A O 1
ATOM 2529 N N . GLY A 1 330 ? -3.432 17.110 -9.608 1.00 80.56 330 GLY A N 1
ATOM 2530 C CA . GLY A 1 330 ? -4.704 16.483 -9.989 1.00 80.56 330 GLY A CA 1
ATOM 2531 C C . GLY A 1 330 ? -4.572 15.042 -10.504 1.00 80.56 330 GLY A C 1
ATOM 2532 O O . GLY A 1 330 ? -5.547 14.466 -10.984 1.00 80.56 330 GLY A O 1
ATOM 2533 N N . THR A 1 331 ? -3.380 14.451 -10.419 1.00 83.62 331 THR A N 1
ATOM 2534 C CA . THR A 1 331 ? -3.065 13.082 -10.849 1.00 83.62 331 THR A CA 1
ATOM 2535 C C . THR A 1 331 ? -2.940 12.153 -9.646 1.00 83.62 331 THR A C 1
ATOM 2537 O O . THR A 1 331 ? -2.883 12.619 -8.509 1.00 83.62 331 THR A O 1
ATOM 2540 N N . LYS A 1 332 ? -2.873 10.833 -9.884 1.00 84.88 332 LYS A N 1
ATOM 2541 C CA . LYS A 1 332 ? -2.564 9.848 -8.833 1.00 84.88 332 LYS A CA 1
ATOM 2542 C C . LYS A 1 332 ? -1.310 10.286 -8.064 1.00 84.88 332 LYS A C 1
ATOM 2544 O O . LYS A 1 332 ? -0.336 10.693 -8.694 1.00 84.88 332 LYS A O 1
ATOM 2549 N N . GLU A 1 333 ? -1.363 10.218 -6.738 1.00 86.56 333 GLU A N 1
ATOM 2550 C CA . GLU A 1 333 ? -0.216 10.519 -5.886 1.00 86.56 333 GLU A CA 1
ATOM 2551 C C . GLU A 1 333 ? 0.866 9.450 -6.068 1.00 86.56 333 GLU A C 1
ATOM 2553 O O . GLU A 1 333 ? 0.592 8.251 -5.972 1.00 86.56 333 GLU A O 1
ATOM 2558 N N . THR A 1 334 ? 2.075 9.903 -6.377 1.00 82.06 334 THR A N 1
ATOM 2559 C CA . THR A 1 334 ? 3.261 9.069 -6.614 1.00 82.06 334 THR A CA 1
ATOM 2560 C C . THR A 1 334 ? 4.522 9.673 -6.001 1.00 82.06 334 THR A C 1
ATOM 2562 O O . THR A 1 334 ? 5.582 9.073 -6.116 1.00 82.06 334 THR A O 1
ATOM 2565 N N . GLU A 1 335 ? 4.438 10.874 -5.423 1.00 81.56 335 GLU A N 1
ATOM 2566 C CA . GLU A 1 335 ? 5.580 11.585 -4.840 1.00 81.56 335 GLU A CA 1
ATOM 2567 C C . GLU A 1 335 ? 5.757 11.276 -3.356 1.00 81.56 335 GLU A C 1
ATOM 2569 O O . GLU A 1 335 ? 6.868 11.361 -2.848 1.00 81.56 335 GLU A O 1
ATOM 2574 N N . ILE A 1 336 ? 4.665 10.936 -2.669 1.00 83.50 336 ILE A N 1
ATOM 2575 C CA . ILE A 1 336 ? 4.634 10.696 -1.226 1.00 83.50 336 ILE A CA 1
ATOM 2576 C C . ILE A 1 336 ? 4.306 9.224 -0.987 1.00 83.50 336 ILE A C 1
ATOM 2578 O O . ILE A 1 336 ? 3.279 8.723 -1.461 1.00 83.50 336 ILE A O 1
ATOM 2582 N N . THR A 1 337 ? 5.168 8.538 -0.240 1.00 86.19 337 THR A N 1
ATOM 2583 C CA . THR A 1 337 ? 4.931 7.156 0.190 1.00 86.19 337 THR A CA 1
ATOM 2584 C C . THR A 1 337 ? 3.963 7.102 1.389 1.00 86.19 337 THR A C 1
ATOM 2586 O O . THR A 1 337 ? 3.750 8.106 2.073 1.00 86.19 337 THR A O 1
ATOM 2589 N N . PRO A 1 338 ? 3.350 5.945 1.692 1.00 88.19 338 PRO A N 1
ATOM 2590 C CA . PRO A 1 338 ? 2.614 5.712 2.932 1.00 88.19 338 PRO A CA 1
ATOM 2591 C C . PRO A 1 338 ? 3.409 6.066 4.184 1.00 88.19 338 PRO A C 1
ATOM 2593 O O . PRO A 1 338 ? 2.853 6.673 5.095 1.00 88.19 338 PRO A O 1
ATOM 2596 N N . GLU A 1 339 ? 4.704 5.746 4.205 1.00 85.69 339 GLU A N 1
ATOM 2597 C CA . GLU A 1 339 ? 5.594 6.073 5.317 1.00 85.69 339 GLU A CA 1
ATOM 2598 C C . GLU A 1 339 ? 5.813 7.587 5.436 1.00 85.69 339 GLU A C 1
ATOM 2600 O O . GLU A 1 339 ? 5.702 8.141 6.528 1.00 85.69 339 GLU A O 1
ATOM 2605 N N . ASP A 1 340 ? 6.010 8.294 4.320 1.00 87.75 340 ASP A N 1
ATOM 2606 C CA . ASP A 1 340 ? 6.088 9.760 4.321 1.00 87.75 340 ASP A CA 1
ATOM 2607 C C . ASP A 1 340 ? 4.792 10.390 4.844 1.00 87.75 340 ASP A C 1
ATOM 2609 O O . ASP A 1 340 ? 4.824 11.306 5.668 1.00 87.75 340 ASP A O 1
ATOM 2613 N N . TYR A 1 341 ? 3.634 9.895 4.394 1.00 89.81 341 TYR A N 1
ATOM 2614 C CA . TYR A 1 341 ? 2.343 10.411 4.843 1.00 89.81 341 TYR A CA 1
ATOM 2615 C C . TYR A 1 341 ? 2.095 10.132 6.330 1.00 89.81 341 TYR A C 1
ATOM 2617 O O . TYR A 1 341 ? 1.624 11.020 7.046 1.00 89.81 341 TYR A O 1
ATOM 2625 N N . PHE A 1 342 ? 2.462 8.943 6.809 1.00 88.44 342 PHE A N 1
ATOM 2626 C CA . PHE A 1 342 ? 2.449 8.608 8.229 1.00 88.44 342 PHE A CA 1
ATOM 2627 C C . PHE A 1 342 ? 3.343 9.559 9.032 1.00 88.44 342 PHE A C 1
ATOM 2629 O O . PHE A 1 342 ? 2.883 10.153 10.004 1.00 88.44 342 PHE A O 1
ATOM 2636 N N . ASN A 1 343 ? 4.576 9.801 8.581 1.00 85.81 343 ASN A N 1
ATOM 2637 C CA . ASN A 1 343 ? 5.515 10.710 9.237 1.00 85.81 343 ASN A CA 1
ATOM 2638 C C . ASN A 1 343 ? 5.008 12.162 9.275 1.00 85.81 343 ASN A C 1
ATOM 2640 O O . ASN A 1 343 ? 5.216 12.866 10.267 1.00 85.81 343 ASN A O 1
ATOM 2644 N N . ILE A 1 344 ? 4.299 12.614 8.233 1.00 86.81 344 ILE A N 1
ATOM 2645 C CA . ILE A 1 344 ? 3.609 13.913 8.232 1.00 86.81 344 ILE A CA 1
ATOM 2646 C C . ILE A 1 344 ? 2.537 13.947 9.330 1.00 86.81 344 ILE A C 1
ATOM 2648 O O . ILE A 1 344 ? 2.505 14.897 10.112 1.00 86.81 344 ILE A O 1
ATOM 2652 N N . GLN A 1 345 ? 1.692 12.914 9.431 1.00 86.50 345 GLN A N 1
ATOM 2653 C CA . GLN A 1 345 ? 0.667 12.840 10.479 1.00 86.50 345 GLN A CA 1
ATOM 2654 C C . GLN A 1 345 ? 1.281 12.753 11.880 1.00 86.50 345 GLN A C 1
ATOM 2656 O O . GLN A 1 345 ? 0.827 13.450 12.782 1.00 86.50 345 GLN A O 1
ATOM 2661 N N . LEU A 1 346 ? 2.345 11.970 12.065 1.00 86.31 346 LEU A N 1
ATOM 2662 C CA . LEU A 1 346 ? 3.064 11.852 13.333 1.00 86.31 346 LEU A CA 1
ATOM 2663 C C . LEU A 1 346 ? 3.653 13.196 13.777 1.00 86.31 346 LEU A C 1
ATOM 2665 O O . LEU A 1 346 ? 3.565 13.566 14.949 1.00 86.31 346 LEU A O 1
ATOM 2669 N N . LYS A 1 347 ? 4.212 13.965 12.838 1.00 85.50 347 LYS A N 1
ATOM 2670 C CA . LYS A 1 347 ? 4.693 15.321 13.110 1.00 85.50 347 LYS A CA 1
ATOM 2671 C C . LYS A 1 347 ? 3.553 16.251 13.529 1.00 85.50 347 LYS A C 1
ATOM 2673 O O . LYS A 1 347 ? 3.712 16.975 14.510 1.00 85.50 347 LYS A O 1
ATOM 2678 N N . ASP A 1 348 ? 2.410 16.196 12.844 1.00 82.06 348 ASP A N 1
ATOM 2679 C CA . ASP A 1 348 ? 1.219 16.958 13.235 1.00 82.06 348 ASP A CA 1
ATOM 2680 C C . ASP A 1 348 ? 0.754 16.577 14.655 1.00 82.06 348 ASP A C 1
ATOM 2682 O O . ASP A 1 348 ? 0.416 17.466 15.439 1.00 82.06 348 ASP A O 1
ATOM 2686 N N . MET A 1 349 ? 0.789 15.286 15.020 1.00 83.88 349 MET A N 1
ATOM 2687 C CA . MET A 1 349 ? 0.440 14.812 16.369 1.00 83.88 349 MET A CA 1
ATOM 2688 C C . MET A 1 349 ? 1.381 15.376 17.436 1.00 83.88 349 MET A C 1
ATOM 2690 O O . MET A 1 349 ? 0.904 15.892 18.446 1.00 83.88 349 MET A O 1
ATOM 2694 N N . ARG A 1 350 ? 2.697 15.351 17.187 1.00 81.88 350 ARG A N 1
ATOM 2695 C CA . ARG A 1 350 ? 3.715 15.929 18.085 1.00 81.88 350 ARG A CA 1
ATOM 2696 C C . ARG A 1 350 ? 3.506 17.427 18.296 1.00 81.88 350 ARG A C 1
ATOM 2698 O O . ARG A 1 350 ? 3.483 17.910 19.422 1.00 81.88 350 ARG A O 1
ATOM 2705 N N . THR A 1 351 ? 3.259 18.170 17.219 1.00 79.00 351 THR A N 1
ATOM 2706 C CA . THR A 1 351 ? 2.954 19.603 17.325 1.00 79.00 351 THR A CA 1
ATOM 2707 C C . THR A 1 351 ? 1.639 19.844 18.079 1.00 79.00 351 THR A C 1
ATOM 2709 O O . THR A 1 351 ? 1.524 20.792 18.856 1.00 79.00 351 THR A O 1
ATOM 2712 N N . MET A 1 352 ? 0.625 18.994 17.893 1.00 74.88 352 MET A N 1
ATOM 2713 C CA . MET A 1 352 ? -0.637 19.106 18.628 1.00 74.88 352 MET A CA 1
ATOM 2714 C C . MET A 1 352 ? -0.483 18.825 20.129 1.00 74.88 352 MET A C 1
ATOM 2716 O O . MET A 1 352 ? -1.088 19.563 20.911 1.00 74.88 352 MET A O 1
ATOM 2720 N N . SER A 1 353 ? 0.321 17.833 20.532 1.00 73.31 353 SER A N 1
ATOM 2721 C CA . SER A 1 353 ? 0.612 17.563 21.949 1.00 73.31 353 SER A CA 1
ATOM 2722 C C . SER A 1 353 ? 1.388 18.714 22.595 1.00 73.31 353 SER A C 1
ATOM 2724 O O . SER A 1 353 ? 1.046 19.145 23.692 1.00 73.31 353 SER A O 1
ATOM 2726 N N . GLU A 1 354 ? 2.354 19.305 21.883 1.00 68.44 354 GLU A N 1
ATOM 2727 C CA . GLU A 1 354 ? 3.148 20.445 22.376 1.00 68.44 354 GLU A CA 1
ATOM 2728 C C . GLU A 1 354 ? 2.307 21.715 22.614 1.00 68.44 354 GLU A C 1
ATOM 2730 O O . GLU A 1 354 ? 2.592 22.495 23.524 1.00 68.44 354 GLU A O 1
ATOM 2735 N N . HIS A 1 355 ? 1.262 21.946 21.808 1.00 62.06 355 HIS A N 1
ATOM 2736 C CA . HIS A 1 355 ? 0.474 23.181 21.856 1.00 62.06 355 HIS A CA 1
ATOM 2737 C C . HIS A 1 355 ? -0.860 23.080 22.627 1.00 62.06 355 HIS A C 1
ATOM 2739 O O . HIS A 1 355 ? -1.405 24.134 22.978 1.00 62.06 355 HIS A O 1
ATOM 2745 N N . LYS A 1 356 ? -1.423 21.882 22.889 1.00 57.12 356 LYS A N 1
ATOM 2746 C CA . LYS A 1 356 ? -2.720 21.707 23.590 1.00 57.12 356 LYS A CA 1
ATOM 2747 C C . LYS A 1 356 ? -2.915 20.349 24.318 1.00 57.12 356 LYS A C 1
ATOM 2749 O O . LYS A 1 356 ? -3.089 19.321 23.679 1.00 57.12 356 LYS A O 1
ATOM 2754 N N . TYR A 1 357 ? -3.169 20.444 25.634 1.00 48.47 357 TYR A N 1
ATOM 2755 C CA . TYR A 1 357 ? -4.023 19.594 26.505 1.00 48.47 357 TYR A CA 1
ATOM 2756 C C . TYR A 1 357 ? -3.621 18.158 26.920 1.00 48.47 357 TYR A C 1
ATOM 2758 O O . TYR A 1 357 ? -4.358 17.608 27.738 1.00 48.47 357 TYR A O 1
ATOM 2766 N N . TRP A 1 358 ? -2.511 17.570 26.468 1.00 51.06 358 TRP A N 1
ATOM 2767 C CA . TRP A 1 358 ? -2.016 16.279 26.990 1.00 51.06 358 TRP A CA 1
ATOM 2768 C C . TRP A 1 358 ? -0.512 16.114 26.701 1.00 51.06 358 TRP A C 1
ATOM 2770 O O . TRP A 1 358 ? -0.045 16.530 25.641 1.00 51.06 358 TRP A O 1
ATOM 2780 N N . GLU A 1 359 ? 0.251 15.558 27.645 1.00 51.97 359 GLU A N 1
ATOM 2781 C CA . GLU A 1 359 ? 1.625 15.104 27.400 1.00 51.97 359 GLU A CA 1
ATOM 2782 C C . GLU A 1 359 ? 1.535 13.659 26.916 1.00 51.97 359 GLU A C 1
ATOM 2784 O O . GLU A 1 359 ? 1.000 12.808 27.620 1.00 51.97 359 GLU A O 1
ATOM 2789 N N . ALA A 1 360 ? 2.025 13.369 25.710 1.00 54.72 360 ALA A N 1
ATOM 2790 C CA . ALA A 1 360 ? 2.162 11.983 25.294 1.00 54.72 360 ALA A CA 1
ATOM 2791 C C . ALA A 1 360 ? 3.174 11.301 26.217 1.00 54.72 360 ALA A C 1
ATOM 2793 O O . ALA A 1 360 ? 4.366 11.5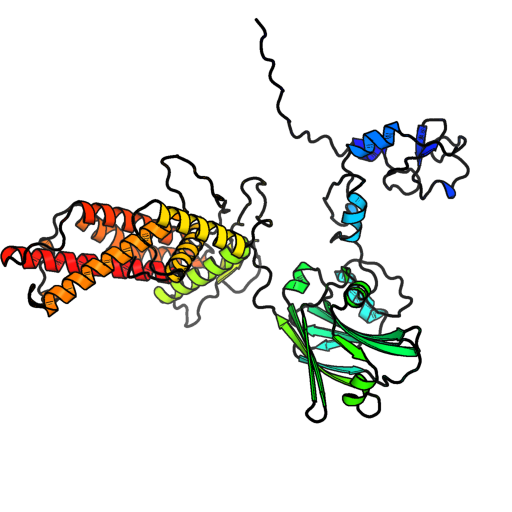91 26.142 1.00 54.72 360 ALA A O 1
ATOM 2794 N N . GLU A 1 361 ? 2.701 10.405 27.083 1.00 54.91 361 GLU A N 1
ATOM 2795 C CA . GLU A 1 361 ? 3.560 9.708 28.046 1.00 54.91 361 GLU A CA 1
ATOM 2796 C C . GLU A 1 361 ? 4.600 8.804 27.355 1.00 54.91 361 GLU A C 1
ATOM 2798 O O . GLU A 1 361 ? 5.635 8.489 27.942 1.00 54.91 361 GLU A O 1
ATOM 2803 N N . ASN A 1 362 ? 4.350 8.399 26.099 1.00 68.06 362 ASN A N 1
ATOM 2804 C CA . ASN A 1 362 ? 5.239 7.550 25.306 1.00 68.06 362 ASN A CA 1
ATOM 2805 C C . ASN A 1 362 ? 5.041 7.756 23.786 1.00 68.06 362 ASN A C 1
ATOM 2807 O O . ASN A 1 362 ? 3.927 8.007 23.319 1.00 68.06 362 ASN A O 1
ATOM 2811 N N . ASP A 1 363 ? 6.111 7.579 23.001 1.00 76.50 363 ASP A N 1
ATOM 2812 C CA . ASP A 1 363 ? 6.108 7.618 21.530 1.00 76.50 363 ASP A CA 1
ATOM 2813 C C . ASP A 1 363 ? 5.113 6.612 20.914 1.00 76.50 363 ASP A C 1
ATOM 2815 O O . ASP A 1 363 ? 4.584 6.858 19.831 1.00 76.50 363 ASP A O 1
ATOM 2819 N N . GLU A 1 364 ? 4.805 5.497 21.586 1.00 82.62 364 GLU A N 1
ATOM 2820 C CA . GLU A 1 364 ? 3.825 4.507 21.101 1.00 82.62 364 GLU A CA 1
ATOM 2821 C C . GLU A 1 364 ? 2.424 5.116 20.907 1.00 82.62 364 GLU A C 1
ATOM 2823 O O . GLU A 1 364 ? 1.803 4.915 19.865 1.00 82.62 364 GLU A O 1
ATOM 2828 N N . LEU A 1 365 ? 1.967 5.947 21.850 1.00 85.12 365 LEU A N 1
ATOM 2829 C CA . LEU A 1 365 ? 0.662 6.609 21.773 1.00 85.12 365 LEU A CA 1
ATOM 2830 C C . LEU A 1 365 ? 0.589 7.578 20.581 1.00 85.12 365 LEU A C 1
ATOM 2832 O O . LEU A 1 365 ? -0.423 7.649 19.884 1.00 85.12 365 LEU A O 1
ATOM 2836 N N . LEU A 1 366 ? 1.675 8.305 20.305 1.00 85.94 366 LEU A N 1
ATOM 2837 C CA . LEU A 1 366 ? 1.753 9.198 19.145 1.00 85.94 366 LEU A CA 1
ATOM 2838 C C . LEU A 1 366 ? 1.682 8.427 17.822 1.00 85.94 366 LEU A C 1
ATOM 2840 O O . LEU A 1 366 ? 1.023 8.893 16.890 1.00 85.94 366 LEU A O 1
ATOM 2844 N N . ASN A 1 367 ? 2.320 7.256 17.749 1.00 87.88 367 ASN A N 1
ATOM 2845 C CA . ASN A 1 367 ? 2.240 6.380 16.581 1.00 87.88 367 ASN A CA 1
ATOM 2846 C C . ASN A 1 367 ? 0.812 5.857 16.373 1.00 87.88 367 ASN A C 1
ATOM 2848 O O . ASN A 1 367 ? 0.284 5.971 15.269 1.00 87.88 367 ASN A O 1
ATOM 2852 N N . ASP A 1 368 ? 0.150 5.391 17.435 1.00 89.25 368 ASP A N 1
ATOM 2853 C CA . ASP A 1 368 ? -1.234 4.904 17.367 1.00 89.25 368 ASP A CA 1
ATOM 2854 C C . ASP A 1 368 ? -2.211 5.997 16.881 1.00 89.25 368 ASP A C 1
ATOM 2856 O O . ASP A 1 368 ? -3.104 5.746 16.064 1.00 89.25 368 ASP A O 1
ATOM 2860 N N . LEU A 1 369 ? -2.032 7.239 17.346 1.00 89.62 369 LEU A N 1
ATOM 2861 C CA . LEU A 1 369 ? -2.828 8.389 16.902 1.00 89.62 369 LEU A CA 1
ATOM 2862 C C . LEU A 1 369 ? -2.555 8.758 15.440 1.00 89.62 369 LEU A C 1
ATOM 2864 O O . LEU A 1 369 ? -3.492 9.089 14.705 1.00 89.62 369 LEU A O 1
ATOM 2868 N N . ALA A 1 370 ? -1.292 8.699 15.010 1.00 89.62 370 ALA A N 1
ATOM 2869 C CA . ALA A 1 370 ? -0.914 8.939 13.623 1.00 89.62 370 ALA A CA 1
ATOM 2870 C C . ALA A 1 370 ? -1.533 7.882 12.694 1.00 89.62 370 ALA A C 1
ATOM 2872 O O . ALA A 1 370 ? -2.169 8.245 11.701 1.00 89.62 370 ALA A O 1
ATOM 2873 N N . ASP A 1 371 ? -1.461 6.600 13.061 1.00 90.31 371 ASP A N 1
ATOM 2874 C CA . ASP A 1 371 ? -2.073 5.490 12.322 1.00 90.31 371 ASP A CA 1
ATOM 2875 C C . ASP A 1 371 ? -3.592 5.646 12.198 1.00 90.31 371 ASP A C 1
ATOM 2877 O O . ASP A 1 371 ? -4.173 5.473 11.117 1.00 90.31 371 ASP A O 1
ATOM 2881 N N . ALA A 1 372 ? -4.257 6.030 13.290 1.00 92.69 372 ALA A N 1
ATOM 2882 C CA . ALA A 1 372 ? -5.688 6.306 13.284 1.00 92.69 372 ALA A CA 1
ATOM 2883 C C . ALA A 1 372 ? -6.047 7.492 12.376 1.00 92.69 372 ALA A C 1
ATOM 2885 O O . ALA A 1 372 ? -7.041 7.434 11.644 1.00 92.69 372 ALA A O 1
ATOM 2886 N N . SER A 1 373 ? -5.231 8.552 12.396 1.00 91.62 373 SER A N 1
ATOM 2887 C CA . SER A 1 373 ? -5.395 9.734 11.543 1.00 91.62 373 SER A CA 1
ATOM 2888 C C . SER A 1 373 ? -5.266 9.384 10.060 1.00 91.62 373 SER A C 1
ATOM 2890 O O . SER A 1 373 ? -6.133 9.754 9.259 1.00 91.62 373 SER A O 1
ATOM 2892 N N . VAL A 1 374 ? -4.237 8.614 9.690 1.00 91.81 374 VAL A N 1
ATOM 2893 C CA . VAL A 1 374 ? -4.040 8.125 8.317 1.00 91.81 374 VAL A CA 1
ATOM 2894 C C . VAL A 1 374 ? -5.228 7.266 7.882 1.00 91.81 374 VAL A C 1
ATOM 2896 O O . VAL A 1 374 ? -5.817 7.502 6.823 1.00 91.81 374 VAL A O 1
ATOM 2899 N N . THR A 1 375 ? -5.629 6.312 8.726 1.00 93.38 375 THR A N 1
ATOM 2900 C CA . THR A 1 375 ? -6.724 5.381 8.435 1.00 93.38 375 THR A CA 1
ATOM 2901 C C . THR A 1 375 ? -8.044 6.115 8.211 1.00 93.38 375 THR A C 1
ATOM 2903 O O . THR A 1 375 ? -8.696 5.915 7.183 1.00 93.38 375 THR A O 1
ATOM 2906 N N . MET A 1 376 ? -8.438 7.013 9.122 1.00 91.69 376 MET A N 1
ATOM 2907 C CA . MET A 1 376 ? -9.664 7.796 8.944 1.00 91.69 376 MET A CA 1
ATOM 2908 C C . MET A 1 376 ? -9.594 8.696 7.711 1.00 91.69 376 MET A C 1
ATOM 2910 O O . MET A 1 376 ? -10.567 8.749 6.961 1.00 91.69 376 MET A O 1
ATOM 2914 N N . SER A 1 377 ? -8.451 9.331 7.442 1.00 90.94 377 SER A N 1
ATOM 2915 C CA . SER A 1 377 ? -8.305 10.232 6.292 1.00 90.94 377 SER A CA 1
ATOM 2916 C C . SER A 1 377 ? -8.532 9.528 4.947 1.00 90.94 377 SER A C 1
ATOM 2918 O O . SER A 1 377 ? -9.071 10.125 4.014 1.00 90.94 377 SER A O 1
ATOM 2920 N N . LEU A 1 378 ? -8.169 8.245 4.844 1.00 92.31 378 LEU A N 1
ATOM 2921 C CA . LEU A 1 378 ? -8.352 7.439 3.632 1.00 92.31 378 LEU A CA 1
ATOM 2922 C C . LEU A 1 378 ? -9.751 6.801 3.518 1.00 92.31 378 LEU A C 1
ATOM 2924 O O . LEU A 1 378 ? -10.220 6.547 2.399 1.00 92.31 378 LEU A O 1
ATOM 2928 N N . LEU A 1 379 ? -10.418 6.541 4.649 1.00 94.00 379 LEU A N 1
ATOM 2929 C CA . LEU A 1 379 ? -11.709 5.840 4.714 1.00 94.00 379 LEU A CA 1
ATOM 2930 C C . LEU A 1 379 ? -12.934 6.762 4.839 1.00 94.00 379 LEU A C 1
ATOM 2932 O O . LEU A 1 379 ? -14.038 6.341 4.491 1.00 94.00 379 LEU A O 1
ATOM 2936 N N . GLU A 1 380 ? -12.767 8.009 5.290 1.00 91.75 380 GLU A N 1
ATOM 2937 C CA . GLU A 1 380 ? -13.861 8.984 5.457 1.00 91.75 380 GLU A CA 1
ATOM 2938 C C . GLU A 1 380 ? -14.461 9.443 4.115 1.00 91.75 380 GLU A C 1
ATOM 2940 O O . GLU A 1 380 ? -15.610 9.882 4.041 1.00 91.75 380 GLU A O 1
ATOM 2945 N N . VAL A 1 381 ? -13.719 9.290 3.020 1.00 91.50 381 VAL A N 1
ATOM 2946 C CA . VAL A 1 381 ? -14.208 9.560 1.666 1.00 91.50 381 VAL A CA 1
ATOM 2947 C C . VAL A 1 381 ? -14.853 8.308 1.083 1.00 91.50 381 VAL A C 1
ATOM 2949 O O . VAL A 1 381 ? -14.328 7.202 1.220 1.00 91.50 381 VAL A O 1
ATOM 2952 N N . ASN A 1 382 ? -15.967 8.488 0.362 1.00 91.25 382 ASN A N 1
ATOM 2953 C CA . ASN A 1 382 ? -16.645 7.402 -0.346 1.00 91.25 382 ASN A CA 1
ATOM 2954 C C . ASN A 1 382 ? -15.627 6.541 -1.130 1.00 91.25 382 ASN A C 1
ATOM 2956 O O . ASN A 1 382 ? -14.849 7.107 -1.906 1.00 91.25 382 ASN A O 1
ATOM 2960 N N . PRO A 1 383 ? -15.626 5.203 -0.961 1.00 92.31 383 PRO A N 1
ATOM 2961 C CA . PRO A 1 383 ? -14.660 4.318 -1.609 1.00 92.31 383 PRO A CA 1
ATOM 2962 C C . PRO A 1 383 ? -14.530 4.518 -3.120 1.00 92.31 383 PRO A C 1
ATOM 2964 O O . PRO A 1 383 ? -13.419 4.445 -3.629 1.00 92.31 383 PRO A O 1
ATOM 2967 N N . LYS A 1 384 ? -15.617 4.856 -3.830 1.00 90.00 384 LYS A N 1
ATOM 2968 C CA . LYS A 1 384 ? -15.598 5.096 -5.288 1.00 90.00 384 LYS A CA 1
ATOM 2969 C C . LYS A 1 384 ? -15.013 6.456 -5.685 1.00 90.00 384 LYS A C 1
ATOM 2971 O O . LYS A 1 384 ? -14.591 6.626 -6.826 1.00 90.00 384 LYS A O 1
ATOM 2976 N N . SER A 1 385 ? -14.998 7.422 -4.772 1.00 92.06 385 SER A N 1
ATOM 2977 C CA . SER A 1 385 ? -14.513 8.781 -5.023 1.00 92.06 385 SER A CA 1
ATOM 2978 C C . SER A 1 385 ? -13.003 8.879 -4.836 1.00 92.06 385 SER A C 1
ATOM 2980 O O . SER A 1 385 ? -12.418 8.152 -4.030 1.00 92.06 385 SER A O 1
ATOM 2982 N N . THR A 1 386 ? -12.363 9.796 -5.560 1.00 91.62 386 THR A N 1
ATOM 2983 C CA . THR A 1 386 ? -10.947 10.126 -5.363 1.00 91.62 386 THR A CA 1
ATOM 2984 C C . THR A 1 386 ? -10.718 10.801 -4.010 1.00 91.62 386 THR A C 1
ATOM 2986 O O . THR A 1 386 ? -11.589 11.511 -3.506 1.00 91.62 386 THR A O 1
ATOM 2989 N N . VAL A 1 387 ? -9.544 10.575 -3.415 1.00 91.75 387 VAL A N 1
ATOM 2990 C CA . VAL A 1 387 ? -9.135 11.194 -2.143 1.00 91.75 387 VAL A CA 1
ATOM 2991 C C . VAL A 1 387 ? -8.033 12.198 -2.404 1.00 91.75 387 VAL A C 1
ATOM 2993 O O . VAL A 1 387 ? -6.998 11.838 -2.951 1.00 91.75 387 VAL A O 1
ATOM 2996 N N . SER A 1 388 ? -8.237 13.437 -1.972 1.00 87.88 388 SER A N 1
ATOM 2997 C CA . SER A 1 388 ? -7.201 14.466 -1.960 1.00 87.88 388 SER A CA 1
ATOM 2998 C C . SER A 1 388 ? -6.726 14.657 -0.528 1.00 87.88 388 SER A C 1
ATOM 3000 O O . SER A 1 388 ? -7.472 15.178 0.302 1.00 87.88 388 SER A O 1
ATOM 3002 N N . LEU A 1 389 ? -5.493 14.254 -0.233 1.00 81.94 389 LEU A N 1
ATOM 3003 C CA . LEU A 1 389 ? -4.917 14.433 1.095 1.00 81.94 389 LEU A CA 1
ATOM 3004 C C . LEU A 1 389 ? -4.455 15.882 1.260 1.00 81.94 389 LEU A C 1
ATOM 3006 O O . LEU A 1 389 ? -3.766 16.432 0.401 1.00 81.94 389 LEU A O 1
ATOM 3010 N N . LYS A 1 390 ? -4.853 16.520 2.361 1.00 69.69 390 LYS A N 1
ATOM 3011 C CA . LYS A 1 390 ? -4.318 17.831 2.734 1.00 69.69 390 LYS A CA 1
ATOM 3012 C C . LYS A 1 390 ? -2.967 17.606 3.404 1.00 69.69 390 LYS A C 1
ATOM 3014 O O . LYS A 1 390 ? -2.924 17.135 4.536 1.00 69.69 390 LYS A O 1
ATOM 3019 N N . MET A 1 391 ? -1.887 17.920 2.698 1.00 66.38 391 MET A N 1
ATOM 3020 C CA . MET A 1 391 ? -0.549 17.924 3.289 1.00 66.38 391 MET A CA 1
ATOM 3021 C C . MET A 1 391 ? -0.368 19.194 4.109 1.00 66.38 391 MET A C 1
ATOM 3023 O O . MET A 1 391 ? -0.812 20.260 3.682 1.00 66.38 391 MET A O 1
ATOM 3027 N N . GLY A 1 392 ? 0.222 19.036 5.296 1.00 53.66 392 GLY A N 1
ATOM 3028 C CA . GLY A 1 392 ? 0.302 20.027 6.364 1.00 53.66 392 GLY A CA 1
ATOM 3029 C C . GLY A 1 392 ? 0.259 21.481 5.895 1.00 53.66 392 GLY A C 1
ATOM 3030 O O . GLY A 1 392 ? 1.212 22.008 5.328 1.00 53.66 392 GLY A O 1
ATOM 3031 N N . SER A 1 393 ? -0.849 22.151 6.198 1.00 38.47 393 SER A N 1
ATOM 3032 C CA . SER A 1 393 ? -0.897 23.603 6.275 1.00 38.47 393 SER A CA 1
ATOM 3033 C C . SER A 1 393 ? -1.431 23.966 7.648 1.00 38.47 393 SER A C 1
ATOM 3035 O O . SER A 1 393 ? -2.564 23.621 7.992 1.00 38.47 393 SER A O 1
ATOM 3037 N N . VAL A 1 394 ? -0.626 24.709 8.405 1.00 40.12 394 VAL A N 1
ATOM 3038 C CA . VAL A 1 394 ? -1.091 25.571 9.489 1.00 40.12 394 VAL A CA 1
ATOM 3039 C C . VAL A 1 394 ? -2.031 26.606 8.864 1.00 40.12 394 VAL A C 1
ATOM 3041 O O . VAL A 1 394 ? -1.643 27.725 8.550 1.00 40.12 394 VAL A O 1
ATOM 3044 N N . SER A 1 395 ? -3.274 26.217 8.597 1.00 31.89 395 SER A N 1
ATOM 3045 C CA . SER A 1 395 ? -4.333 27.146 8.237 1.00 31.89 395 SER A CA 1
ATOM 3046 C C . SER A 1 395 ? -5.043 27.529 9.528 1.00 31.89 395 SER A C 1
ATOM 3048 O O . SER A 1 395 ? -5.737 26.708 10.133 1.00 31.89 395 SER A O 1
ATOM 3050 N N . ASN A 1 396 ? -4.876 28.790 9.930 1.00 31.78 396 ASN A N 1
ATOM 3051 C CA . ASN A 1 396 ? -5.708 29.495 10.909 1.00 31.78 396 ASN A CA 1
ATOM 3052 C C . ASN A 1 396 ? -7.138 29.704 10.371 1.00 31.78 396 ASN A C 1
ATOM 3054 O O . ASN A 1 396 ? -7.678 30.805 10.407 1.00 31.78 396 ASN A O 1
ATOM 3058 N N . GLU A 1 397 ? -7.758 28.644 9.863 1.00 30.06 397 GLU A N 1
ATOM 3059 C CA . GLU A 1 397 ? -9.137 28.653 9.406 1.00 30.06 397 GLU A CA 1
ATOM 3060 C C . GLU A 1 397 ? -9.949 27.679 10.255 1.00 30.06 397 GLU A C 1
ATOM 3062 O O . GLU A 1 397 ? -9.572 26.534 10.506 1.00 30.06 397 GLU A O 1
ATOM 3067 N N . THR A 1 398 ? -11.078 28.175 10.739 1.00 28.92 398 THR A N 1
ATOM 3068 C CA . THR A 1 398 ? -12.051 27.551 11.639 1.00 28.92 398 THR A CA 1
ATOM 3069 C C . THR A 1 398 ? -12.862 26.420 10.981 1.00 28.92 398 THR A C 1
ATOM 3071 O O . THR A 1 398 ? -14.030 26.218 11.303 1.00 28.92 398 THR A O 1
ATOM 3074 N N . GLY A 1 399 ? -12.242 25.641 10.089 1.00 29.30 399 GLY A N 1
ATOM 3075 C CA . GLY A 1 399 ? -12.793 24.427 9.485 1.00 29.30 399 GLY A CA 1
ATOM 3076 C C . GLY A 1 399 ? -11.959 23.208 9.878 1.00 29.30 399 GLY A C 1
ATOM 3077 O O . GLY A 1 399 ? -10.746 23.202 9.692 1.00 29.30 399 GLY A O 1
ATOM 3078 N N . GLY A 1 400 ? -12.594 22.189 10.463 1.00 33.59 400 GLY A N 1
ATOM 3079 C CA . GLY A 1 400 ? -11.934 21.000 11.012 1.00 33.59 400 GLY A CA 1
ATOM 3080 C C . GLY A 1 400 ? -10.937 20.349 10.047 1.00 33.59 400 GLY A C 1
ATOM 3081 O O . GLY A 1 400 ? -11.298 19.929 8.951 1.00 33.59 400 GLY A O 1
ATOM 3082 N N . SER A 1 401 ? -9.673 20.263 10.469 1.00 42.56 401 SER A N 1
ATOM 3083 C CA . SER A 1 401 ? -8.676 19.408 9.819 1.00 42.56 401 SER A CA 1
ATOM 3084 C C . SER A 1 401 ? -9.087 17.943 9.983 1.00 42.56 401 SER A C 1
ATOM 3086 O O . SER A 1 401 ? -9.466 17.551 11.086 1.00 42.56 401 SER A O 1
ATOM 3088 N N . MET A 1 402 ? -8.975 17.139 8.922 1.00 49.22 402 MET A N 1
ATOM 3089 C CA . MET A 1 402 ? -9.271 15.696 8.934 1.00 49.22 402 MET A CA 1
ATOM 3090 C C . MET A 1 402 ? -8.443 14.948 9.995 1.00 49.22 402 MET A C 1
ATOM 3092 O O . MET A 1 402 ? -8.966 14.069 10.675 1.00 49.22 402 MET A O 1
ATOM 3096 N N . SER A 1 403 ? -7.210 15.404 10.254 1.00 52.56 403 SER A N 1
ATOM 3097 C CA . SER A 1 403 ? -6.346 14.877 11.321 1.00 52.56 403 SER A CA 1
ATOM 3098 C C . SER A 1 403 ? -6.895 15.090 12.737 1.00 52.56 403 SER A C 1
ATOM 3100 O O . SER A 1 403 ? -6.611 14.316 13.644 1.00 52.56 403 SER A O 1
ATOM 3102 N N . LYS A 1 404 ? -7.756 16.096 12.946 1.00 66.25 404 LYS A N 1
ATOM 3103 C CA . LYS A 1 404 ? -8.406 16.328 14.246 1.00 66.25 404 LYS A CA 1
ATOM 3104 C C . LYS A 1 404 ? -9.560 15.360 14.499 1.00 66.25 404 LYS A C 1
ATOM 3106 O O . LYS A 1 404 ? -9.898 15.150 15.657 1.00 66.25 404 LYS A O 1
ATOM 3111 N N . GLY A 1 405 ? -10.166 14.789 13.454 1.00 78.25 405 GLY A N 1
ATOM 3112 C CA . GLY A 1 405 ? -11.326 13.904 13.579 1.00 78.25 405 GLY A CA 1
ATOM 3113 C C . GLY A 1 405 ? -10.997 12.620 14.339 1.00 78.25 405 GLY A C 1
ATOM 3114 O O . GLY A 1 405 ? -11.620 12.339 15.362 1.00 78.25 405 GLY A O 1
ATOM 3115 N N . ALA A 1 406 ? -9.974 11.888 13.886 1.00 86.31 406 ALA A N 1
ATOM 3116 C CA . ALA A 1 406 ? -9.545 10.631 14.507 1.00 86.31 406 ALA A CA 1
ATOM 3117 C C . ALA A 1 406 ? -9.064 10.830 15.948 1.00 86.31 406 ALA A C 1
ATOM 3119 O O . ALA A 1 406 ? -9.539 10.154 16.860 1.00 86.31 406 ALA A O 1
ATOM 3120 N N . VAL A 1 407 ? -8.196 11.821 16.165 1.00 87.69 407 VAL A N 1
ATOM 3121 C CA . VAL A 1 407 ? -7.670 12.162 17.494 1.00 87.69 407 VAL A CA 1
ATOM 3122 C C . VAL A 1 407 ? -8.800 12.529 18.449 1.00 87.69 407 VAL A C 1
ATOM 3124 O O . VAL A 1 407 ? -8.824 12.079 19.587 1.00 87.69 407 VAL A O 1
ATOM 3127 N N . PHE A 1 408 ? -9.780 13.310 17.992 1.00 88.81 408 PHE A N 1
ATOM 3128 C CA . PHE A 1 408 ? -10.919 13.696 18.819 1.00 88.81 408 PHE A CA 1
ATOM 3129 C C . PHE A 1 408 ? -11.835 12.513 19.166 1.00 88.81 408 PHE A C 1
ATOM 3131 O O . PHE A 1 408 ? -12.387 12.465 20.265 1.00 88.81 408 PHE A O 1
ATOM 3138 N N . VAL A 1 409 ? -12.005 11.550 18.254 1.00 93.06 409 VAL A N 1
ATOM 3139 C CA . VAL A 1 409 ? -12.705 10.286 18.537 1.00 93.06 409 VAL A CA 1
ATOM 3140 C C . VAL A 1 409 ? -11.967 9.499 19.617 1.00 93.06 409 VAL A C 1
ATOM 3142 O O . VAL A 1 409 ? -12.586 9.157 20.622 1.00 93.06 409 VAL A O 1
ATOM 3145 N N . LEU A 1 410 ? -10.661 9.281 19.456 1.00 92.25 410 LEU A N 1
ATOM 3146 C CA . LEU A 1 410 ? -9.856 8.496 20.396 1.00 92.25 410 LEU A CA 1
ATOM 3147 C C . LEU A 1 410 ? -9.733 9.163 21.770 1.00 92.25 410 LEU A C 1
ATOM 3149 O O . LEU A 1 410 ? -9.901 8.501 22.788 1.00 92.25 410 LEU A O 1
ATOM 3153 N N . TYR A 1 411 ? -9.590 10.486 21.811 1.00 89.94 411 TYR A N 1
ATOM 3154 C CA . TYR A 1 411 ? -9.617 11.260 23.050 1.00 89.94 411 TYR A CA 1
ATOM 3155 C C . TYR A 1 411 ? -10.927 11.079 23.834 1.00 89.94 411 TYR A C 1
ATOM 3157 O O . TYR A 1 411 ? -10.931 10.944 25.058 1.00 89.94 411 TYR A O 1
ATOM 3165 N N . ASN A 1 412 ? -12.070 11.055 23.140 1.00 92.69 412 ASN A N 1
ATOM 3166 C CA . ASN A 1 412 ? -13.354 10.811 23.792 1.00 92.69 412 ASN A CA 1
ATOM 3167 C C . ASN A 1 412 ? -13.548 9.338 24.196 1.00 92.69 412 ASN A C 1
ATOM 3169 O O . ASN A 1 412 ? -14.227 9.097 25.194 1.00 92.69 412 ASN A O 1
ATOM 3173 N N . CYS A 1 413 ? -12.932 8.377 23.496 1.00 94.12 413 CYS A N 1
ATOM 3174 C CA . CYS A 1 413 ? -12.845 6.984 23.955 1.00 94.12 413 CYS A CA 1
ATOM 3175 C C . CYS A 1 413 ? -12.057 6.877 25.266 1.00 94.12 413 CYS A C 1
ATOM 3177 O O . CYS A 1 413 ? -12.589 6.344 26.238 1.00 94.12 413 CYS A O 1
ATOM 3179 N N . ALA A 1 414 ? -10.864 7.474 25.340 1.00 91.25 414 ALA A N 1
ATOM 3180 C CA . ALA A 1 414 ? -10.068 7.505 26.566 1.00 91.25 414 ALA A CA 1
ATOM 3181 C C . ALA A 1 414 ? -10.852 8.142 27.725 1.00 91.25 414 ALA A C 1
ATOM 3183 O O . ALA A 1 414 ? -10.935 7.589 28.818 1.00 91.25 414 ALA A O 1
ATOM 3184 N N . ARG A 1 415 ? -11.559 9.251 27.466 1.00 92.44 415 ARG A N 1
ATOM 3185 C CA . ARG A 1 415 ? -12.433 9.892 28.461 1.00 92.44 415 ARG A CA 1
ATOM 3186 C C . ARG A 1 415 ? -13.557 8.973 28.963 1.00 92.44 415 ARG A C 1
ATOM 3188 O O . ARG A 1 415 ? -13.845 8.984 30.160 1.00 92.44 415 ARG A O 1
ATOM 3195 N N . LEU A 1 416 ? -14.218 8.216 28.082 1.00 95.25 416 LEU A N 1
ATOM 3196 C CA . LEU A 1 416 ? -15.238 7.230 28.475 1.00 95.25 416 LEU A CA 1
ATOM 3197 C C . LEU A 1 416 ? -14.636 6.156 29.385 1.00 95.25 416 LEU A C 1
ATOM 3199 O O . LEU A 1 416 ? -15.179 5.898 30.464 1.00 95.25 416 LEU A O 1
ATOM 3203 N N . ALA A 1 417 ? -13.483 5.614 28.992 1.00 93.94 417 ALA A N 1
ATOM 3204 C CA . ALA A 1 417 ? -12.755 4.625 29.772 1.00 93.94 417 ALA A CA 1
ATOM 3205 C C . ALA A 1 417 ? -12.364 5.174 31.156 1.00 93.94 417 ALA A C 1
ATOM 3207 O O . ALA A 1 417 ? -12.587 4.495 32.159 1.00 93.94 417 ALA A O 1
ATOM 3208 N N . SER A 1 418 ? -11.888 6.423 31.251 1.00 93.56 418 SER A N 1
ATOM 3209 C CA . SER A 1 418 ? -11.569 7.067 32.535 1.00 93.56 418 SER A CA 1
ATOM 3210 C C . SER A 1 418 ? -12.791 7.208 33.448 1.00 93.56 418 SER A C 1
ATOM 3212 O O . SER A 1 418 ? -12.690 6.980 34.652 1.00 93.56 418 SER A O 1
ATOM 3214 N N . ILE A 1 419 ? -13.964 7.568 32.907 1.00 94.38 419 ILE A N 1
ATOM 3215 C CA . ILE A 1 419 ? -15.209 7.670 33.694 1.00 94.38 419 ILE A CA 1
ATOM 3216 C C . ILE A 1 419 ? -15.594 6.299 34.255 1.00 94.38 419 ILE A C 1
ATOM 3218 O O . ILE A 1 419 ? -15.942 6.195 35.432 1.00 94.38 419 ILE A O 1
ATOM 3222 N N . ARG A 1 420 ? -15.520 5.254 33.422 1.00 94.25 420 ARG A N 1
ATOM 3223 C CA . ARG A 1 420 ? -15.812 3.875 33.824 1.00 94.25 420 ARG A CA 1
ATOM 3224 C C . ARG A 1 420 ? -14.840 3.389 34.900 1.00 94.25 420 ARG A C 1
ATOM 3226 O O . ARG A 1 420 ? -15.309 2.908 35.928 1.00 94.25 420 ARG A O 1
ATOM 3233 N N . LYS A 1 421 ? -13.527 3.550 34.684 1.00 94.56 421 LYS A N 1
ATOM 3234 C CA . LYS A 1 421 ? -12.468 3.176 35.640 1.00 94.56 421 LYS A CA 1
ATOM 3235 C C . LYS A 1 421 ? -12.685 3.869 36.984 1.00 94.56 421 LYS A C 1
ATOM 3237 O O . LYS A 1 421 ? -12.832 3.200 37.999 1.00 94.56 421 LYS A O 1
ATOM 3242 N N . LYS A 1 422 ? -12.881 5.192 36.970 1.00 94.62 422 LYS A N 1
ATOM 3243 C CA . LYS A 1 422 ? -13.154 5.974 38.182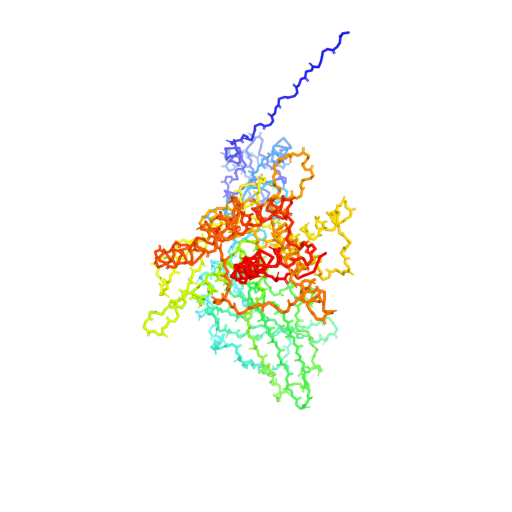 1.00 94.62 422 LYS A CA 1
ATOM 3244 C C . LYS A 1 422 ? -14.405 5.504 38.926 1.00 94.62 422 LYS A C 1
ATOM 3246 O O . LYS A 1 422 ? -14.389 5.412 40.148 1.00 94.62 422 LYS A O 1
ATOM 3251 N N . PHE A 1 423 ? -15.499 5.219 38.220 1.00 95.00 423 PHE A N 1
ATOM 3252 C CA . PHE A 1 423 ? -16.711 4.702 38.859 1.00 95.00 423 PHE A CA 1
ATOM 3253 C C . PHE A 1 423 ? -16.478 3.327 39.498 1.00 95.00 423 PHE A C 1
ATOM 3255 O O . PHE A 1 423 ? -16.920 3.094 40.622 1.00 95.00 423 PHE A O 1
ATOM 3262 N N . GLN A 1 424 ? -15.770 2.437 38.800 1.00 94.25 424 GLN A N 1
ATOM 3263 C CA . GLN A 1 424 ? -15.441 1.103 39.290 1.00 94.25 424 GLN A CA 1
ATOM 3264 C C . GLN A 1 424 ? -14.559 1.164 40.546 1.00 94.25 424 GLN A C 1
ATOM 3266 O O . GLN A 1 424 ? -14.928 0.588 41.566 1.00 94.25 424 GLN A O 1
ATOM 3271 N N . GLU A 1 425 ? -13.480 1.947 40.522 1.00 95.38 425 GLU A N 1
ATOM 3272 C CA . GLU A 1 425 ? -12.610 2.189 41.683 1.00 95.38 425 GLU A CA 1
ATOM 3273 C C . GLU A 1 425 ? -13.393 2.762 42.875 1.00 95.38 425 GLU A C 1
ATOM 3275 O O . GLU A 1 425 ? -13.193 2.373 44.027 1.00 95.38 425 GLU A O 1
ATOM 3280 N N . GLN A 1 426 ? -14.329 3.680 42.620 1.00 95.06 426 GLN A N 1
ATOM 3281 C CA . GLN A 1 426 ? -15.163 4.262 43.671 1.00 95.06 426 GLN A CA 1
ATOM 3282 C C . GLN A 1 426 ? -16.207 3.274 44.225 1.00 95.06 426 GLN A C 1
ATOM 3284 O O . GLN A 1 426 ? -16.634 3.428 45.367 1.00 95.06 426 GLN A O 1
ATOM 3289 N N . CYS A 1 427 ? -16.597 2.242 43.472 1.00 93.75 427 CYS A N 1
ATOM 3290 C CA . CYS A 1 427 ? -17.381 1.125 44.009 1.00 93.75 427 CYS A CA 1
ATOM 3291 C C . CYS A 1 427 ? -16.507 0.200 44.870 1.00 93.75 427 CYS A C 1
ATOM 3293 O O . CYS A 1 427 ? -16.906 -0.183 45.966 1.00 93.75 427 CYS A O 1
ATOM 3295 N N . GLU A 1 428 ? -15.299 -0.126 44.402 1.00 94.31 428 GLU A N 1
ATOM 3296 C CA . GLU A 1 428 ? -14.347 -1.002 45.104 1.00 94.31 428 GLU A CA 1
ATOM 3297 C C . GLU A 1 428 ? -13.873 -0.401 46.437 1.00 94.31 428 GLU A C 1
ATOM 3299 O O . GLU A 1 428 ? -13.742 -1.106 47.435 1.00 94.31 428 GLU A O 1
ATOM 3304 N N . THR A 1 429 ? -13.687 0.920 46.481 1.00 95.00 429 THR A N 1
ATOM 3305 C CA . THR A 1 429 ? -13.340 1.673 47.701 1.00 95.00 429 THR A CA 1
ATOM 3306 C C . THR A 1 429 ? -14.543 1.984 48.602 1.00 95.00 429 THR A C 1
ATOM 3308 O O . THR A 1 429 ? -14.378 2.599 49.655 1.00 95.00 429 THR A O 1
ATOM 3311 N N . GLY A 1 430 ? -15.754 1.559 48.220 1.00 92.62 430 GLY A N 1
ATOM 3312 C CA . GLY A 1 430 ? -16.977 1.708 49.014 1.00 92.62 430 GLY A CA 1
ATOM 3313 C C . GLY A 1 430 ? -17.607 3.106 49.004 1.00 92.62 430 GLY A C 1
ATOM 3314 O O . GLY A 1 430 ? -18.506 3.368 49.801 1.00 92.62 430 GLY A O 1
ATOM 3315 N N . VAL A 1 431 ? -17.168 4.010 48.121 1.00 93.12 431 VAL A N 1
ATOM 3316 C CA . VAL A 1 431 ? -17.765 5.350 47.956 1.00 93.12 431 VAL A CA 1
ATOM 3317 C C . VAL A 1 431 ? -19.142 5.265 47.291 1.00 93.12 431 VAL A C 1
ATOM 3319 O O . VAL A 1 431 ? -20.057 5.986 47.687 1.00 93.12 431 VAL A O 1
ATOM 3322 N N . TYR A 1 432 ? -19.307 4.381 46.302 1.00 93.06 432 TYR A N 1
ATOM 3323 C CA . TYR A 1 432 ? -20.616 4.017 45.751 1.00 93.06 432 TYR A CA 1
ATOM 3324 C C . TYR A 1 432 ? -20.982 2.583 46.131 1.00 93.06 432 TYR A C 1
ATOM 3326 O O . TYR A 1 432 ? -20.102 1.723 46.195 1.00 93.06 432 TYR A O 1
ATOM 3334 N N . PRO A 1 433 ? -22.281 2.280 46.299 1.00 92.75 433 PRO A N 1
ATOM 3335 C CA . PRO A 1 433 ? -22.727 0.899 46.329 1.00 92.75 433 PRO A CA 1
ATOM 3336 C C . PRO A 1 433 ? -22.537 0.242 44.953 1.00 92.75 433 PRO A C 1
ATOM 3338 O O . PRO A 1 433 ? -22.603 0.940 43.929 1.00 92.75 433 PRO A O 1
ATOM 3341 N N . PRO A 1 434 ? -22.374 -1.094 44.912 1.00 89.44 434 PRO A N 1
ATOM 3342 C CA . PRO A 1 434 ? -22.278 -1.831 43.661 1.00 89.44 434 PRO A CA 1
ATOM 3343 C C . PRO A 1 434 ? -23.506 -1.571 42.786 1.00 89.44 434 PRO A C 1
ATOM 3345 O O . PRO A 1 434 ? -24.630 -1.444 43.274 1.00 89.44 434 PRO A O 1
ATOM 3348 N N . CYS A 1 435 ? -23.276 -1.475 41.477 1.00 89.44 435 CYS A N 1
ATOM 3349 C CA . CYS A 1 435 ? -24.344 -1.223 40.520 1.00 89.44 435 CYS A CA 1
ATOM 3350 C C . CYS A 1 435 ? -25.372 -2.378 40.554 1.00 89.44 435 CYS A C 1
ATOM 3352 O O . CYS A 1 435 ? -24.952 -3.537 40.492 1.00 89.44 435 CYS A O 1
ATOM 3354 N N . PRO A 1 436 ? -26.685 -2.083 40.630 1.00 91.81 436 PRO A N 1
ATOM 3355 C CA . PRO A 1 436 ? -27.740 -3.094 40.551 1.00 91.81 436 PRO A CA 1
ATOM 3356 C C . PRO A 1 436 ? -27.709 -3.895 39.241 1.00 91.81 436 PRO A C 1
ATOM 3358 O O . PRO A 1 436 ? -27.049 -3.505 38.268 1.00 91.81 436 PRO A O 1
ATOM 3361 N N . ASN A 1 437 ? -28.466 -4.996 39.192 1.00 91.44 437 ASN A N 1
ATOM 3362 C CA . ASN A 1 437 ? -28.658 -5.734 37.945 1.00 91.44 437 ASN A CA 1
ATOM 3363 C C . ASN A 1 437 ? -29.347 -4.850 36.903 1.00 91.44 437 ASN A C 1
ATOM 3365 O O . ASN A 1 437 ? -30.095 -3.935 37.237 1.00 91.44 437 ASN A O 1
ATOM 3369 N N . PHE A 1 438 ? -29.104 -5.142 35.625 1.00 91.44 438 PHE A N 1
ATOM 3370 C CA . PHE A 1 438 ? -29.633 -4.343 34.519 1.00 91.44 438 PHE A CA 1
ATOM 3371 C C . PHE A 1 438 ? -31.166 -4.229 34.544 1.00 91.44 438 PHE A C 1
ATOM 3373 O O . PHE A 1 438 ? -31.690 -3.145 34.302 1.00 91.44 438 PHE A O 1
ATOM 3380 N N . ASP A 1 439 ? -31.859 -5.318 34.885 1.00 93.31 439 ASP A N 1
ATOM 3381 C CA . ASP A 1 439 ? -33.326 -5.386 34.916 1.00 93.31 439 ASP A CA 1
ATOM 3382 C C . ASP A 1 439 ? -33.955 -4.547 36.044 1.00 93.31 439 ASP A C 1
ATOM 3384 O O . ASP A 1 439 ? -35.133 -4.206 35.972 1.00 93.31 439 ASP A O 1
ATOM 3388 N N . ASP A 1 440 ? -33.164 -4.166 37.052 1.00 94.06 440 ASP A N 1
ATOM 3389 C CA . ASP A 1 440 ? -33.610 -3.367 38.200 1.00 94.06 440 ASP A CA 1
ATOM 3390 C C . ASP A 1 440 ? -33.445 -1.850 37.966 1.00 94.06 440 ASP A C 1
ATOM 3392 O O . ASP A 1 440 ? -33.759 -1.036 38.838 1.00 94.06 440 ASP A O 1
ATOM 3396 N N . LEU A 1 441 ? -32.913 -1.441 36.809 1.00 94.88 441 LEU A N 1
ATOM 3397 C CA . LEU A 1 441 ? -32.607 -0.044 36.509 1.00 94.88 441 LEU A CA 1
ATOM 3398 C C . LEU A 1 441 ? -33.780 0.685 35.841 1.00 94.88 441 LEU A C 1
ATOM 3400 O O . LEU A 1 441 ? -34.295 0.269 34.805 1.00 94.88 441 LEU A O 1
ATOM 3404 N N . ASP A 1 442 ? -34.135 1.855 36.378 1.00 95.19 442 ASP A N 1
ATOM 3405 C CA . ASP A 1 442 ? -35.169 2.722 35.806 1.00 95.19 442 ASP A CA 1
ATOM 3406 C C . ASP A 1 442 ? -34.594 3.724 34.789 1.00 95.19 442 ASP A C 1
ATOM 3408 O O . ASP A 1 442 ? -34.206 4.848 35.119 1.00 95.19 442 ASP A O 1
ATOM 3412 N N . PHE A 1 443 ? -34.572 3.335 33.513 1.00 94.31 443 PHE A N 1
ATOM 3413 C CA . PHE A 1 443 ? -34.105 4.196 32.419 1.00 94.31 443 PHE A CA 1
ATOM 3414 C C . PHE A 1 443 ? -35.019 5.401 32.124 1.00 94.31 443 PHE A C 1
ATOM 3416 O O . PHE A 1 443 ? -34.597 6.299 31.394 1.00 94.31 443 PHE A O 1
ATOM 3423 N N . SER A 1 444 ? -36.223 5.491 32.711 1.00 94.56 444 SER A N 1
ATOM 3424 C CA . SER A 1 444 ? -37.091 6.677 32.569 1.00 94.56 444 SER A CA 1
ATOM 3425 C C . SER A 1 444 ? -36.503 7.936 33.228 1.00 94.56 444 SER A C 1
ATOM 3427 O O . SER A 1 444 ? -36.945 9.060 32.971 1.00 94.56 444 SER A O 1
ATOM 3429 N N . LEU A 1 445 ? -35.462 7.758 34.047 1.00 95.12 445 LEU A N 1
ATOM 3430 C CA . LEU A 1 445 ? -34.707 8.829 34.688 1.00 95.12 445 LEU A CA 1
ATOM 3431 C C . LEU A 1 445 ? -33.827 9.631 33.716 1.00 95.12 445 LEU A C 1
ATOM 3433 O O . LEU A 1 445 ? -33.436 10.750 34.056 1.00 95.12 445 LEU A O 1
ATOM 3437 N N . LEU A 1 446 ? -33.539 9.103 32.520 1.00 95.25 446 LEU A N 1
ATOM 3438 C CA . LEU A 1 446 ? -32.832 9.832 31.464 1.00 95.25 446 LEU A CA 1
ATOM 3439 C C . LEU A 1 446 ? -33.767 10.889 30.853 1.00 95.25 446 LEU A C 1
ATOM 3441 O O . LEU A 1 446 ? -34.812 10.578 30.284 1.00 95.25 446 LEU A O 1
ATOM 3445 N N . LYS A 1 447 ? -33.413 12.167 30.993 1.00 94.06 447 LYS A N 1
ATOM 3446 C CA . LYS A 1 447 ? -34.266 13.317 30.631 1.00 94.06 447 LYS A CA 1
ATOM 3447 C C . LYS A 1 447 ? -33.572 14.328 29.733 1.00 94.06 447 LYS A C 1
ATOM 3449 O O . LYS A 1 447 ? -34.244 15.164 29.132 1.00 94.06 447 LYS A O 1
ATOM 3454 N N . GLU A 1 448 ? -32.251 14.268 29.629 1.00 95.44 448 GLU A N 1
ATOM 3455 C CA . GLU A 1 448 ? -31.495 15.230 28.841 1.00 95.44 448 GLU A CA 1
ATOM 3456 C C . GLU A 1 448 ? -31.662 14.930 27.353 1.00 95.44 448 GLU A C 1
ATOM 3458 O O . GLU A 1 448 ? -31.651 13.777 26.917 1.00 95.44 448 GLU A O 1
ATOM 3463 N N . LYS A 1 449 ? -31.796 15.983 26.539 1.00 95.38 449 LYS A N 1
ATOM 3464 C CA . LYS A 1 449 ? -32.003 15.850 25.088 1.00 95.38 449 LYS A CA 1
ATOM 3465 C C . LYS A 1 449 ? -30.906 15.003 24.436 1.00 95.38 449 LYS A C 1
ATOM 3467 O O . LYS A 1 449 ? -31.179 14.219 23.530 1.00 95.38 449 LYS A O 1
ATOM 3472 N N . GLU A 1 450 ? -29.669 15.174 24.886 1.00 95.69 450 GLU A N 1
ATOM 3473 C CA . GLU A 1 450 ? -28.510 14.437 24.405 1.00 95.69 450 GLU A CA 1
ATOM 3474 C C . GLU A 1 450 ? -28.571 12.939 24.739 1.00 95.69 450 GLU A C 1
ATOM 3476 O O . GLU A 1 450 ? -28.176 12.144 23.893 1.00 95.69 450 GLU A O 1
ATOM 3481 N N . GLU A 1 451 ? -29.104 12.536 25.901 1.00 96.94 451 GLU A N 1
ATOM 3482 C CA . GLU A 1 451 ? -29.238 11.118 26.294 1.00 96.94 451 GLU A CA 1
ATOM 3483 C C . GLU A 1 451 ? -30.145 10.376 25.300 1.00 96.94 451 GLU A C 1
ATOM 3485 O O . GLU A 1 451 ? -29.777 9.334 24.754 1.00 96.94 451 GLU A O 1
ATOM 3490 N N . TRP A 1 452 ? -31.293 10.978 24.977 1.00 95.88 452 TRP A N 1
ATOM 3491 C CA . TRP A 1 452 ? -32.232 10.450 23.987 1.00 95.88 452 TRP A CA 1
ATOM 3492 C C . TRP A 1 452 ? -31.653 10.435 22.573 1.00 95.88 452 TRP A C 1
ATOM 3494 O O . TRP A 1 452 ? -31.870 9.481 21.825 1.00 95.88 452 TRP A O 1
ATOM 3504 N N . HIS A 1 453 ? -30.895 11.471 22.204 1.00 97.00 453 HIS A N 1
ATOM 3505 C CA . HIS A 1 453 ? -30.251 11.536 20.896 1.00 97.00 453 HIS A CA 1
ATOM 3506 C C . HIS A 1 453 ? -29.164 10.463 20.746 1.00 97.00 453 HIS A C 1
ATOM 3508 O O . HIS A 1 453 ? -29.096 9.814 19.706 1.00 97.00 453 HIS A O 1
ATOM 3514 N N . ILE A 1 454 ? -28.356 10.224 21.786 1.00 97.50 454 ILE A N 1
ATOM 3515 C CA . ILE A 1 454 ? -27.375 9.130 21.823 1.00 97.50 454 ILE A CA 1
ATOM 3516 C C . ILE A 1 454 ? -28.084 7.784 21.629 1.00 97.50 454 ILE A C 1
ATOM 3518 O O . ILE A 1 454 ? -27.687 6.994 20.771 1.00 97.50 454 ILE A O 1
ATOM 3522 N N . LEU A 1 455 ? -29.150 7.530 22.392 1.00 96.31 455 LEU A N 1
ATOM 3523 C CA . LEU A 1 455 ? -29.851 6.251 22.363 1.00 96.31 455 LEU A CA 1
ATOM 3524 C C . LEU A 1 455 ? -30.494 5.968 20.998 1.00 96.31 455 LEU A C 1
ATOM 3526 O O . LEU A 1 455 ? -30.191 4.951 20.373 1.00 96.31 455 LEU A O 1
ATOM 3530 N N . PHE A 1 456 ? -31.359 6.866 20.521 1.00 95.50 456 PHE A N 1
ATOM 3531 C CA . PHE A 1 456 ? -32.171 6.609 19.331 1.00 95.50 456 PHE A CA 1
ATOM 3532 C C . PHE A 1 456 ? -31.418 6.803 18.018 1.00 95.50 456 PHE A C 1
ATOM 3534 O O . PHE A 1 456 ? -31.636 6.038 17.084 1.00 95.50 456 PHE A O 1
ATOM 3541 N N . ASN A 1 457 ? -30.530 7.796 17.928 1.00 95.44 457 ASN A N 1
ATOM 3542 C CA . ASN A 1 457 ? -29.879 8.128 16.659 1.00 95.44 457 ASN A CA 1
ATOM 3543 C C . ASN A 1 457 ? -28.533 7.420 16.471 1.00 95.44 457 ASN A C 1
ATOM 3545 O O . ASN A 1 457 ? -28.019 7.426 15.353 1.00 95.44 457 ASN A O 1
ATOM 3549 N N . TYR A 1 458 ? -27.956 6.838 17.531 1.00 97.44 458 TYR A N 1
ATOM 3550 C CA . TYR A 1 458 ? -26.646 6.191 17.452 1.00 97.44 458 TYR A CA 1
ATOM 3551 C C . TYR A 1 458 ? -26.651 4.758 17.972 1.00 97.44 458 TYR A C 1
ATOM 3553 O O . TYR A 1 458 ? -26.342 3.855 17.199 1.00 97.44 458 TYR A O 1
ATOM 3561 N N . LEU A 1 459 ? -27.010 4.519 19.238 1.00 97.00 459 LEU A N 1
ATOM 3562 C CA . LEU A 1 459 ? -26.923 3.170 19.817 1.00 97.00 459 LEU A CA 1
ATOM 3563 C C . LEU A 1 459 ? -27.856 2.181 19.108 1.00 97.00 459 LEU A C 1
ATOM 3565 O O . LEU A 1 459 ? -27.419 1.109 18.696 1.00 97.00 459 LEU A O 1
ATOM 3569 N N . LEU A 1 460 ? -29.124 2.559 18.924 1.00 95.31 460 LEU A N 1
ATOM 3570 C CA . LEU A 1 460 ? -30.115 1.717 18.245 1.00 95.31 460 LEU A CA 1
ATOM 3571 C C . LEU A 1 460 ? -29.939 1.689 16.721 1.00 95.31 460 LEU A C 1
ATOM 3573 O O . LEU A 1 460 ? -30.288 0.697 16.085 1.00 95.31 460 LEU A O 1
ATOM 3577 N N . GLU A 1 461 ? -29.379 2.749 16.138 1.00 94.81 461 GLU A N 1
ATOM 3578 C CA . GLU A 1 461 ? -29.201 2.869 14.686 1.00 94.81 461 GLU A CA 1
ATOM 3579 C C . GLU A 1 461 ? -27.939 2.149 14.178 1.00 94.81 461 GLU A C 1
ATOM 3581 O O . GLU A 1 461 ? -27.872 1.748 13.016 1.00 94.81 461 GLU A O 1
ATOM 3586 N N . TYR A 1 462 ? -26.941 1.924 15.039 1.00 95.44 462 TYR A N 1
ATOM 3587 C CA . TYR A 1 462 ? -25.668 1.306 14.658 1.00 95.44 462 TYR A CA 1
ATOM 3588 C C . TYR A 1 462 ? -25.820 -0.046 13.924 1.00 95.44 462 TYR A C 1
ATOM 3590 O O . TYR A 1 462 ? -25.241 -0.196 12.841 1.00 95.44 462 TYR A O 1
ATOM 3598 N N . PRO A 1 463 ? -26.639 -1.013 14.394 1.00 93.56 463 PRO A N 1
ATOM 3599 C CA . PRO A 1 463 ? -26.870 -2.259 13.658 1.00 93.56 463 PRO A CA 1
ATOM 3600 C C . PRO A 1 463 ? -27.535 -2.047 12.289 1.00 93.56 463 PRO A C 1
ATOM 3602 O O . PRO A 1 463 ? -27.254 -2.791 11.346 1.00 93.56 463 PRO A O 1
ATOM 3605 N N . THR A 1 464 ? -28.409 -1.043 12.164 1.00 92.12 464 THR A N 1
ATOM 3606 C CA . THR A 1 464 ? -29.090 -0.695 10.907 1.00 92.12 464 THR A CA 1
ATOM 3607 C C . THR A 1 464 ? -28.093 -0.181 9.872 1.00 92.12 464 THR A C 1
ATOM 3609 O O . THR A 1 464 ? -28.133 -0.617 8.720 1.00 92.12 464 THR A O 1
ATOM 3612 N N . ILE A 1 465 ? -27.142 0.666 10.287 1.00 92.31 465 ILE A N 1
ATOM 3613 C CA . ILE A 1 465 ? -26.055 1.157 9.425 1.00 92.31 465 ILE A CA 1
ATOM 3614 C C . ILE A 1 465 ? -25.235 -0.015 8.879 1.00 92.31 465 ILE A C 1
ATOM 3616 O O . ILE A 1 465 ? -25.018 -0.100 7.670 1.00 92.31 465 ILE A O 1
ATOM 3620 N N . LEU A 1 466 ? -24.821 -0.952 9.740 1.00 92.25 466 LEU A N 1
ATOM 3621 C CA . LEU A 1 466 ? -24.030 -2.110 9.310 1.00 92.25 466 LEU A CA 1
ATOM 3622 C C . LEU A 1 466 ? -24.804 -3.009 8.342 1.00 92.25 466 LEU A C 1
ATOM 3624 O O . LEU A 1 466 ? -24.257 -3.421 7.320 1.00 92.25 466 LEU A O 1
ATOM 3628 N N . ARG A 1 467 ? -26.089 -3.260 8.619 1.00 90.31 467 ARG A N 1
ATOM 3629 C CA . ARG A 1 467 ? -26.958 -4.052 7.738 1.00 90.31 467 ARG A CA 1
ATOM 3630 C C . ARG A 1 467 ? -27.138 -3.398 6.371 1.00 90.31 467 ARG A C 1
ATOM 3632 O O . ARG A 1 467 ? -27.145 -4.093 5.364 1.00 90.31 467 ARG A O 1
ATOM 3639 N N . LYS A 1 468 ? -27.262 -2.072 6.320 1.00 90.56 468 LYS A N 1
ATOM 3640 C CA . LYS A 1 468 ? -27.355 -1.339 5.055 1.00 90.56 468 LYS A CA 1
ATOM 3641 C C . LYS A 1 468 ? -26.073 -1.479 4.234 1.00 90.56 468 LYS A C 1
ATOM 3643 O O . LYS A 1 468 ? -26.138 -1.774 3.046 1.00 90.56 468 LYS A O 1
ATOM 3648 N N . ILE A 1 469 ? -24.909 -1.328 4.873 1.00 90.25 469 ILE A N 1
ATOM 3649 C CA . ILE A 1 469 ? -23.613 -1.499 4.200 1.00 90.25 469 ILE A CA 1
ATOM 3650 C C . ILE A 1 469 ? -23.483 -2.915 3.622 1.00 90.25 469 ILE A C 1
ATOM 3652 O O . ILE A 1 469 ? -23.026 -3.062 2.491 1.00 90.25 469 ILE A O 1
ATOM 3656 N N . THR A 1 470 ? -23.898 -3.951 4.357 1.00 87.38 470 THR A N 1
ATOM 3657 C CA . THR A 1 470 ? -23.820 -5.335 3.865 1.00 87.38 470 THR A CA 1
ATOM 3658 C C . THR A 1 470 ? -24.861 -5.667 2.801 1.00 87.38 470 THR A C 1
ATOM 3660 O O . THR A 1 470 ? -24.557 -6.452 1.909 1.00 87.38 470 THR A O 1
ATOM 3663 N N . GLN A 1 471 ? -26.053 -5.067 2.842 1.00 88.25 471 GLN A N 1
ATOM 3664 C CA . GLN A 1 471 ? -27.078 -5.220 1.800 1.00 88.25 471 GLN A CA 1
ATOM 3665 C C . GLN A 1 471 ? -26.646 -4.620 0.458 1.00 88.25 471 GLN A C 1
ATOM 3667 O O . GLN A 1 471 ? -26.921 -5.203 -0.590 1.00 88.25 471 GLN A O 1
ATOM 3672 N N . ASP A 1 472 ? -25.946 -3.487 0.487 1.00 88.06 472 ASP A N 1
ATOM 3673 C CA . ASP A 1 472 ? -25.452 -2.817 -0.718 1.00 88.06 472 ASP A CA 1
ATOM 3674 C C . ASP A 1 472 ? -24.185 -3.494 -1.282 1.00 88.06 472 ASP A C 1
ATOM 3676 O O . ASP A 1 472 ? -23.895 -3.388 -2.479 1.00 88.06 472 ASP A O 1
ATOM 3680 N N . LEU A 1 473 ? -23.440 -4.233 -0.449 1.00 85.44 473 LEU A N 1
ATOM 3681 C CA . LEU A 1 473 ? -22.144 -4.809 -0.808 1.00 85.44 473 LEU A CA 1
ATOM 3682 C C . LEU A 1 473 ? -22.191 -5.733 -2.043 1.00 85.44 473 LEU A C 1
ATOM 3684 O O . LEU A 1 473 ? -21.383 -5.494 -2.940 1.00 85.44 473 LEU A O 1
ATOM 3688 N N . PRO A 1 474 ? -23.135 -6.692 -2.195 1.00 82.19 474 PRO A N 1
ATOM 3689 C CA . PRO A 1 474 ? -23.253 -7.527 -3.399 1.00 82.19 474 PRO A CA 1
ATOM 3690 C C . PRO A 1 474 ? -23.405 -6.746 -4.711 1.00 82.19 474 PRO A C 1
ATOM 3692 O O . PRO A 1 474 ? -23.062 -7.255 -5.774 1.00 82.19 474 PRO A O 1
ATOM 3695 N N . THR A 1 475 ? -23.876 -5.495 -4.655 1.00 84.50 475 THR A N 1
ATOM 3696 C CA . THR A 1 475 ? -23.996 -4.611 -5.829 1.00 84.50 475 THR A CA 1
ATOM 3697 C C . THR A 1 475 ? -22.691 -3.878 -6.176 1.00 84.50 475 THR A C 1
ATOM 3699 O O . THR A 1 475 ? -22.658 -3.025 -7.066 1.00 84.50 475 THR A O 1
ATOM 3702 N N . GLY A 1 476 ? -21.596 -4.177 -5.469 1.00 82.81 476 GLY A N 1
ATOM 3703 C CA . GLY A 1 476 ? -20.312 -3.489 -5.612 1.00 82.81 476 GLY A CA 1
ATOM 3704 C C . GLY A 1 476 ? -20.311 -2.092 -4.985 1.00 82.81 476 GLY A C 1
ATOM 3705 O O . GLY A 1 476 ? -19.570 -1.200 -5.419 1.00 82.81 476 GLY A O 1
ATOM 3706 N N . VAL A 1 477 ? -21.181 -1.850 -4.002 1.00 87.88 477 VAL A N 1
ATOM 3707 C CA . VAL A 1 477 ? -21.265 -0.588 -3.260 1.00 87.88 477 VAL A CA 1
ATOM 3708 C C . VAL A 1 477 ? -20.791 -0.826 -1.831 1.00 87.88 477 VAL A C 1
ATOM 3710 O O . VAL A 1 477 ? -21.482 -1.425 -1.019 1.00 87.88 477 VAL A O 1
ATOM 3713 N N . LEU A 1 478 ? -19.602 -0.314 -1.516 1.00 90.19 478 LEU A N 1
ATOM 3714 C CA . LEU A 1 478 ? -19.048 -0.303 -0.165 1.00 90.19 478 LEU A CA 1
ATOM 3715 C C . LEU A 1 478 ? -19.134 1.119 0.403 1.00 90.19 478 LEU A C 1
ATOM 3717 O O . LEU A 1 478 ? -18.712 2.073 -0.250 1.00 90.19 478 LEU A O 1
ATOM 3721 N N . SER A 1 479 ? -19.654 1.263 1.623 1.00 91.62 479 SER A N 1
ATOM 3722 C CA . SER A 1 479 ? -19.919 2.568 2.252 1.00 91.62 479 SER A CA 1
ATOM 3723 C C . SER A 1 479 ? -19.209 2.747 3.602 1.00 91.62 479 SER A C 1
ATOM 3725 O O . SER A 1 479 ? -19.804 3.242 4.555 1.00 91.62 479 SER A O 1
ATOM 3727 N N . THR A 1 480 ? -17.920 2.394 3.687 1.00 91.25 480 THR A N 1
ATOM 3728 C CA . THR A 1 480 ? -17.096 2.525 4.915 1.00 91.25 480 THR A CA 1
ATOM 3729 C C . THR A 1 480 ? -17.086 3.937 5.506 1.00 91.25 480 THR A C 1
ATOM 3731 O O . THR A 1 480 ? -17.152 4.086 6.724 1.00 91.25 480 THR A O 1
ATOM 3734 N N . HIS A 1 481 ? -17.120 4.971 4.659 1.00 93.50 481 HIS A N 1
ATOM 3735 C CA . HIS A 1 481 ? -17.235 6.379 5.061 1.00 93.50 481 HIS A CA 1
ATOM 3736 C C . HIS A 1 481 ? -18.394 6.671 6.031 1.00 93.50 481 HIS A C 1
ATOM 3738 O O . HIS A 1 481 ? -18.318 7.599 6.839 1.00 93.50 481 HIS A O 1
ATOM 3744 N N . GLN A 1 482 ? -19.477 5.884 5.987 1.00 94.00 482 GLN A N 1
ATOM 3745 C CA . GLN A 1 482 ? -20.600 6.046 6.910 1.00 94.00 482 GLN A CA 1
ATOM 3746 C C . GLN A 1 482 ? -20.214 5.701 8.353 1.00 94.00 482 GLN A C 1
ATOM 3748 O O . GLN A 1 482 ? -20.713 6.354 9.266 1.00 94.00 482 GLN A O 1
ATOM 3753 N N . ILE A 1 483 ? -19.295 4.749 8.560 1.00 95.25 483 ILE A N 1
ATOM 3754 C CA . ILE A 1 483 ? -18.781 4.368 9.885 1.00 95.25 483 ILE A CA 1
ATOM 3755 C C . ILE A 1 483 ? -17.876 5.475 10.440 1.00 95.25 483 ILE A C 1
ATOM 3757 O O . ILE A 1 483 ? -18.037 5.870 11.593 1.00 95.25 483 ILE A O 1
ATOM 3761 N N . CYS A 1 484 ? -16.986 6.041 9.615 1.00 94.69 484 CYS A N 1
ATOM 3762 C CA . CYS A 1 484 ? -16.145 7.179 10.011 1.00 94.69 484 CYS A CA 1
ATOM 3763 C C . CYS A 1 484 ? -17.003 8.376 10.449 1.00 94.69 484 CYS A C 1
ATOM 3765 O O . CYS A 1 484 ? -16.820 8.918 11.539 1.00 94.69 484 CYS A O 1
ATOM 3767 N N . ARG A 1 485 ? -18.011 8.734 9.642 1.00 93.44 485 ARG A N 1
ATOM 3768 C CA . ARG A 1 485 ? -18.938 9.827 9.961 1.00 93.44 485 ARG A CA 1
ATOM 3769 C C . ARG A 1 485 ? -19.780 9.539 11.205 1.00 93.44 485 ARG A C 1
ATOM 3771 O O . ARG A 1 485 ? -20.025 10.445 11.997 1.00 93.44 485 ARG A O 1
ATOM 3778 N N . PHE A 1 486 ? -20.222 8.293 11.386 1.00 95.62 486 PHE A N 1
ATOM 3779 C CA . PHE A 1 486 ? -20.933 7.860 12.589 1.00 95.62 486 PHE A CA 1
ATOM 3780 C C . PHE A 1 486 ? -20.086 8.093 13.848 1.00 95.62 486 PHE A C 1
ATOM 3782 O O . PHE A 1 486 ? -20.560 8.740 14.780 1.00 95.62 486 PHE A O 1
ATOM 3789 N N . LEU A 1 487 ? -18.824 7.646 13.844 1.00 95.88 487 LEU A N 1
ATOM 3790 C CA . LEU A 1 487 ? -17.886 7.834 14.955 1.00 95.88 487 LEU A CA 1
ATOM 3791 C C . LEU A 1 487 ? -17.637 9.313 15.266 1.00 95.88 487 LEU A C 1
ATOM 3793 O O . LEU A 1 487 ? -17.739 9.718 16.423 1.00 95.88 487 LEU A O 1
ATOM 3797 N N . ALA A 1 488 ? -17.354 10.128 14.246 1.00 93.06 488 ALA A N 1
ATOM 3798 C CA . ALA A 1 488 ? -17.100 11.558 14.422 1.00 93.06 488 ALA A CA 1
ATOM 3799 C C . ALA A 1 488 ? -18.309 12.290 15.036 1.00 93.06 488 ALA A C 1
ATOM 3801 O O . ALA A 1 488 ? -18.162 13.104 15.956 1.00 93.06 488 ALA A O 1
ATOM 3802 N N . ASN A 1 489 ? -19.517 11.966 14.568 1.00 94.75 489 ASN A N 1
ATOM 3803 C CA . ASN A 1 489 ? -20.748 12.579 15.053 1.00 94.75 489 ASN A CA 1
ATOM 3804 C C . ASN A 1 489 ? -21.112 12.115 16.473 1.00 94.75 489 ASN A C 1
ATOM 3806 O O . ASN A 1 489 ? -21.455 12.952 17.311 1.00 94.75 489 ASN A O 1
ATOM 3810 N N . LEU A 1 490 ? -20.986 10.815 16.769 1.00 96.56 490 LEU A N 1
ATOM 3811 C CA . LEU A 1 490 ? -21.215 10.268 18.110 1.00 96.56 490 LEU A CA 1
ATOM 3812 C C . LEU A 1 490 ? -20.226 10.857 19.122 1.00 96.56 490 LEU A C 1
ATOM 3814 O O . LEU A 1 490 ? -20.635 11.313 20.187 1.00 96.56 490 LEU A O 1
ATOM 3818 N N . SER A 1 491 ? -18.942 10.926 18.760 1.00 95.25 491 SER A N 1
ATOM 3819 C CA . SER A 1 491 ? -17.890 11.549 19.574 1.00 95.25 491 SER A CA 1
ATOM 3820 C C . SER A 1 491 ? -18.201 13.022 19.876 1.00 95.25 491 SER A C 1
ATOM 3822 O O . SER A 1 491 ? -18.137 13.465 21.025 1.00 95.25 491 SER A O 1
ATOM 3824 N N . SER A 1 492 ? -18.633 13.781 18.864 1.00 93.06 492 SER A N 1
ATOM 3825 C CA . SER A 1 492 ? -19.028 15.188 19.025 1.00 93.06 492 SER A CA 1
ATOM 3826 C C . SER A 1 492 ? -20.224 15.352 19.960 1.00 93.06 492 SER A C 1
ATOM 3828 O O . SER A 1 492 ? -20.202 16.204 20.852 1.00 93.06 492 SER A O 1
ATOM 3830 N N . LEU A 1 493 ? -21.250 14.515 19.798 1.00 94.88 493 LEU A N 1
ATOM 3831 C CA . LEU A 1 493 ? -22.433 14.516 20.653 1.00 94.88 493 LEU A CA 1
ATOM 3832 C C . LEU A 1 493 ? -22.090 14.160 22.103 1.00 94.88 493 LEU A C 1
ATOM 3834 O O . LEU A 1 493 ? -22.509 14.866 23.022 1.00 94.88 493 LEU A O 1
ATOM 3838 N N . PHE A 1 494 ? -21.291 13.112 22.312 1.00 95.88 494 PHE A N 1
ATOM 3839 C CA . PHE A 1 494 ? -20.820 12.726 23.637 1.00 95.88 494 PHE A CA 1
ATOM 3840 C C . PHE A 1 494 ? -20.012 13.851 24.292 1.00 95.88 494 PHE A C 1
ATOM 3842 O O . PHE A 1 494 ? -20.242 14.171 25.456 1.00 95.88 494 PHE A O 1
ATOM 3849 N N . SER A 1 495 ? -19.127 14.525 23.553 1.00 93.38 495 SER A N 1
ATOM 3850 C CA . SER A 1 495 ? -18.368 15.649 24.105 1.00 93.38 495 SER A CA 1
ATOM 3851 C C . SER A 1 495 ? -19.265 16.817 24.534 1.00 93.38 495 SER A C 1
ATOM 3853 O O . SER A 1 495 ? -18.930 17.520 25.492 1.00 93.38 495 SER A O 1
ATOM 3855 N N . VAL A 1 496 ? -20.390 17.054 23.847 1.00 92.38 496 VAL A N 1
ATOM 3856 C CA . VAL A 1 496 ? -21.389 18.050 24.270 1.00 92.38 496 VAL A CA 1
ATOM 3857 C C . VAL A 1 496 ? -22.103 17.586 25.536 1.00 92.38 496 VAL A C 1
ATOM 3859 O O . VAL A 1 496 ? -22.204 18.370 26.483 1.00 92.38 496 VAL A O 1
ATOM 3862 N N . TYR A 1 497 ? -22.544 16.328 25.573 1.00 95.56 497 TYR A N 1
ATOM 3863 C CA . TYR A 1 497 ? -23.198 15.722 26.731 1.00 95.56 497 TYR A CA 1
ATOM 3864 C C . TYR A 1 497 ? -22.308 15.787 27.979 1.00 95.56 497 TYR A C 1
ATOM 3866 O O . TYR A 1 497 ? -22.712 16.367 28.983 1.00 95.56 497 TYR A O 1
ATOM 3874 N N . TYR A 1 498 ? -21.060 15.320 27.884 1.00 93.50 498 TYR A N 1
ATOM 3875 C CA . TYR A 1 498 ? -20.085 15.321 28.979 1.00 93.50 498 TYR A CA 1
ATOM 3876 C C . TYR A 1 498 ? -19.828 16.721 29.552 1.00 93.50 498 TYR A C 1
ATOM 3878 O O . TYR A 1 498 ? -19.696 16.899 30.760 1.00 93.50 498 TYR A O 1
ATOM 3886 N N . ARG A 1 499 ? -19.783 17.748 28.692 1.00 92.44 499 ARG A N 1
ATOM 3887 C CA . ARG A 1 499 ? -19.582 19.137 29.130 1.00 92.44 499 ARG A CA 1
ATOM 3888 C C . ARG A 1 499 ? -20.789 19.696 29.889 1.00 92.44 499 ARG A C 1
ATOM 3890 O O . ARG A 1 499 ? -20.614 20.549 30.754 1.00 92.44 499 ARG A O 1
ATOM 3897 N N . ARG A 1 500 ? -22.007 19.288 29.523 1.00 93.38 500 ARG A N 1
ATOM 3898 C CA . ARG A 1 500 ? -23.255 19.841 30.076 1.00 93.38 500 ARG A CA 1
ATOM 3899 C C . ARG A 1 500 ? -23.769 19.061 31.281 1.00 93.38 500 ARG A C 1
ATOM 3901 O O . ARG A 1 500 ? -24.376 19.659 32.165 1.00 93.38 500 ARG A O 1
ATOM 3908 N N . VAL A 1 501 ? -23.538 17.753 31.311 1.00 92.31 501 VAL A N 1
ATOM 3909 C CA . VAL A 1 501 ? -24.163 16.830 32.256 1.00 92.31 501 VAL A CA 1
ATOM 3910 C C . VAL A 1 501 ? -23.104 16.224 33.163 1.00 92.31 501 VAL A C 1
ATOM 3912 O O . VAL A 1 501 ? -22.175 15.556 32.717 1.00 92.31 501 VAL A O 1
ATOM 3915 N N . ARG A 1 502 ? -23.262 16.433 34.473 1.00 91.25 502 ARG A N 1
ATOM 3916 C CA . ARG A 1 502 ? -22.418 15.781 35.478 1.00 91.25 502 ARG A CA 1
ATOM 3917 C C . ARG A 1 502 ? -22.853 14.326 35.635 1.00 91.25 502 ARG A C 1
ATOM 3919 O O . ARG A 1 502 ? -23.977 14.057 36.055 1.00 91.25 502 ARG A O 1
ATOM 3926 N N . ILE A 1 503 ? -21.954 13.411 35.282 1.00 92.19 503 ILE A N 1
ATOM 3927 C CA . ILE A 1 503 ? -22.209 11.965 35.300 1.00 92.19 503 ILE A CA 1
ATOM 3928 C C . ILE A 1 503 ? -22.020 11.405 36.713 1.00 92.19 503 ILE A C 1
ATOM 3930 O O . ILE A 1 503 ? -22.961 10.864 37.283 1.00 92.19 503 ILE A O 1
ATOM 3934 N N . LEU A 1 504 ? -20.829 11.582 37.294 1.00 91.25 504 LEU A N 1
ATOM 3935 C CA . LEU A 1 504 ? -20.522 11.175 38.666 1.00 91.25 504 LEU A CA 1
ATOM 3936 C C . LEU A 1 504 ? -20.857 12.325 39.627 1.00 91.25 504 LEU A C 1
ATOM 3938 O O . LEU A 1 504 ? -20.160 13.341 39.656 1.00 91.25 504 LEU A O 1
ATOM 3942 N N . LEU A 1 505 ? -21.961 12.182 40.361 1.00 89.62 505 LEU A N 1
ATOM 3943 C CA . LEU A 1 505 ? -22.447 13.119 41.383 1.00 89.62 505 LEU A CA 1
ATOM 3944 C C . LEU A 1 505 ? -22.112 12.594 42.785 1.00 89.62 505 LEU A C 1
ATOM 3946 O O . LEU A 1 505 ? -21.773 11.432 42.937 1.00 89.62 505 LEU A O 1
ATOM 3950 N N . GLU A 1 506 ? -22.248 13.413 43.829 1.00 88.19 506 GLU A N 1
ATOM 3951 C CA . GLU A 1 506 ? -22.119 12.907 45.205 1.00 88.19 506 GLU A CA 1
ATOM 3952 C C . GLU A 1 506 ? -23.080 11.723 45.458 1.00 88.19 506 GLU A C 1
ATOM 3954 O O . GLU A 1 506 ? -24.243 11.807 45.043 1.00 88.19 506 GLU A O 1
ATOM 3959 N N . PRO A 1 507 ? -22.636 10.649 46.146 1.00 87.25 507 PRO A N 1
ATOM 3960 C CA . PRO A 1 507 ? -23.392 9.406 46.331 1.00 87.25 507 PRO A CA 1
ATOM 3961 C C . PRO A 1 507 ? -24.531 9.573 47.353 1.00 87.25 507 PRO A C 1
ATOM 3963 O O . PRO A 1 507 ? -24.527 8.999 48.437 1.00 87.25 507 PRO A O 1
ATOM 3966 N N . ARG A 1 508 ? -25.523 10.402 47.021 1.00 91.00 508 ARG A N 1
ATOM 3967 C CA . ARG A 1 508 ? -26.753 10.584 47.802 1.00 91.00 508 ARG A CA 1
ATOM 3968 C C . ARG A 1 508 ? -27.793 9.580 47.321 1.00 91.00 508 ARG A C 1
ATOM 3970 O O . ARG A 1 508 ? -27.967 9.439 46.114 1.00 91.00 508 ARG A O 1
ATOM 3977 N N . GLU A 1 509 ? -28.532 8.952 48.234 1.00 87.81 509 GLU A N 1
ATOM 3978 C CA . GLU A 1 509 ? -29.457 7.845 47.915 1.00 87.81 509 GLU A CA 1
ATOM 3979 C C . GLU A 1 509 ? -30.401 8.134 46.736 1.00 87.81 509 GLU A C 1
ATOM 3981 O O . GLU A 1 509 ? -30.531 7.320 45.828 1.00 87.81 509 GLU A O 1
ATOM 3986 N N . HIS A 1 510 ? -30.994 9.330 46.687 1.00 91.19 510 HIS A N 1
ATOM 3987 C CA . HIS A 1 510 ? -31.918 9.732 45.619 1.00 91.19 510 HIS A CA 1
ATOM 3988 C C . HIS A 1 510 ? -31.248 10.011 44.257 1.00 91.19 510 HIS A C 1
ATOM 3990 O O . HIS A 1 510 ? -31.947 10.131 43.253 1.00 91.19 510 HIS A O 1
ATOM 3996 N N . LEU A 1 511 ? -29.917 10.148 44.201 1.00 92.75 511 LEU A N 1
ATOM 3997 C CA . LEU A 1 511 ? -29.151 10.381 42.969 1.00 92.75 511 LEU A CA 1
ATOM 3998 C C . LEU A 1 511 ? -28.565 9.090 42.388 1.00 92.75 511 LEU A C 1
ATOM 4000 O O . LEU A 1 511 ? -28.304 9.041 41.186 1.00 92.75 511 LEU A O 1
ATOM 4004 N N . LEU A 1 512 ? -28.377 8.052 43.210 1.00 93.25 512 LEU A N 1
ATOM 4005 C CA . LEU A 1 512 ? -27.772 6.783 42.796 1.00 93.25 512 LEU A CA 1
ATOM 4006 C C . LEU A 1 512 ? -28.472 6.144 41.582 1.00 93.25 512 LEU A C 1
ATOM 4008 O O . LEU A 1 512 ? -27.760 5.804 40.633 1.00 93.25 512 LEU A O 1
ATOM 4012 N N . PRO A 1 513 ? -29.821 6.053 41.516 1.00 94.88 513 PRO A N 1
ATOM 4013 C CA . PRO A 1 513 ? -30.495 5.469 40.355 1.00 94.88 513 PRO A CA 1
ATOM 4014 C C . PRO A 1 513 ? -30.140 6.172 39.038 1.00 94.88 513 PRO A C 1
ATOM 4016 O O . PRO A 1 513 ? -29.862 5.509 38.039 1.00 94.88 513 PRO A O 1
ATOM 4019 N N . LEU A 1 514 ? -30.063 7.511 39.049 1.00 95.19 514 LEU A N 1
ATOM 4020 C CA . LEU A 1 514 ? -29.703 8.311 37.875 1.00 95.19 514 LEU A CA 1
ATOM 4021 C C . LEU A 1 514 ? -28.240 8.094 37.456 1.00 95.19 514 LEU A C 1
ATOM 4023 O O . LEU A 1 514 ? -27.942 8.013 36.264 1.00 95.19 514 LEU A O 1
ATOM 4027 N N . ILE A 1 515 ? -27.322 7.994 38.422 1.00 94.88 515 ILE A N 1
ATOM 4028 C CA . ILE A 1 515 ? -25.904 7.722 38.146 1.00 94.88 515 ILE A CA 1
ATOM 4029 C C . ILE A 1 515 ? -25.762 6.353 37.473 1.00 94.88 515 ILE A C 1
ATOM 4031 O O . ILE A 1 515 ? -25.096 6.252 36.444 1.00 94.88 515 ILE A O 1
ATOM 4035 N N . TYR A 1 516 ? -26.432 5.318 37.991 1.00 95.69 516 TYR A N 1
ATOM 4036 C CA . TYR A 1 516 ? -26.350 3.966 37.435 1.00 95.69 516 TYR A CA 1
ATOM 4037 C C . TYR A 1 516 ? -26.835 3.892 35.984 1.00 95.69 516 TYR A C 1
ATOM 4039 O O . TYR A 1 516 ? -26.118 3.357 35.136 1.00 95.69 516 TYR A O 1
ATOM 4047 N N . VAL A 1 517 ? -27.992 4.481 35.656 1.00 96.00 517 VAL A N 1
ATOM 4048 C CA . VAL A 1 517 ? -28.493 4.468 34.268 1.00 96.00 517 VAL A CA 1
ATOM 4049 C C . VAL A 1 517 ? -27.607 5.267 33.316 1.00 96.00 517 VAL A C 1
ATOM 4051 O O . VAL A 1 517 ? -27.395 4.843 32.180 1.00 96.00 517 VAL A O 1
ATOM 4054 N N . ARG A 1 518 ? -27.010 6.377 33.773 1.00 96.44 518 ARG A N 1
ATOM 4055 C CA . ARG A 1 518 ? -26.034 7.139 32.979 1.00 96.44 518 ARG A CA 1
ATOM 4056 C C . ARG A 1 518 ? -24.759 6.344 32.734 1.00 96.44 518 ARG A C 1
ATOM 4058 O O . ARG A 1 518 ? -24.263 6.349 31.613 1.00 96.44 518 ARG A O 1
ATOM 4065 N N . ILE A 1 519 ? -24.247 5.635 33.739 1.00 95.69 519 ILE A N 1
ATOM 4066 C CA . ILE A 1 519 ? -23.086 4.755 33.568 1.00 95.69 519 ILE A CA 1
ATOM 4067 C C . ILE A 1 519 ? -23.398 3.639 32.567 1.00 95.69 519 ILE A C 1
ATOM 4069 O O . ILE A 1 519 ? -22.592 3.409 31.669 1.00 95.69 519 ILE A O 1
ATOM 4073 N N . LYS A 1 520 ? -24.577 3.006 32.636 1.00 95.69 520 LYS A N 1
ATOM 4074 C CA . LYS A 1 520 ? -24.983 1.997 31.641 1.00 95.69 520 LYS A CA 1
ATOM 4075 C C . LYS A 1 520 ? -25.107 2.570 30.230 1.00 95.69 520 LYS A C 1
ATOM 4077 O O . LYS A 1 520 ? -24.637 1.939 29.285 1.00 95.69 520 LYS A O 1
ATOM 4082 N N . LEU A 1 521 ? -25.667 3.772 30.082 1.00 96.50 521 LEU A N 1
ATOM 4083 C CA . LEU A 1 521 ? -25.714 4.465 28.793 1.00 96.50 521 LEU A CA 1
ATOM 4084 C C . LEU A 1 521 ? -24.300 4.687 28.234 1.00 96.50 521 LEU A C 1
ATOM 4086 O O . LEU A 1 521 ? -24.049 4.397 27.068 1.00 96.50 521 LEU A O 1
ATOM 4090 N N . LEU A 1 522 ? -23.365 5.160 29.061 1.00 96.81 522 LEU A N 1
ATOM 4091 C CA . LEU A 1 522 ? -21.987 5.422 28.638 1.00 96.81 522 LEU A CA 1
ATOM 4092 C C . LEU A 1 522 ? -21.202 4.148 28.322 1.00 96.81 522 LEU A C 1
ATOM 4094 O O . LEU A 1 522 ? -20.450 4.147 27.354 1.00 96.81 522 LEU A O 1
ATOM 4098 N N . GLN A 1 523 ? -21.425 3.058 29.060 1.00 95.75 523 GLN A N 1
ATOM 4099 C CA . GLN A 1 523 ? -20.871 1.741 28.727 1.00 95.75 523 GLN A CA 1
ATOM 4100 C C . GLN A 1 523 ? -21.352 1.269 27.345 1.00 95.75 523 GLN A C 1
ATOM 4102 O O . GLN A 1 523 ? -20.566 0.735 26.566 1.00 95.75 523 GLN A O 1
ATOM 4107 N N . ALA A 1 524 ? -22.623 1.510 27.002 1.00 97.06 524 ALA A N 1
ATOM 4108 C CA . ALA A 1 524 ? -23.146 1.193 25.674 1.00 97.06 524 ALA A CA 1
ATOM 4109 C C . ALA A 1 524 ? -22.525 2.076 24.573 1.00 97.06 524 ALA A C 1
ATOM 4111 O O . ALA A 1 524 ? -22.173 1.564 23.510 1.00 97.06 524 ALA A O 1
ATOM 4112 N N . VAL A 1 525 ? -22.346 3.380 24.827 1.00 98.00 525 VAL A N 1
ATOM 4113 C CA . VAL A 1 525 ? -21.641 4.299 23.908 1.00 98.00 525 VAL A CA 1
ATOM 4114 C C . VAL A 1 525 ? -20.222 3.824 23.651 1.00 98.00 525 VAL A C 1
ATOM 4116 O O . VAL A 1 525 ? -19.814 3.705 22.498 1.00 98.00 525 VAL A O 1
ATOM 4119 N N . GLU A 1 526 ? -19.492 3.519 24.716 1.00 97.06 526 GLU A N 1
ATOM 4120 C CA . GLU A 1 526 ? -18.118 3.051 24.642 1.00 97.06 526 GLU A CA 1
ATOM 4121 C C . GLU A 1 526 ? -18.009 1.751 23.839 1.00 97.06 526 GLU A C 1
ATOM 4123 O O . GLU A 1 526 ? -17.223 1.680 22.897 1.00 97.06 526 GLU A O 1
ATOM 4128 N N . GLN A 1 527 ? -18.869 0.764 24.118 1.00 96.19 527 GLN A N 1
ATOM 4129 C CA . GLN A 1 527 ? -18.891 -0.495 23.372 1.00 96.19 527 GLN A CA 1
ATOM 4130 C C . GLN A 1 527 ? -19.167 -0.278 21.878 1.00 96.19 527 GLN A C 1
ATOM 4132 O O . GLN A 1 527 ? -18.514 -0.890 21.033 1.00 96.19 527 GLN A O 1
ATOM 4137 N N . VAL A 1 528 ? -20.122 0.590 21.526 1.00 97.38 528 VAL A N 1
ATOM 4138 C CA . VAL A 1 528 ? -20.445 0.896 20.123 1.00 97.38 528 VAL A CA 1
ATOM 4139 C C . VAL A 1 528 ? -19.287 1.619 19.429 1.00 97.38 528 VAL A C 1
ATOM 4141 O O . VAL A 1 528 ? -18.965 1.290 18.285 1.00 97.38 528 VAL A O 1
ATOM 4144 N N . MET A 1 529 ? -18.621 2.557 20.111 1.00 97.31 529 MET A N 1
ATOM 4145 C CA . MET A 1 529 ? -17.427 3.221 19.581 1.00 97.31 529 MET A CA 1
ATOM 4146 C C . MET A 1 529 ? -16.277 2.228 19.377 1.00 97.31 529 MET A C 1
ATOM 4148 O O . MET A 1 529 ? -15.677 2.227 18.305 1.00 97.31 529 MET A O 1
ATOM 4152 N N . HIS A 1 530 ? -16.019 1.343 20.344 1.00 96.19 530 HIS A N 1
ATOM 4153 C CA . HIS A 1 530 ? -14.999 0.297 20.236 1.00 96.19 530 HIS A CA 1
ATOM 4154 C C . HIS A 1 530 ? -15.283 -0.636 19.060 1.00 96.19 530 HIS A C 1
ATOM 4156 O O . HIS A 1 530 ? -14.412 -0.830 18.217 1.00 96.19 530 HIS A O 1
ATOM 4162 N N . ASN A 1 531 ? -16.522 -1.117 18.925 1.00 96.00 531 ASN A N 1
ATOM 4163 C CA . ASN A 1 531 ? -16.924 -1.952 17.794 1.00 96.00 531 ASN A CA 1
ATOM 4164 C C . ASN A 1 531 ? -16.672 -1.242 16.455 1.00 96.00 531 ASN A C 1
ATOM 4166 O O . ASN A 1 531 ? -16.098 -1.826 15.539 1.00 96.00 531 ASN A O 1
ATOM 4170 N N . ALA A 1 532 ? -17.062 0.030 16.332 1.00 96.44 532 ALA A N 1
ATOM 4171 C CA . ALA A 1 532 ? -16.854 0.801 15.111 1.00 96.44 532 ALA A CA 1
ATOM 4172 C C . ALA A 1 532 ? -15.364 1.048 14.800 1.00 96.44 532 ALA A C 1
ATOM 4174 O O . ALA A 1 532 ? -14.975 0.961 13.636 1.00 96.44 532 ALA A O 1
ATOM 4175 N N . LEU A 1 533 ? -14.524 1.300 15.810 1.00 96.56 533 LEU A N 1
ATOM 4176 C CA . LEU A 1 533 ? -13.071 1.430 15.644 1.00 96.56 533 LEU A CA 1
ATOM 4177 C C . LEU A 1 533 ? -12.429 0.106 15.210 1.00 96.56 533 LEU A C 1
ATOM 4179 O O . LEU A 1 533 ? -11.634 0.092 14.269 1.00 96.56 533 LEU A O 1
ATOM 4183 N N . THR A 1 534 ? -12.837 -1.015 15.812 1.00 95.31 534 THR A N 1
ATOM 4184 C CA . THR A 1 534 ? -12.383 -2.355 15.418 1.00 95.31 534 THR A CA 1
ATOM 4185 C C . THR A 1 534 ? -12.736 -2.663 13.963 1.00 95.31 534 THR A C 1
ATOM 4187 O O . THR A 1 534 ? -11.891 -3.173 13.228 1.00 95.31 534 THR A O 1
ATOM 4190 N N . LEU A 1 535 ? -13.937 -2.292 13.496 1.00 95.12 535 LEU A N 1
ATOM 4191 C CA . LEU A 1 535 ? -14.310 -2.451 12.084 1.00 95.12 535 LEU A CA 1
ATOM 4192 C C . LEU A 1 535 ? -13.352 -1.704 11.146 1.00 95.12 535 LEU A C 1
ATOM 4194 O O . LEU A 1 535 ? -12.958 -2.250 10.116 1.00 95.12 535 LEU A O 1
ATOM 4198 N N . LEU A 1 536 ? -12.934 -0.493 11.520 1.00 95.19 536 LEU A N 1
ATOM 4199 C CA . LEU A 1 536 ? -11.980 0.326 10.764 1.00 95.19 536 LEU A CA 1
ATOM 4200 C C . LEU A 1 536 ? -10.515 -0.105 10.941 1.00 95.19 536 LEU A C 1
ATOM 4202 O O . LEU A 1 536 ? -9.645 0.487 10.312 1.00 95.19 536 LEU A O 1
ATOM 4206 N N . ASN A 1 537 ? -10.236 -1.131 11.753 1.00 92.00 537 ASN A N 1
ATOM 4207 C CA . ASN A 1 537 ? -8.885 -1.561 12.112 1.00 92.00 537 ASN A CA 1
ATOM 4208 C C . ASN A 1 537 ? -8.061 -0.453 12.802 1.00 92.00 537 ASN A C 1
ATOM 4210 O O . ASN A 1 537 ? -6.859 -0.333 12.577 1.00 92.00 537 ASN A O 1
ATOM 4214 N N . ILE A 1 538 ? -8.718 0.358 13.634 1.00 94.62 538 ILE A N 1
ATOM 4215 C CA . ILE A 1 538 ? -8.077 1.385 14.460 1.00 94.62 538 ILE A CA 1
ATOM 4216 C C . ILE A 1 538 ? -7.894 0.829 15.876 1.00 94.62 538 ILE A C 1
ATOM 4218 O O . ILE A 1 538 ? -8.845 0.300 16.460 1.00 94.62 538 ILE A O 1
ATOM 4222 N N . LYS A 1 539 ? -6.678 0.945 16.424 1.00 90.81 539 LYS A N 1
ATOM 4223 C CA . LYS A 1 539 ? -6.368 0.538 17.802 1.00 90.81 539 LYS A CA 1
ATOM 4224 C C . LYS A 1 539 ? -7.134 1.429 18.784 1.00 90.81 539 LYS A C 1
ATOM 4226 O O . LYS A 1 539 ? -7.215 2.644 18.613 1.00 90.81 539 LYS A O 1
ATOM 4231 N N . ILE A 1 540 ? -7.736 0.805 19.790 1.00 90.56 540 ILE A N 1
ATOM 4232 C CA . ILE A 1 540 ? -8.474 1.508 20.840 1.00 90.56 540 ILE A CA 1
ATOM 4233 C C . ILE A 1 540 ? -7.465 2.062 21.843 1.00 90.56 540 ILE A C 1
ATOM 4235 O O . ILE A 1 540 ? -6.541 1.358 22.244 1.00 90.56 540 ILE A O 1
ATOM 4239 N N . ILE A 1 541 ? -7.673 3.311 22.251 1.00 84.94 541 ILE A N 1
ATOM 4240 C CA . ILE A 1 541 ? -6.860 3.995 23.252 1.00 84.94 541 ILE A CA 1
ATOM 4241 C C . ILE A 1 541 ? -7.733 4.214 24.485 1.00 84.94 541 ILE A C 1
ATOM 4243 O O . ILE A 1 541 ? -8.770 4.875 24.406 1.00 84.94 541 ILE A O 1
ATOM 4247 N N . GLU A 1 542 ? -7.329 3.629 25.612 1.00 80.06 542 GLU A N 1
ATOM 4248 C CA . GLU A 1 542 ? -8.072 3.728 26.874 1.00 80.06 542 GLU A CA 1
ATOM 4249 C C . GLU A 1 542 ? -7.584 4.865 27.782 1.00 80.06 542 GLU A C 1
ATOM 4251 O O . GLU A 1 542 ? -8.291 5.229 28.722 1.00 80.06 542 GLU A O 1
ATOM 4256 N N . GLU A 1 543 ? -6.396 5.417 27.521 1.00 76.25 543 GLU A N 1
ATOM 4257 C CA . GLU A 1 543 ? -5.746 6.464 28.320 1.00 76.25 543 GLU A CA 1
ATOM 4258 C C . GLU A 1 543 ? -5.000 7.429 27.381 1.00 76.25 543 GLU A C 1
ATOM 4260 O O . GLU A 1 543 ? -4.347 6.985 26.436 1.00 76.25 543 GLU A O 1
ATOM 4265 N N . MET A 1 544 ? -5.165 8.739 27.598 1.00 71.19 544 MET A N 1
ATOM 4266 C CA . MET A 1 544 ? -4.546 9.829 26.828 1.00 71.19 544 MET A CA 1
ATOM 4267 C C . MET A 1 544 ? -4.215 11.018 27.714 1.00 71.19 544 MET A C 1
ATOM 4269 O O . MET A 1 544 ? -5.033 11.296 28.627 1.00 71.19 544 MET A O 1
#

Sequence (544 aa):
MSKRRALPGTSNAAVAPDLASLFECPVCFDYVLPPILQCQSGHLVCSSCRPKLSCCPTCRGPLGNIRNLAMEKVASTVMFPCKYATTGCSVLQLYSEKMEHEEVCEFRPFQCPCPGASCKWLGSLDQVMPHLVTSHKSITTLQGEDIVFLATDINLPGAVDWVMMQSCFGHCFMLVLEKQEKFDGHQQFFALVQLIGSRKQAENFGYRLELNRQKRRLTWEATPRSIHEGIASAIVSSDCLIFDTSVAQLFADNGNLGINGVKISINENPVEDLTQMRLRLLKRTAENIMNAVKVQDGGKILEVCLTTKPIKNTSGINVLCGVVINPAKGTKETEITPEDYFNIQLKDMRTMSEHKYWEAENDELLNDLADASVTMSLLEVNPKSTVSLKMGSVSNETGGSMSKGAVFVLYNCARLASIRKKFQEQCETGVYPPCPNFDDLDFSLLKEKEEWHILFNYLLEYPTILRKITQDLPTGVLSTHQICRFLANLSSLFSVYYRRVRILLEPREHLLPLIYVRIKLLQAVEQVMHNALTLLNIKIIEEM